Protein AF-A0A425DPP9-F1 (afdb_monomer_lite)

Foldseek 3Di:
DVVVLVVLVVVLVVLVVVLVVVVVVVVVPPDPDPPPPVNNVVSVVVSVVSVVVSVVVVVVVVVVVVVVVVVVVVVVVVVVVVVVVVVVVVVVVVVVVVVVVVVVVVDDDDDDPDDDPPDDDDDDDDDDDDDDDDDDDDDDDPDDDDDDDDDDDDDPPQAAAFFKWWWAQDPPDNDTDIDGDVSSADDPVDPHPQQIFIDGPPLVPFGAEEEEFEDPPDVVLLVLSLVVVCCCCPVVVHAYEYEPVSCVVNVDPRHDYADDPVRLVSCVRSHHEYEYEAEPVRVQVQVQSDQGGRHHYAAAHPDDHYPPHNHHSVPVVVVVVDVRSTRHRDGDADWDKDKDQDDDPDPVCVPPDSVVRIDDIGTGRFKDKDFPPPDPAWDWDFDDDPNHGDDIDTGRTDIDTGLSNQPPVVVVVVHHRHDSSDDD

Sequence (424 aa):
MVEVVDQIRDAASCLQNLLATFKRLEESNALRVTCNGSTTSGLKARVRELEAQVDERAHETARLRGQVHDLEGQIRHVVEQKDVEIAKLHARLEALDEQLKQAESDGEGSDEWTHHADTIPSPKSPHHGGSMGYQFEDDFDDDDPPVASPDAGSPSVRRHRASFSLLQCSSSDNVRDVFIPPHRTIRTKCHAKNNVQMTWTNASRGPKTILLVKKPNEPTVAQTMREVATWLMTAKHMRVFLEPVVHAEEGLDGTLTWTDAADWHDKQHEIDLVVSFGGDGTVLWVSSLFKTNVPPVFSFAMGSLGFLTPFEVARYEDHLSKLIRGGFNLSLRHRLVCTIVRAPTSKVDSQIDTTANAMIPIHALNEVVVDRGLGAALVELDCFCDDVALTKISADGIIIASPTGSTAYSLSAGGSMTHPRYYL

Structure (mmCIF, N/CA/C/O backbone):
data_AF-A0A425DPP9-F1
#
_entry.id   AF-A0A425DPP9-F1
#
loop_
_atom_site.group_PDB
_atom_site.id
_atom_site.type_symbol
_atom_site.label_atom_id
_atom_site.label_alt_id
_atom_site.label_comp_id
_atom_site.label_asym_id
_atom_site.label_entity_id
_atom_site.label_seq_id
_atom_site.pdbx_PDB_ins_code
_atom_site.Cartn_x
_atom_site.Cartn_y
_atom_site.Cartn_z
_atom_site.occupancy
_atom_site.B_iso_or_equiv
_atom_site.auth_seq_id
_atom_site.auth_comp_id
_atom_site.auth_asym_id
_atom_site.auth_atom_id
_atom_site.pdbx_PDB_model_num
ATOM 1 N N . MET A 1 1 ? -10.698 8.100 -25.351 1.00 47.66 1 MET A N 1
ATOM 2 C CA . MET A 1 1 ? -11.112 7.583 -26.682 1.00 47.66 1 MET A CA 1
ATOM 3 C C . MET A 1 1 ? -11.308 8.695 -27.704 1.00 47.66 1 MET A C 1
ATOM 5 O O . MET A 1 1 ? -10.705 8.584 -28.755 1.00 47.66 1 MET A O 1
ATOM 9 N N . VAL A 1 2 ? -12.060 9.768 -27.409 1.00 45.91 2 VAL A N 1
ATOM 10 C CA . VAL A 1 2 ? -12.145 10.953 -28.300 1.00 45.91 2 VAL A CA 1
ATOM 11 C C . VAL A 1 2 ? -10.755 11.545 -28.571 1.00 45.91 2 VAL A C 1
ATOM 13 O O . VAL A 1 2 ? -10.380 11.681 -29.724 1.00 45.91 2 VAL A O 1
ATOM 16 N N . GLU A 1 3 ? -9.934 11.711 -27.529 1.00 45.44 3 GLU A N 1
ATOM 17 C CA . GLU A 1 3 ? -8.534 12.156 -27.674 1.00 45.44 3 GLU A CA 1
ATOM 18 C C . GLU A 1 3 ? -7.665 11.228 -28.532 1.00 45.44 3 GLU A C 1
ATOM 20 O O . GLU A 1 3 ? -6.777 11.698 -29.228 1.00 45.44 3 GLU A O 1
ATOM 25 N N . VAL A 1 4 ? -7.917 9.915 -28.516 1.00 52.88 4 VAL A N 1
ATOM 26 C CA . VAL A 1 4 ? -7.140 8.953 -29.320 1.00 52.88 4 VAL A CA 1
ATOM 27 C C . VAL A 1 4 ? -7.518 9.074 -30.797 1.00 52.88 4 VAL A C 1
ATOM 29 O O . VAL A 1 4 ? -6.655 8.994 -31.663 1.00 52.88 4 VAL A O 1
ATOM 32 N N . VAL A 1 5 ? -8.799 9.308 -31.094 1.00 55.41 5 VAL A N 1
ATOM 33 C CA . VAL A 1 5 ? -9.276 9.543 -32.465 1.00 55.41 5 VAL A CA 1
ATOM 34 C C . VAL A 1 5 ? -8.742 10.871 -33.005 1.00 55.41 5 VAL A C 1
ATOM 36 O O . VAL A 1 5 ? -8.284 10.915 -34.147 1.00 55.41 5 VAL A O 1
ATOM 39 N N . ASP A 1 6 ? -8.723 11.922 -32.183 1.00 60.53 6 ASP A N 1
ATOM 40 C CA . ASP A 1 6 ? -8.170 13.224 -32.571 1.00 60.53 6 ASP A CA 1
ATOM 41 C C . ASP A 1 6 ? -6.647 13.155 -32.779 1.00 60.53 6 ASP A C 1
ATOM 43 O O . ASP A 1 6 ? -6.153 13.613 -33.807 1.00 60.53 6 ASP A O 1
ATOM 47 N N . GLN A 1 7 ? -5.908 12.460 -31.906 1.00 57.62 7 GLN A N 1
ATOM 48 C CA . GLN A 1 7 ? -4.466 12.232 -32.083 1.00 57.62 7 GLN A CA 1
ATOM 49 C C . GLN A 1 7 ? -4.136 11.464 -33.370 1.00 57.62 7 GLN A C 1
ATOM 51 O O . GLN A 1 7 ? -3.156 11.779 -34.048 1.00 57.62 7 GLN A O 1
ATOM 56 N N . ILE A 1 8 ? -4.949 10.469 -33.742 1.00 56.72 8 ILE A N 1
ATOM 57 C CA . ILE A 1 8 ? -4.741 9.722 -34.989 1.00 56.72 8 ILE A CA 1
ATOM 58 C C . ILE A 1 8 ? -5.093 10.587 -36.213 1.00 56.72 8 ILE A C 1
ATOM 60 O O . ILE A 1 8 ? -4.388 10.532 -37.222 1.00 56.72 8 ILE A O 1
ATOM 64 N N . ARG A 1 9 ? -6.128 11.435 -36.132 1.00 63.84 9 ARG A N 1
ATOM 65 C CA . ARG A 1 9 ? -6.487 12.388 -37.198 1.00 63.84 9 ARG A CA 1
ATOM 66 C C . ARG A 1 9 ? -5.398 13.448 -37.412 1.00 63.84 9 ARG A C 1
ATOM 68 O O . ARG A 1 9 ? -5.080 13.777 -38.560 1.00 63.84 9 ARG A O 1
ATOM 75 N N . ASP A 1 10 ? -4.786 13.925 -36.335 1.00 66.94 10 ASP A N 1
ATOM 76 C CA . ASP A 1 10 ? -3.661 14.860 -36.387 1.00 66.94 10 ASP A CA 1
ATOM 77 C C . ASP A 1 10 ? -2.408 14.199 -36.976 1.00 66.94 10 ASP A C 1
ATOM 79 O O . ASP A 1 10 ? -1.748 14.773 -37.848 1.00 66.94 10 ASP A O 1
ATOM 83 N N . ALA A 1 11 ? -2.122 12.949 -36.593 1.00 60.22 11 ALA A N 1
ATOM 84 C CA . ALA A 1 11 ? -1.035 12.165 -37.177 1.00 60.22 11 ALA A CA 1
ATOM 85 C C . ALA A 1 11 ? -1.235 11.927 -38.687 1.00 60.22 11 ALA A C 1
ATOM 87 O O . ALA A 1 11 ? -0.289 12.079 -39.467 1.00 60.22 11 ALA A O 1
ATOM 88 N N . ALA A 1 12 ? -2.465 11.626 -39.121 1.00 61.06 12 ALA A N 1
ATOM 89 C CA . ALA A 1 12 ? -2.809 11.463 -40.533 1.00 61.06 12 ALA A CA 1
ATOM 90 C C . ALA A 1 12 ? -2.627 12.770 -41.327 1.00 61.06 12 ALA A C 1
ATOM 92 O O . ALA A 1 12 ? -2.023 12.762 -42.403 1.00 61.06 12 ALA A O 1
ATOM 93 N N . SER A 1 13 ? -3.058 13.909 -40.773 1.00 69.56 13 SER A N 1
ATOM 94 C CA . SER A 1 13 ? -2.854 15.231 -41.391 1.00 69.56 13 SER A CA 1
ATOM 95 C C . SER A 1 13 ? -1.372 15.600 -41.493 1.00 69.56 13 SER A C 1
ATOM 97 O O . SER A 1 13 ? -0.923 16.137 -42.509 1.00 69.56 13 SER A O 1
ATOM 99 N N . CYS A 1 14 ? -0.578 15.265 -40.473 1.00 63.72 14 CYS A N 1
ATOM 100 C CA . CYS A 1 14 ? 0.864 15.497 -40.473 1.00 63.72 14 CYS A CA 1
ATOM 101 C C . CYS A 1 14 ? 1.570 14.666 -41.562 1.00 63.72 14 CYS A C 1
ATOM 103 O O . CYS A 1 14 ? 2.380 15.194 -42.327 1.00 63.72 14 CYS A O 1
ATOM 105 N N . LEU A 1 15 ? 1.185 13.394 -41.717 1.00 62.31 15 LEU A N 1
ATOM 106 C CA . LEU A 1 15 ? 1.668 12.511 -42.784 1.00 62.31 15 LEU A CA 1
ATOM 107 C C . LEU A 1 15 ? 1.290 13.014 -44.184 1.00 62.31 15 LEU A C 1
ATOM 109 O O . LEU A 1 15 ? 2.137 12.998 -45.078 1.00 62.31 15 LEU A O 1
ATOM 113 N N . GLN A 1 16 ? 0.064 13.510 -44.383 1.00 67.62 16 GLN A N 1
ATOM 114 C CA . GLN A 1 16 ? -0.363 14.090 -45.663 1.00 67.62 16 GLN A CA 1
ATOM 115 C C . GLN A 1 16 ? 0.442 15.351 -46.022 1.00 67.62 16 GLN A C 1
ATOM 117 O O . GLN A 1 16 ? 0.884 15.500 -47.166 1.00 67.62 16 GLN A O 1
ATOM 122 N N . ASN A 1 17 ? 0.714 16.216 -45.041 1.00 70.25 17 ASN A N 1
ATOM 123 C CA . ASN A 1 17 ? 1.554 17.401 -45.224 1.00 70.25 17 ASN A CA 1
ATOM 124 C C . ASN A 1 17 ? 3.012 17.040 -45.547 1.00 70.25 17 ASN A C 1
ATOM 126 O O . ASN A 1 17 ? 3.628 17.660 -46.422 1.00 70.25 17 ASN A O 1
ATOM 130 N N . LEU A 1 18 ? 3.556 16.003 -44.904 1.00 66.94 18 LEU A N 1
ATOM 131 C CA . LEU A 1 18 ? 4.893 15.487 -45.198 1.00 66.94 18 LEU A CA 1
ATOM 132 C C . LEU A 1 18 ? 4.970 14.973 -46.645 1.00 66.94 18 LEU A C 1
ATOM 134 O O . LEU A 1 18 ? 5.884 15.329 -47.389 1.00 66.94 18 LEU A O 1
ATOM 138 N N . LEU A 1 19 ? 3.960 14.216 -47.083 1.00 64.88 19 LEU A N 1
ATOM 139 C CA . LEU A 1 19 ? 3.863 13.671 -48.440 1.00 64.88 19 LEU A CA 1
ATOM 140 C C . LEU A 1 19 ? 3.754 14.776 -49.504 1.00 64.88 19 LEU A C 1
ATOM 142 O O . LEU A 1 19 ? 4.397 14.694 -50.550 1.00 64.88 19 LEU A O 1
ATOM 146 N N . ALA A 1 20 ? 2.990 15.836 -49.226 1.00 70.00 20 ALA A N 1
ATOM 147 C CA . ALA A 1 20 ? 2.887 17.012 -50.092 1.00 70.00 20 ALA A CA 1
ATOM 148 C C . ALA A 1 20 ? 4.206 17.802 -50.179 1.00 70.00 20 ALA A C 1
ATOM 150 O O . ALA A 1 20 ? 4.503 18.426 -51.199 1.00 70.00 20 ALA A O 1
ATOM 151 N N . THR A 1 21 ? 5.013 17.777 -49.118 1.00 66.06 21 THR A N 1
ATOM 152 C CA . THR A 1 21 ? 6.335 18.419 -49.081 1.00 66.06 21 THR A CA 1
ATOM 153 C C . THR A 1 21 ? 7.363 17.607 -49.868 1.00 66.06 21 THR A C 1
ATOM 155 O O . THR A 1 21 ? 8.095 18.177 -50.673 1.00 66.06 21 THR A O 1
ATOM 158 N N . PHE A 1 22 ? 7.343 16.277 -49.742 1.00 60.69 22 PHE A N 1
ATOM 159 C CA . PHE A 1 22 ? 8.150 15.377 -50.572 1.00 60.69 22 PHE A CA 1
ATOM 160 C C . PHE A 1 22 ? 7.855 15.539 -52.067 1.00 60.69 22 PHE A C 1
ATOM 162 O O . PHE A 1 22 ? 8.784 15.633 -52.863 1.00 60.69 22 PHE A O 1
ATOM 169 N N . LYS A 1 23 ? 6.577 15.666 -52.442 1.00 61.16 23 LYS A N 1
ATOM 170 C CA . LYS A 1 23 ? 6.168 15.907 -53.835 1.00 61.16 23 LYS A CA 1
ATOM 171 C C . LYS A 1 23 ? 6.709 17.228 -54.395 1.00 61.16 23 LYS A C 1
ATOM 173 O O . LYS A 1 23 ? 7.212 17.267 -55.511 1.00 61.16 23 LYS A O 1
ATOM 178 N N . ARG A 1 24 ? 6.662 18.302 -53.594 1.00 63.38 24 ARG A N 1
ATOM 179 C CA . ARG A 1 24 ? 7.227 19.614 -53.965 1.00 63.38 24 ARG A CA 1
ATOM 180 C C . ARG A 1 24 ? 8.751 19.576 -54.110 1.00 63.38 24 ARG A C 1
ATOM 182 O O . ARG A 1 24 ? 9.299 20.263 -54.966 1.00 63.38 24 ARG A O 1
ATOM 189 N N . LEU A 1 25 ? 9.433 18.767 -53.300 1.00 56.62 25 LEU A N 1
ATOM 190 C CA . LEU A 1 25 ? 10.881 18.560 -53.395 1.00 56.62 25 LEU A CA 1
ATOM 191 C C . LEU A 1 25 ? 11.278 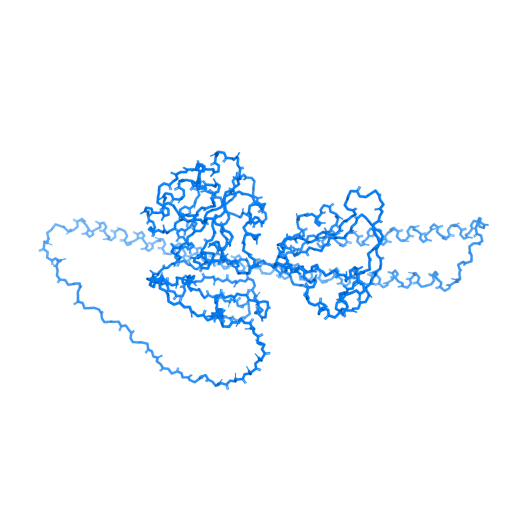17.729 -54.629 1.00 56.62 25 LEU A C 1
ATOM 193 O O . LEU A 1 25 ? 12.293 18.044 -55.249 1.00 56.62 25 LEU A O 1
ATOM 197 N N . GLU A 1 26 ? 10.471 16.736 -55.025 1.00 55.41 26 GLU A N 1
ATOM 198 C CA . GLU A 1 26 ? 10.641 15.995 -56.289 1.00 55.41 26 GLU A CA 1
ATOM 199 C C . GLU A 1 26 ? 10.463 16.905 -57.518 1.00 55.41 26 GLU A C 1
ATOM 201 O O . GLU A 1 26 ? 11.270 16.854 -58.445 1.00 55.41 26 GLU A O 1
ATOM 206 N N . GLU A 1 27 ? 9.453 17.782 -57.516 1.00 57.91 27 GLU A N 1
ATOM 207 C CA . GLU A 1 27 ? 9.173 18.715 -58.623 1.00 57.91 27 GLU A CA 1
ATOM 208 C C . GLU A 1 27 ? 10.223 19.840 -58.746 1.00 57.91 27 GLU A C 1
ATOM 210 O O . GLU A 1 27 ? 10.470 20.349 -59.839 1.00 57.91 27 GLU A O 1
ATOM 215 N N . SER A 1 28 ? 10.891 20.204 -57.645 1.00 55.72 28 SER A N 1
ATOM 216 C CA . SER A 1 28 ? 11.900 21.274 -57.596 1.00 55.72 28 SER A CA 1
ATOM 217 C C . SER A 1 28 ? 13.287 20.870 -58.130 1.00 55.72 28 SER A C 1
ATOM 219 O O . SER A 1 28 ? 14.176 21.720 -58.185 1.00 55.72 28 SER A O 1
ATOM 221 N N . ASN A 1 29 ? 13.515 19.602 -58.494 1.00 53.72 29 ASN A N 1
ATOM 222 C CA . ASN A 1 29 ? 14.806 19.071 -58.968 1.00 53.72 29 ASN A CA 1
ATOM 223 C C . ASN A 1 29 ? 16.014 19.341 -58.027 1.00 53.72 29 ASN A C 1
ATOM 225 O O . ASN A 1 29 ? 17.168 19.217 -58.438 1.00 53.72 29 ASN A O 1
ATOM 229 N N . ALA A 1 30 ? 15.763 19.709 -56.763 1.00 50.16 30 ALA A N 1
ATOM 230 C CA . ALA A 1 30 ? 16.775 20.195 -55.818 1.00 50.16 30 ALA A CA 1
ATOM 231 C C . ALA A 1 30 ? 17.385 19.097 -54.931 1.00 50.16 30 ALA A C 1
ATOM 233 O O . ALA A 1 30 ? 18.314 19.359 -54.174 1.00 50.16 30 ALA A O 1
ATOM 234 N N . LEU A 1 31 ? 16.917 17.855 -55.034 1.00 43.22 31 LEU A N 1
ATOM 235 C CA . LEU A 1 31 ? 17.530 16.723 -54.351 1.00 43.22 31 LEU A CA 1
ATOM 236 C C . LEU A 1 31 ? 17.285 15.458 -55.163 1.00 43.22 31 LEU A C 1
ATOM 238 O O . LEU A 1 31 ? 16.177 14.933 -55.225 1.00 43.22 31 LEU A O 1
ATOM 242 N N . ARG A 1 32 ? 18.354 14.943 -55.770 1.00 44.53 32 ARG A N 1
ATOM 243 C CA . ARG A 1 32 ? 18.393 13.612 -56.380 1.00 44.53 32 ARG A CA 1
ATOM 244 C C . ARG A 1 32 ? 18.442 12.564 -55.257 1.00 44.53 32 ARG A C 1
ATOM 246 O O . ARG A 1 32 ? 19.438 11.873 -55.090 1.00 44.53 32 ARG A O 1
ATOM 253 N N . VAL A 1 33 ? 17.392 12.489 -54.438 1.00 44.09 33 VAL A N 1
ATOM 254 C CA . VAL A 1 33 ? 17.171 11.350 -53.542 1.00 44.09 33 VAL A CA 1
ATOM 255 C C . VAL A 1 33 ? 16.521 10.274 -54.395 1.00 44.09 33 VAL A C 1
ATOM 257 O O . VAL A 1 33 ? 15.419 10.446 -54.909 1.00 44.09 33 VAL A O 1
ATOM 260 N N . THR A 1 34 ? 17.227 9.167 -54.593 1.00 46.25 34 THR A N 1
ATOM 261 C CA . THR A 1 34 ? 16.687 7.957 -55.212 1.00 46.25 34 THR A CA 1
ATOM 262 C C . THR A 1 34 ? 15.658 7.325 -54.276 1.00 46.25 34 THR A C 1
ATOM 264 O O . THR A 1 34 ? 15.949 6.370 -53.560 1.00 46.25 34 THR A O 1
ATOM 267 N N . CYS A 1 35 ? 14.446 7.871 -54.257 1.00 47.28 35 CYS A N 1
ATOM 268 C CA . CYS A 1 35 ? 13.274 7.179 -53.746 1.00 47.28 35 CYS A CA 1
ATOM 269 C C . CYS A 1 35 ? 12.803 6.227 -54.852 1.00 47.28 35 CYS A C 1
ATOM 271 O O . CYS A 1 35 ? 12.216 6.661 -55.841 1.00 47.28 35 CYS A O 1
ATOM 273 N N . ASN A 1 36 ? 13.078 4.927 -54.724 1.00 49.16 36 ASN A N 1
ATOM 274 C CA . ASN A 1 36 ? 12.493 3.931 -55.624 1.00 49.16 36 ASN A CA 1
ATOM 275 C C . ASN A 1 36 ? 10.959 4.079 -55.594 1.00 49.16 36 ASN A C 1
ATOM 277 O O . ASN A 1 36 ? 10.373 4.165 -54.515 1.00 49.16 36 ASN A O 1
ATOM 281 N N . GLY A 1 37 ? 10.289 4.094 -56.754 1.00 52.06 37 GLY A N 1
ATOM 282 C CA . GLY A 1 37 ? 8.830 4.291 -56.857 1.00 52.06 37 GLY A CA 1
ATOM 283 C C . GLY A 1 37 ? 7.976 3.289 -56.057 1.00 52.06 37 GLY A C 1
ATOM 284 O O . GLY A 1 37 ? 6.796 3.530 -55.806 1.00 52.06 37 GLY A O 1
ATOM 285 N N . SER A 1 38 ? 8.578 2.195 -55.582 1.00 54.81 38 SER A N 1
ATOM 286 C CA . SER A 1 38 ? 7.987 1.259 -54.624 1.00 54.81 38 SER A CA 1
ATOM 287 C C . SER A 1 38 ? 7.716 1.892 -53.251 1.00 54.81 38 SER A C 1
ATOM 289 O O . SER A 1 38 ? 6.678 1.619 -52.653 1.00 54.81 38 SER A O 1
ATOM 291 N N . THR A 1 39 ? 8.585 2.777 -52.755 1.00 55.78 39 THR A N 1
ATOM 292 C CA . THR A 1 39 ? 8.513 3.322 -51.386 1.00 55.78 39 THR A CA 1
ATOM 293 C C . THR A 1 39 ? 7.366 4.324 -51.221 1.00 55.78 39 THR A C 1
ATOM 295 O O . THR A 1 39 ? 6.644 4.293 -50.225 1.00 55.78 39 THR A O 1
ATOM 298 N N . THR A 1 40 ? 7.122 5.167 -52.228 1.00 56.88 40 THR A N 1
ATOM 299 C CA . THR A 1 40 ? 5.998 6.122 -52.235 1.00 56.88 40 THR A CA 1
ATOM 300 C C . THR A 1 40 ? 4.650 5.428 -52.436 1.00 56.88 40 THR A C 1
ATOM 302 O O . THR A 1 40 ? 3.645 5.854 -51.862 1.00 56.88 40 THR A O 1
ATOM 305 N N . SER A 1 41 ? 4.612 4.332 -53.202 1.00 62.88 41 SER A N 1
ATOM 306 C CA . SER A 1 41 ? 3.414 3.492 -53.336 1.00 62.88 41 SER A CA 1
ATOM 307 C C . SER A 1 41 ? 3.080 2.734 -52.040 1.00 62.88 41 SER A C 1
ATOM 309 O O . SER A 1 41 ? 1.916 2.701 -51.641 1.00 62.88 41 SER A O 1
ATOM 311 N N . GLY A 1 42 ? 4.098 2.232 -51.327 1.00 67.62 42 GLY A N 1
ATOM 312 C CA . GLY A 1 42 ? 3.944 1.567 -50.031 1.00 67.62 42 GLY A CA 1
ATOM 313 C C . GLY A 1 42 ? 3.446 2.506 -48.930 1.00 67.62 42 GLY A C 1
ATOM 314 O O . GLY A 1 42 ? 2.546 2.140 -48.176 1.00 67.62 42 GLY A O 1
ATOM 315 N N . LEU A 1 43 ? 3.943 3.749 -48.885 1.00 60.62 43 LEU A N 1
ATOM 316 C CA . LEU A 1 43 ? 3.445 4.752 -47.936 1.00 60.62 43 LEU A CA 1
ATOM 317 C C . LEU A 1 43 ? 1.967 5.089 -48.179 1.00 60.62 43 LEU A C 1
ATOM 319 O O . LEU A 1 43 ? 1.189 5.157 -47.233 1.00 60.62 43 LEU A O 1
ATOM 323 N N . LYS A 1 44 ? 1.554 5.257 -49.443 1.00 66.69 44 LYS A N 1
ATOM 324 C CA . LYS A 1 44 ? 0.145 5.521 -49.786 1.00 66.69 44 LYS A CA 1
ATOM 325 C C . LYS A 1 44 ? -0.777 4.363 -49.406 1.00 66.69 44 LYS A C 1
ATOM 327 O O . LYS A 1 44 ? -1.897 4.610 -48.969 1.00 66.69 44 LYS A O 1
ATOM 332 N N . ALA A 1 45 ? -0.319 3.121 -49.565 1.00 70.62 45 ALA A N 1
ATOM 333 C CA . ALA A 1 45 ? -1.072 1.947 -49.133 1.00 70.62 45 ALA A CA 1
ATOM 334 C C . ALA A 1 45 ? -1.240 1.922 -47.606 1.00 70.62 45 ALA A C 1
ATOM 336 O O . ALA A 1 45 ? -2.350 1.718 -47.123 1.00 70.62 45 ALA A O 1
ATOM 337 N N . ARG A 1 46 ? -0.174 2.229 -46.854 1.00 66.69 46 ARG A N 1
ATOM 338 C CA . ARG A 1 46 ? -0.219 2.277 -45.387 1.00 66.69 46 ARG A CA 1
ATOM 339 C C . ARG A 1 46 ? -1.108 3.404 -44.851 1.00 66.69 46 ARG A C 1
ATOM 341 O O . ARG A 1 46 ? -1.801 3.204 -43.862 1.00 66.69 46 ARG A O 1
ATOM 348 N N . VAL A 1 47 ? -1.141 4.560 -45.518 1.00 69.94 47 VAL A N 1
ATOM 349 C CA . VAL A 1 47 ? -2.065 5.655 -45.166 1.00 69.94 47 VAL A CA 1
ATOM 350 C C . VAL A 1 47 ? -3.523 5.229 -45.360 1.00 69.94 47 VAL A C 1
ATOM 352 O O . VAL A 1 47 ? -4.322 5.434 -44.457 1.00 69.94 47 VAL A O 1
ATOM 355 N N . ARG A 1 48 ? -3.862 4.563 -46.473 1.00 70.69 48 ARG A N 1
ATOM 356 C CA . ARG A 1 48 ? -5.228 4.047 -46.692 1.00 70.69 48 ARG A CA 1
ATOM 357 C C . ARG A 1 48 ? -5.630 2.976 -45.679 1.00 70.69 48 ARG A C 1
ATOM 359 O O . ARG A 1 48 ? -6.784 2.926 -45.272 1.00 70.69 48 ARG A O 1
ATOM 366 N N . GLU A 1 49 ? -4.690 2.118 -45.287 1.00 74.12 49 GLU A N 1
ATOM 367 C CA . GLU A 1 49 ? -4.908 1.105 -44.249 1.00 74.12 49 GLU A CA 1
ATOM 368 C C . GLU A 1 49 ? -5.211 1.757 -42.890 1.00 74.12 49 GLU A C 1
ATOM 370 O O . GLU A 1 49 ? -6.154 1.357 -42.212 1.00 74.12 49 GLU A O 1
ATOM 375 N N . LEU A 1 50 ? -4.473 2.810 -42.526 1.00 63.41 50 LEU A N 1
ATOM 376 C CA . LEU A 1 50 ? -4.727 3.581 -41.307 1.00 63.41 50 LEU A CA 1
ATOM 377 C C . LEU A 1 50 ? -6.057 4.348 -41.361 1.00 63.41 50 LEU A C 1
ATOM 379 O O . LEU A 1 50 ? -6.786 4.344 -40.375 1.00 63.41 50 LEU A O 1
ATOM 383 N N . GLU A 1 51 ? -6.404 4.963 -42.496 1.00 71.81 51 GLU A N 1
ATOM 384 C CA . GLU A 1 51 ? -7.700 5.636 -42.686 1.00 71.81 51 GLU A CA 1
ATOM 385 C C . GLU A 1 51 ? -8.873 4.654 -42.501 1.00 71.81 51 GLU A C 1
ATOM 387 O O . GLU A 1 51 ? -9.822 4.961 -41.782 1.00 71.81 51 GLU A O 1
ATOM 392 N N . ALA A 1 52 ? -8.769 3.434 -43.041 1.00 75.69 52 ALA A N 1
ATOM 393 C CA . ALA A 1 52 ? -9.786 2.398 -42.855 1.00 75.69 52 ALA A CA 1
ATOM 394 C C . ALA A 1 52 ? -9.919 1.945 -41.386 1.00 75.69 52 ALA A C 1
ATOM 396 O O . ALA A 1 52 ? -11.033 1.775 -40.892 1.00 75.69 52 ALA A O 1
ATOM 397 N N . GLN A 1 53 ? -8.800 1.798 -40.666 1.00 69.44 53 GLN A N 1
ATOM 398 C CA . GLN A 1 53 ? -8.815 1.453 -39.236 1.00 69.44 53 GLN A CA 1
ATOM 399 C C . GLN A 1 53 ? -9.428 2.565 -38.371 1.00 69.44 53 GLN A C 1
ATOM 401 O O . GLN A 1 53 ? -10.080 2.282 -37.363 1.00 69.44 53 GLN A O 1
ATOM 406 N N . VAL A 1 54 ? -9.238 3.832 -38.753 1.00 70.75 54 VAL A N 1
ATOM 407 C CA . VAL A 1 54 ? -9.874 4.977 -38.085 1.00 70.75 54 VAL A CA 1
ATOM 408 C C . VAL A 1 54 ? -11.384 4.939 -38.277 1.00 70.75 54 VAL A C 1
ATOM 410 O O . VAL A 1 54 ? -12.116 5.092 -37.298 1.00 70.75 54 VAL A O 1
ATOM 413 N N . ASP A 1 55 ? -11.849 4.691 -39.500 1.00 71.94 55 ASP A N 1
ATOM 414 C CA . ASP A 1 55 ? -13.279 4.603 -39.794 1.00 71.94 55 ASP A CA 1
ATOM 415 C C . ASP A 1 55 ? -13.939 3.436 -39.049 1.00 71.94 55 ASP A C 1
ATOM 417 O O . ASP A 1 55 ? -15.008 3.611 -38.457 1.00 71.94 55 ASP A O 1
ATOM 421 N N . GLU A 1 56 ? -13.293 2.269 -38.997 1.00 76.69 56 GLU A N 1
ATOM 422 C CA . GLU A 1 56 ? -13.782 1.107 -38.248 1.00 76.69 56 GLU A CA 1
ATOM 423 C C . GLU A 1 56 ? -13.910 1.413 -36.746 1.00 76.69 56 GLU A C 1
ATOM 425 O O . GLU A 1 56 ? -14.973 1.210 -36.148 1.00 76.69 56 GLU A O 1
ATOM 430 N N . ARG A 1 57 ? -12.876 2.009 -36.137 1.00 70.56 57 ARG A N 1
ATOM 431 C CA . ARG A 1 57 ? -12.915 2.400 -34.718 1.00 70.56 57 ARG A CA 1
ATOM 432 C C . ARG A 1 57 ? -13.905 3.525 -34.429 1.00 70.56 57 ARG A C 1
ATOM 434 O O . ARG A 1 57 ? -14.487 3.560 -33.340 1.00 70.56 57 ARG A O 1
ATOM 441 N N . ALA A 1 58 ? -14.133 4.437 -35.371 1.00 68.81 58 ALA A N 1
ATOM 442 C CA . ALA A 1 58 ? -15.155 5.471 -35.240 1.00 68.81 58 ALA A CA 1
ATOM 443 C C . ALA A 1 58 ? -16.567 4.858 -35.204 1.00 68.81 58 ALA A C 1
ATOM 445 O O . ALA A 1 58 ? -17.378 5.242 -34.355 1.00 68.81 58 ALA A O 1
ATOM 446 N N . HIS A 1 59 ? -16.840 3.858 -36.050 1.00 77.69 59 HIS A N 1
ATOM 447 C CA . HIS A 1 59 ? -18.106 3.117 -36.038 1.00 77.69 59 HIS A CA 1
ATOM 448 C C . HIS A 1 59 ? -18.297 2.330 -34.737 1.00 77.69 59 HIS A C 1
ATOM 450 O O . HIS A 1 59 ? -19.375 2.375 -34.138 1.00 77.69 59 HIS A O 1
ATOM 456 N N . GLU A 1 60 ? -17.252 1.660 -34.250 1.00 75.19 60 GLU A N 1
ATOM 457 C CA . GLU A 1 60 ? -17.303 0.934 -32.979 1.00 75.19 60 GLU A CA 1
ATOM 458 C C . GLU A 1 60 ? -17.553 1.880 -31.793 1.00 75.19 60 GLU A C 1
ATOM 460 O O . GLU A 1 60 ? -18.392 1.605 -30.932 1.00 75.19 60 GLU A O 1
ATOM 465 N N . THR A 1 61 ? -16.917 3.056 -31.795 1.00 68.44 61 THR A N 1
ATOM 466 C CA . THR A 1 61 ? -17.129 4.094 -30.775 1.00 68.44 61 THR A CA 1
ATOM 467 C C . THR A 1 61 ? -18.569 4.610 -30.784 1.00 68.44 61 THR A C 1
ATOM 469 O O . THR A 1 61 ? -19.165 4.795 -29.721 1.00 68.44 61 THR A O 1
ATOM 472 N N . ALA A 1 62 ? -19.156 4.824 -31.965 1.00 73.31 62 ALA A N 1
ATOM 473 C CA . ALA A 1 62 ? -20.557 5.223 -32.092 1.00 73.31 62 ALA A CA 1
ATOM 474 C C . ALA A 1 62 ? -21.505 4.134 -31.562 1.00 73.31 62 ALA A C 1
ATOM 476 O O . ALA A 1 62 ? -22.449 4.442 -30.830 1.00 73.31 62 ALA A O 1
ATOM 477 N N . ARG A 1 63 ? -21.214 2.858 -31.851 1.00 85.25 63 ARG A N 1
ATOM 478 C CA . ARG A 1 63 ? -21.985 1.716 -31.340 1.00 85.25 63 ARG A CA 1
ATOM 479 C C . ARG A 1 63 ? -21.936 1.633 -29.815 1.00 85.25 63 ARG A C 1
ATOM 481 O O . ARG A 1 63 ? -22.978 1.505 -29.177 1.00 85.25 63 ARG A O 1
ATOM 488 N N . LEU A 1 64 ? -20.741 1.742 -29.232 1.00 75.44 64 LEU A N 1
ATOM 489 C CA . LEU A 1 64 ? -20.547 1.710 -27.781 1.00 75.44 64 LEU A CA 1
ATOM 490 C C . LEU A 1 64 ? -21.241 2.889 -27.087 1.00 75.44 64 LEU A C 1
ATOM 492 O O . LEU A 1 64 ? -21.866 2.693 -26.049 1.00 75.44 64 LEU A O 1
ATOM 496 N N . ARG A 1 65 ? -21.208 4.096 -27.671 1.00 74.31 65 ARG A N 1
ATOM 497 C CA . ARG A 1 65 ? -21.973 5.246 -27.151 1.00 74.31 65 ARG A CA 1
ATOM 498 C C . ARG A 1 65 ? -23.477 4.984 -27.128 1.00 74.31 65 ARG A C 1
ATOM 500 O O . ARG A 1 65 ? -24.122 5.342 -26.149 1.00 74.31 65 ARG A O 1
ATOM 507 N N . GLY A 1 66 ? -24.018 4.339 -28.164 1.00 85.31 66 GLY A N 1
ATOM 508 C CA . GLY A 1 66 ? -25.420 3.913 -28.180 1.00 85.31 66 GLY A CA 1
ATOM 509 C C . GLY A 1 66 ? -25.743 2.945 -27.039 1.00 85.31 66 GLY A C 1
ATOM 510 O O . GLY A 1 66 ? -26.704 3.154 -26.309 1.00 85.31 66 GLY A O 1
ATOM 511 N N . GLN A 1 67 ? -24.887 1.943 -26.812 1.00 83.75 67 GLN A N 1
ATOM 512 C CA . GLN A 1 67 ? -25.068 0.983 -25.714 1.00 83.75 67 GLN A CA 1
ATOM 513 C C . GLN A 1 67 ? -24.984 1.633 -24.327 1.00 83.75 67 GLN A C 1
ATOM 515 O O . GLN A 1 67 ? -25.748 1.268 -23.438 1.00 83.75 67 GLN A O 1
ATOM 520 N N . VAL A 1 68 ? -24.078 2.598 -24.134 1.00 80.94 68 VAL A N 1
ATOM 521 C CA . VAL A 1 68 ? -23.991 3.362 -22.879 1.00 80.94 68 VAL A CA 1
ATOM 522 C C . VAL A 1 68 ? -25.269 4.164 -22.649 1.00 80.94 68 VAL A C 1
ATOM 524 O O . VAL A 1 68 ? -25.815 4.105 -21.553 1.00 80.94 68 VAL A O 1
ATOM 527 N N . HIS A 1 69 ? -25.786 4.843 -23.675 1.00 86.12 69 HIS A N 1
ATOM 528 C CA . HIS A 1 69 ? -27.035 5.598 -23.570 1.00 86.12 69 HIS A CA 1
ATOM 529 C C . HIS A 1 69 ? -28.232 4.696 -23.209 1.00 86.12 69 HIS A C 1
ATOM 531 O O . HIS A 1 69 ? -29.042 5.050 -22.350 1.00 86.12 69 HIS A O 1
ATOM 537 N N . ASP A 1 70 ? -28.324 3.504 -23.802 1.00 86.19 70 ASP A N 1
ATOM 538 C CA . ASP A 1 70 ? -29.370 2.532 -23.458 1.00 86.19 70 ASP A CA 1
ATOM 539 C C . ASP A 1 70 ? -29.237 2.029 -22.011 1.00 86.19 70 ASP A C 1
ATOM 541 O O . ASP A 1 70 ? -30.233 1.944 -21.289 1.00 86.19 70 ASP A O 1
ATOM 545 N N . LEU A 1 71 ? -28.012 1.740 -21.555 1.00 85.06 71 LEU A N 1
ATOM 546 C CA . LEU A 1 71 ? -27.743 1.337 -20.170 1.00 85.06 71 LEU A CA 1
ATOM 547 C C . LEU A 1 71 ? -28.068 2.453 -19.169 1.00 85.06 71 LEU A C 1
ATOM 549 O O . LEU A 1 71 ? -28.658 2.181 -18.124 1.00 85.06 71 LEU A O 1
ATOM 553 N N . GLU A 1 72 ? -27.741 3.706 -19.483 1.00 84.44 72 GLU A N 1
ATOM 554 C CA . GLU A 1 72 ? -28.122 4.868 -18.671 1.00 84.44 72 GLU A CA 1
ATOM 555 C C . GLU A 1 72 ? -29.648 5.000 -18.557 1.00 84.44 72 GLU A C 1
ATOM 557 O O . GLU A 1 72 ? -30.167 5.301 -17.477 1.00 84.44 72 GLU A O 1
ATOM 562 N N . GLY A 1 73 ? -30.380 4.717 -19.640 1.00 89.06 73 GLY A N 1
ATOM 563 C CA . GLY A 1 73 ? -31.842 4.645 -19.633 1.00 89.06 73 GLY A CA 1
ATOM 564 C C . GLY A 1 73 ? -32.378 3.537 -18.721 1.00 89.06 73 GLY A C 1
ATOM 565 O O . GLY A 1 73 ? -33.282 3.780 -17.920 1.00 89.06 73 GLY A O 1
ATOM 566 N N . GLN A 1 74 ? -31.789 2.339 -18.782 1.00 87.38 74 GLN A N 1
ATOM 567 C CA . GLN A 1 74 ? -32.167 1.216 -17.915 1.00 87.38 74 GLN A CA 1
ATOM 568 C C . GLN A 1 74 ? -31.901 1.514 -16.435 1.00 87.38 74 GLN A C 1
ATOM 570 O O . GLN A 1 74 ? -32.762 1.257 -15.594 1.00 87.38 74 GLN A O 1
ATOM 575 N N . ILE A 1 75 ? -30.744 2.100 -16.110 1.00 86.81 75 ILE A N 1
ATOM 576 C CA . ILE A 1 75 ? -30.405 2.494 -14.736 1.00 86.81 75 ILE A CA 1
ATOM 577 C C . ILE A 1 75 ? -31.408 3.526 -14.220 1.00 86.81 75 ILE A C 1
ATOM 579 O O . ILE A 1 75 ? -31.921 3.366 -13.114 1.00 86.81 75 ILE A O 1
ATOM 583 N N . ARG A 1 76 ? -31.740 4.546 -15.023 1.00 88.56 76 ARG A N 1
ATOM 584 C CA . ARG A 1 76 ? -32.729 5.567 -14.647 1.00 88.56 76 ARG A CA 1
ATOM 585 C C . ARG A 1 76 ? -34.086 4.948 -14.321 1.00 88.56 76 ARG A C 1
ATOM 587 O O . ARG A 1 76 ? -34.667 5.277 -13.294 1.00 88.56 76 ARG A O 1
ATOM 594 N N . HIS A 1 77 ? -34.542 4.003 -15.141 1.00 90.38 77 HIS A N 1
ATOM 595 C CA . HIS A 1 77 ? -35.800 3.303 -14.901 1.00 90.38 77 HIS A CA 1
ATOM 596 C C . HIS A 1 77 ? -35.789 2.502 -13.588 1.00 90.38 77 HIS A C 1
ATOM 598 O O . HIS A 1 77 ? -36.759 2.528 -12.834 1.00 90.38 77 HIS A O 1
ATOM 604 N N . VAL A 1 78 ? -34.685 1.811 -13.281 1.00 89.00 78 VAL A N 1
ATOM 605 C CA . VAL A 1 78 ? -34.541 1.059 -12.022 1.00 89.00 78 VAL A CA 1
ATOM 606 C C . VAL A 1 78 ? -34.516 1.994 -10.812 1.00 89.00 78 VAL A C 1
ATOM 608 O O . VAL A 1 78 ? -35.131 1.678 -9.794 1.00 89.00 78 VAL A O 1
ATOM 611 N N . VAL A 1 79 ? -33.835 3.138 -10.913 1.00 88.44 79 VAL A N 1
ATOM 612 C CA . VAL A 1 79 ? -33.805 4.150 -9.846 1.00 88.44 79 VAL A CA 1
ATOM 613 C C . VAL A 1 79 ? -35.213 4.677 -9.570 1.00 88.44 79 VAL A C 1
ATOM 615 O O . VAL A 1 79 ? -35.656 4.618 -8.428 1.00 88.44 79 VAL A O 1
ATOM 618 N N . GLU A 1 80 ? -35.966 5.060 -10.606 1.00 90.38 80 GLU A N 1
ATOM 619 C CA . GLU A 1 80 ? -37.357 5.517 -10.457 1.00 90.38 80 GLU A CA 1
ATOM 620 C C . GLU A 1 80 ? -38.254 4.452 -9.803 1.00 90.38 80 GLU A C 1
ATOM 622 O O . GLU A 1 80 ? -39.047 4.760 -8.911 1.00 90.38 80 GLU A O 1
ATOM 627 N N . GLN A 1 81 ? -38.113 3.177 -10.188 1.00 89.00 81 GLN A N 1
ATOM 628 C CA . GLN A 1 81 ? -38.852 2.084 -9.547 1.00 89.00 81 GLN A CA 1
ATOM 629 C C . GLN A 1 81 ? -38.497 1.930 -8.061 1.00 89.00 81 GLN A C 1
ATOM 631 O O . GLN A 1 81 ? -39.382 1.679 -7.237 1.00 89.00 81 GLN A O 1
ATOM 636 N N . LYS A 1 82 ? -37.215 2.079 -7.708 1.00 87.25 82 LYS A N 1
ATOM 637 C CA . LYS A 1 82 ? -36.742 1.950 -6.325 1.00 87.25 82 LYS A CA 1
ATOM 638 C C . LYS A 1 82 ? -37.158 3.130 -5.458 1.00 87.25 82 LYS A C 1
ATOM 640 O O . LYS A 1 82 ? -37.551 2.901 -4.318 1.00 87.25 82 LYS A O 1
ATOM 645 N N . ASP A 1 83 ? -37.177 4.344 -5.994 1.00 89.81 83 ASP A N 1
ATOM 646 C CA . ASP A 1 83 ? -37.670 5.523 -5.276 1.00 89.81 83 ASP A CA 1
ATOM 647 C C . ASP A 1 83 ? -39.153 5.372 -4.903 1.00 89.81 83 ASP A C 1
ATOM 649 O O . ASP A 1 83 ? -39.556 5.691 -3.782 1.00 89.81 83 ASP A O 1
ATOM 653 N N . VAL A 1 84 ? -39.964 4.783 -5.791 1.00 91.75 84 VAL A N 1
ATOM 654 C CA . VAL A 1 84 ? -41.369 4.456 -5.497 1.00 91.75 84 VAL A CA 1
ATOM 655 C C . VAL A 1 84 ? -41.492 3.396 -4.395 1.00 91.75 84 VAL A C 1
ATOM 657 O O . VAL A 1 84 ? -42.376 3.497 -3.541 1.00 91.75 84 VAL A O 1
ATOM 660 N N . GLU A 1 85 ? -40.634 2.372 -4.378 1.00 88.75 85 GLU A N 1
ATOM 661 C CA . GLU A 1 85 ? -40.612 1.379 -3.292 1.00 88.75 85 GLU A CA 1
ATOM 662 C C . GLU A 1 85 ? -40.185 1.991 -1.953 1.00 88.75 85 GLU A C 1
ATOM 664 O O . GLU A 1 85 ? -40.814 1.714 -0.931 1.00 88.75 85 GLU A O 1
ATOM 669 N N . ILE A 1 86 ? -39.164 2.851 -1.956 1.00 89.69 86 ILE A N 1
ATOM 670 C CA . ILE A 1 86 ? -38.690 3.560 -0.762 1.00 89.69 86 ILE A CA 1
ATOM 671 C C . ILE A 1 86 ? -39.805 4.448 -0.201 1.00 89.69 86 ILE A C 1
ATOM 673 O O . ILE A 1 86 ? -40.087 4.385 0.994 1.00 89.69 86 ILE A O 1
ATOM 677 N N . ALA A 1 87 ? -40.511 5.196 -1.053 1.00 89.94 87 ALA A N 1
ATOM 678 C CA . ALA A 1 87 ? -41.643 6.019 -0.633 1.00 89.94 87 ALA A CA 1
ATOM 679 C C . ALA A 1 87 ? -42.768 5.186 0.012 1.00 89.94 87 ALA A C 1
ATOM 681 O O . ALA A 1 87 ? -43.323 5.576 1.039 1.00 89.94 87 ALA A O 1
ATOM 682 N N . LYS A 1 88 ? -43.073 3.999 -0.537 1.00 91.38 88 LYS A N 1
ATOM 683 C CA . LYS A 1 88 ? -44.052 3.071 0.060 1.00 91.38 88 LYS A CA 1
ATOM 684 C C . LYS A 1 88 ? -43.601 2.544 1.423 1.00 91.38 88 LYS A C 1
ATOM 686 O O . LYS A 1 88 ? -44.433 2.389 2.316 1.00 91.38 88 LYS A O 1
ATOM 691 N N . LEU A 1 89 ? -42.312 2.247 1.584 1.00 88.50 89 LEU A N 1
ATOM 692 C CA . LEU A 1 89 ? -41.752 1.789 2.857 1.00 88.50 89 LEU A CA 1
ATOM 693 C C . LEU A 1 89 ? -41.772 2.895 3.914 1.00 88.50 89 LEU A C 1
ATOM 695 O O . LEU A 1 89 ? -42.157 2.617 5.047 1.00 88.50 89 LEU A O 1
ATOM 699 N N . HIS A 1 90 ? -41.436 4.134 3.548 1.00 91.06 90 HIS A N 1
ATOM 700 C CA . HIS A 1 90 ? -41.530 5.284 4.451 1.00 91.06 90 HIS A CA 1
ATOM 701 C C . HIS A 1 90 ? -42.968 5.525 4.922 1.00 91.06 90 HIS A C 1
ATOM 703 O O . HIS A 1 90 ? -43.197 5.595 6.124 1.00 91.06 90 HIS A O 1
ATOM 709 N N . ALA A 1 91 ? -43.950 5.519 4.014 1.00 91.00 91 ALA A N 1
ATOM 710 C CA . ALA A 1 91 ? -45.360 5.663 4.392 1.00 91.00 91 ALA A CA 1
ATOM 711 C C . ALA A 1 91 ? -45.836 4.545 5.341 1.00 91.00 91 ALA A C 1
ATOM 713 O O . ALA A 1 91 ? -46.661 4.764 6.227 1.00 91.00 91 ALA A O 1
ATOM 714 N N . ARG A 1 92 ? -45.309 3.323 5.178 1.00 91.50 92 ARG A N 1
ATOM 715 C CA . ARG A 1 92 ? -45.632 2.190 6.055 1.00 91.50 92 ARG A CA 1
ATOM 716 C C . ARG A 1 92 ? -44.963 2.293 7.426 1.00 91.50 92 ARG A C 1
ATOM 718 O O . ARG A 1 92 ? -45.558 1.854 8.403 1.00 91.50 92 ARG A O 1
ATOM 725 N N . LEU A 1 93 ? -43.756 2.855 7.488 1.00 90.00 93 LEU A N 1
ATOM 726 C CA . LEU A 1 93 ? -43.059 3.168 8.736 1.00 90.00 93 LEU A CA 1
ATOM 727 C C . LEU A 1 93 ? -43.795 4.253 9.523 1.00 90.00 93 LEU A C 1
ATOM 729 O O . LEU A 1 93 ? -44.037 4.056 10.706 1.00 90.00 93 LEU A O 1
ATOM 733 N N . GLU A 1 94 ? -44.221 5.333 8.866 1.00 90.56 94 GLU A N 1
ATOM 734 C CA . GLU A 1 94 ? -45.019 6.393 9.499 1.00 90.56 94 GLU A CA 1
ATOM 735 C C . GLU A 1 94 ? -46.348 5.854 10.045 1.00 90.56 94 GLU A C 1
ATOM 737 O O . GLU A 1 94 ? -46.722 6.151 11.175 1.00 90.56 94 GLU A O 1
ATOM 742 N N . ALA A 1 95 ? -47.032 4.989 9.289 1.00 88.06 95 ALA A N 1
ATOM 743 C CA . ALA A 1 95 ? -48.259 4.349 9.759 1.00 88.06 95 ALA A CA 1
ATOM 744 C C . ALA A 1 95 ? -48.033 3.433 10.978 1.00 88.06 95 ALA A C 1
ATOM 746 O O . ALA A 1 95 ? -48.907 3.338 11.837 1.00 88.06 95 ALA A O 1
ATOM 747 N N . LEU A 1 96 ? -46.883 2.751 11.054 1.00 86.75 96 LEU A N 1
ATOM 748 C CA . LEU A 1 96 ? -46.527 1.923 12.209 1.00 86.75 96 LEU A CA 1
ATOM 749 C C . LEU A 1 96 ? -46.162 2.772 13.432 1.00 86.75 96 LEU A C 1
ATOM 751 O O . LEU A 1 96 ? -46.538 2.410 14.541 1.00 86.75 96 LEU A O 1
ATOM 755 N N . ASP A 1 97 ? -45.450 3.882 13.230 1.00 88.06 97 ASP A N 1
ATOM 756 C CA . ASP A 1 97 ? -45.075 4.822 14.293 1.00 88.06 97 ASP A CA 1
ATOM 757 C C . ASP A 1 97 ? -46.322 5.440 14.942 1.00 88.06 97 ASP A C 1
ATOM 759 O O . ASP A 1 97 ? -46.422 5.525 16.165 1.00 88.06 97 ASP A O 1
ATOM 763 N N . GLU A 1 98 ? -47.330 5.772 14.133 1.00 86.19 98 GLU A N 1
ATOM 764 C CA . GLU A 1 98 ? -48.607 6.282 14.634 1.00 86.19 98 GLU A CA 1
ATOM 765 C C . GLU A 1 98 ? -49.405 5.210 15.396 1.00 86.19 98 GLU A C 1
ATOM 767 O O . GLU A 1 98 ? -49.989 5.492 16.440 1.00 86.19 98 GLU A O 1
ATOM 772 N N . GLN A 1 99 ? -49.375 3.952 14.936 1.00 82.31 99 GLN A N 1
ATOM 773 C CA . GLN A 1 99 ? -49.959 2.825 15.677 1.00 82.31 99 GLN A CA 1
ATOM 774 C C . GLN A 1 99 ? -49.249 2.578 17.013 1.00 82.31 99 GLN A C 1
ATOM 776 O O . GLN A 1 99 ? -49.908 2.217 17.987 1.00 82.31 99 GLN A O 1
ATOM 781 N N . LEU A 1 100 ? -47.930 2.780 17.071 1.00 79.69 100 LEU A N 1
ATOM 782 C CA . LEU A 1 100 ? -47.146 2.622 18.292 1.00 79.69 100 LEU A CA 1
ATOM 783 C C . LEU A 1 100 ? -47.491 3.714 19.312 1.00 79.69 100 LEU A C 1
ATOM 785 O O . LEU A 1 100 ? -47.776 3.398 20.462 1.00 79.69 100 LEU A O 1
ATOM 789 N N . LYS A 1 101 ? -47.579 4.977 18.875 1.00 80.75 101 LYS A N 1
ATOM 790 C CA . LYS A 1 101 ? -48.017 6.097 19.728 1.00 80.75 101 LYS A CA 1
ATOM 791 C C . LYS A 1 101 ? -49.441 5.911 20.246 1.00 80.75 101 LYS A C 1
ATOM 793 O O . LYS A 1 101 ? -49.719 6.231 21.399 1.00 80.75 101 LYS A O 1
ATOM 798 N N . GLN A 1 102 ? -50.337 5.371 19.419 1.00 75.00 102 GLN A N 1
ATOM 799 C CA . GLN A 1 102 ? -51.705 5.056 19.833 1.00 75.00 102 GLN A CA 1
ATOM 800 C C . GLN A 1 102 ? -51.729 3.928 20.882 1.00 75.00 102 GLN A C 1
ATOM 802 O O . GLN A 1 102 ? -52.438 4.029 21.877 1.00 75.00 102 GLN A O 1
ATOM 807 N N . ALA A 1 103 ? -50.906 2.889 20.707 1.00 69.50 103 ALA A N 1
ATOM 808 C CA . ALA A 1 103 ? -50.776 1.795 21.669 1.00 69.50 103 ALA A CA 1
ATOM 809 C C . ALA A 1 103 ? -50.124 2.231 22.998 1.00 69.50 103 ALA A C 1
ATOM 811 O O . ALA A 1 103 ? -50.485 1.710 24.050 1.00 69.50 103 ALA A O 1
ATOM 812 N N . GLU A 1 104 ? -49.201 3.196 22.967 1.00 68.12 104 GLU A N 1
ATOM 813 C CA . GLU A 1 104 ? -48.606 3.805 24.167 1.00 68.12 104 GLU A CA 1
ATOM 814 C C . GLU A 1 104 ? -49.589 4.738 24.898 1.00 68.12 104 GLU A C 1
ATOM 816 O O . GLU A 1 104 ? -49.566 4.816 26.123 1.00 68.12 104 GLU A O 1
ATOM 821 N N . SER A 1 105 ? -50.487 5.401 24.161 1.00 60.91 105 SER A N 1
ATOM 822 C CA . SER A 1 105 ? -51.606 6.197 24.694 1.00 60.91 105 SER A CA 1
ATOM 823 C C . SER A 1 105 ? -52.661 5.333 25.393 1.00 60.91 105 SER A C 1
ATOM 825 O O . SER A 1 105 ? -53.203 5.726 26.424 1.00 60.91 105 SER A O 1
ATOM 827 N N . ASP A 1 106 ? -52.946 4.151 24.843 1.00 57.75 106 ASP A N 1
ATOM 828 C CA . ASP A 1 106 ? -54.010 3.263 25.326 1.00 57.75 106 ASP A CA 1
ATOM 829 C C . ASP A 1 106 ? -53.523 2.281 26.421 1.00 57.75 106 ASP A C 1
ATOM 831 O O . ASP A 1 106 ? -54.301 1.481 26.943 1.00 57.75 106 ASP A O 1
ATOM 835 N N . GLY A 1 107 ? -52.238 2.347 26.791 1.00 47.91 107 GLY A N 1
ATOM 836 C CA . GLY A 1 107 ? -51.557 1.436 27.712 1.00 47.91 107 GLY A CA 1
ATOM 837 C C . GLY A 1 107 ? -51.352 1.968 29.134 1.00 47.91 107 GLY A C 1
ATOM 838 O O . GLY A 1 107 ? -50.225 1.969 29.623 1.00 47.91 107 GLY A O 1
ATOM 839 N N . GLU A 1 108 ? -52.416 2.357 29.843 1.00 46.00 108 GLU A N 1
ATOM 840 C CA . GLU A 1 108 ? -52.392 2.326 31.314 1.00 46.00 108 GLU A CA 1
ATOM 841 C C . GLU A 1 108 ? -52.743 0.909 31.800 1.00 46.00 108 GLU A C 1
ATOM 843 O O . GLU A 1 108 ? -53.897 0.487 31.784 1.00 46.00 108 GLU A O 1
ATOM 848 N N . GLY A 1 109 ? -51.724 0.192 32.284 1.00 44.19 109 GLY A N 1
ATOM 849 C CA . GLY A 1 109 ? -51.880 -0.953 33.182 1.00 44.19 109 GLY A CA 1
ATOM 850 C C . GLY A 1 109 ? -51.663 -2.333 32.560 1.00 44.19 109 GLY A C 1
ATOM 851 O O . GLY A 1 109 ? -52.571 -2.918 31.980 1.00 44.19 109 GLY A O 1
ATOM 852 N N . SER A 1 110 ? -50.482 -2.915 32.781 1.00 37.75 110 SER A N 1
ATOM 853 C CA . SER A 1 110 ? -50.325 -4.228 33.439 1.00 37.75 110 SER A CA 1
ATOM 854 C C . SER A 1 110 ? -48.866 -4.697 33.401 1.00 37.75 110 SER A C 1
ATOM 856 O O . SER A 1 110 ? -48.285 -4.950 32.348 1.00 37.75 110 SER A O 1
ATOM 858 N N . ASP A 1 111 ? -48.293 -4.832 34.597 1.00 43.94 111 ASP A N 1
ATOM 859 C CA . ASP A 1 111 ? -47.114 -5.644 34.886 1.00 43.94 111 ASP A CA 1
ATOM 860 C C . ASP A 1 111 ? -47.420 -7.117 34.572 1.00 43.94 111 ASP A C 1
ATOM 862 O O . ASP A 1 111 ? -47.932 -7.816 35.442 1.00 43.94 111 ASP A O 1
ATOM 866 N N . GLU A 1 112 ? -47.144 -7.622 33.362 1.00 41.41 112 GLU A N 1
ATOM 867 C CA . GLU A 1 112 ? -47.168 -9.084 33.156 1.00 41.41 112 GLU A CA 1
ATOM 868 C C . GLU A 1 112 ? -46.447 -9.622 31.906 1.00 41.41 112 GLU A C 1
ATOM 870 O O . GLU A 1 112 ? -46.935 -10.545 31.271 1.00 41.41 112 GLU A O 1
ATOM 875 N N . TRP A 1 113 ? -45.262 -9.124 31.527 1.00 36.03 113 TRP A N 1
ATOM 876 C CA . TRP A 1 113 ? -44.478 -9.775 30.451 1.00 36.03 113 TRP A CA 1
ATOM 877 C C . TRP A 1 113 ? -42.969 -9.803 30.719 1.00 36.03 113 TRP A C 1
ATOM 879 O O . TRP A 1 113 ? -42.159 -9.326 29.931 1.00 36.03 113 TRP A O 1
ATOM 889 N N . THR A 1 114 ? -42.563 -10.438 31.819 1.00 37.88 114 THR A N 1
ATOM 890 C CA . THR A 1 114 ? -41.174 -10.891 32.022 1.00 37.88 114 THR A CA 1
ATOM 891 C C . THR A 1 114 ? -41.107 -12.387 32.291 1.00 37.88 114 THR A C 1
ATOM 893 O O . THR A 1 114 ? -40.497 -12.787 33.263 1.00 37.88 114 THR A O 1
ATOM 896 N N . HIS A 1 115 ? -41.720 -13.230 31.457 1.00 38.12 115 HIS A N 1
ATOM 897 C CA . HIS A 1 115 ? -41.405 -14.666 31.398 1.00 38.12 115 HIS A CA 1
ATOM 898 C C . HIS A 1 115 ? -41.966 -15.282 30.111 1.00 38.12 115 HIS A C 1
ATOM 900 O O . HIS A 1 115 ? -43.001 -15.914 30.169 1.00 38.12 115 HIS A O 1
ATOM 906 N N . HIS A 1 116 ? -41.313 -15.101 28.957 1.00 32.47 116 HIS A N 1
ATOM 907 C CA . HIS A 1 116 ? -41.405 -16.019 27.801 1.00 32.47 116 HIS A CA 1
ATOM 908 C C . HIS A 1 116 ? -40.367 -15.625 26.735 1.00 32.47 116 HIS A C 1
ATOM 910 O O . HIS A 1 116 ? -40.691 -15.150 25.653 1.00 32.47 116 HIS A O 1
ATOM 916 N N . ALA A 1 117 ? -39.087 -15.819 27.048 1.00 31.73 117 ALA A N 1
ATOM 917 C CA . ALA A 1 117 ? -38.001 -15.743 26.071 1.00 31.73 117 ALA A CA 1
ATOM 918 C C . ALA A 1 117 ? -37.143 -17.012 26.142 1.00 31.73 117 ALA A C 1
ATOM 920 O O . ALA A 1 117 ? -35.931 -16.937 26.223 1.00 31.73 117 ALA A O 1
ATOM 921 N N . ASP A 1 118 ? -37.790 -18.178 26.142 1.00 35.16 118 ASP A N 1
ATOM 922 C CA . ASP A 1 118 ? -37.126 -19.481 26.049 1.00 35.16 118 ASP A CA 1
ATOM 923 C C . ASP A 1 118 ? -38.055 -20.467 25.337 1.00 35.16 118 ASP A C 1
ATOM 925 O O . ASP A 1 118 ? -38.719 -21.275 25.977 1.00 35.16 118 ASP A O 1
ATOM 929 N N . THR A 1 119 ? -38.182 -20.346 24.010 1.00 34.66 119 THR A N 1
ATOM 930 C CA . THR A 1 119 ? -38.419 -21.454 23.052 1.00 34.66 119 THR A CA 1
ATOM 931 C C . THR A 1 119 ? -38.649 -20.895 21.645 1.00 34.66 119 THR A C 1
ATOM 933 O O . THR A 1 119 ? -39.777 -20.672 21.217 1.00 34.66 119 THR A O 1
ATOM 936 N N . ILE A 1 120 ? -37.574 -20.717 20.872 1.00 31.69 120 ILE A N 1
ATOM 937 C CA . ILE A 1 120 ? -37.668 -20.693 19.404 1.00 31.69 120 ILE A CA 1
ATOM 938 C C . ILE A 1 120 ? -36.700 -21.758 18.872 1.00 31.69 120 ILE A C 1
ATOM 940 O O . ILE A 1 120 ? -35.492 -21.626 19.072 1.00 31.69 120 ILE A O 1
ATOM 944 N N . PRO A 1 121 ? -37.185 -22.838 18.232 1.00 28.72 121 PRO A N 1
ATOM 945 C CA . PRO A 1 121 ? -36.318 -23.849 17.648 1.00 28.72 121 PRO A CA 1
ATOM 946 C C . PRO A 1 121 ? -35.703 -23.355 16.331 1.00 28.72 121 PRO A C 1
ATOM 948 O O . PRO A 1 121 ? -36.399 -22.848 15.452 1.00 28.72 121 PRO A O 1
ATOM 951 N N . SER A 1 122 ? -34.393 -23.558 16.185 1.00 29.41 122 SER A N 1
ATOM 952 C CA . SER A 1 122 ? -33.616 -23.281 14.973 1.00 29.41 122 SER A CA 1
ATOM 953 C C . SER A 1 122 ? -34.167 -24.019 13.739 1.00 29.41 122 SER A C 1
ATOM 955 O O . SER A 1 122 ? -34.477 -25.213 13.835 1.00 29.41 122 SER A O 1
ATOM 957 N N . PRO A 1 123 ? -34.229 -23.386 12.551 1.00 29.27 123 PRO A N 1
ATOM 958 C CA . PRO A 1 123 ? -34.600 -24.084 11.327 1.00 29.27 123 PRO A CA 1
ATOM 959 C C . PRO A 1 123 ? -33.476 -25.029 10.876 1.00 29.27 123 PRO A C 1
ATOM 961 O O . PRO A 1 123 ? -32.309 -24.649 10.770 1.00 29.27 123 PRO A O 1
ATOM 964 N N . LYS A 1 124 ? -33.854 -26.285 10.617 1.00 28.84 124 LYS A N 1
ATOM 965 C CA . LYS A 1 124 ? -32.999 -27.353 10.085 1.00 28.84 124 LYS A CA 1
ATOM 966 C C . LYS A 1 124 ? -32.566 -27.026 8.651 1.00 28.84 124 LYS A C 1
ATOM 968 O O . LYS A 1 124 ? -33.408 -26.734 7.805 1.00 28.84 124 LYS A O 1
ATOM 973 N N . SER A 1 125 ? -31.269 -27.137 8.372 1.00 27.47 125 SER A N 1
ATOM 974 C CA . SER A 1 125 ? -30.721 -27.137 7.015 1.00 27.47 125 SER A CA 1
ATOM 975 C C . SER A 1 125 ? -31.068 -28.450 6.291 1.00 27.47 125 SER A C 1
ATOM 977 O O . SER A 1 125 ? -30.934 -29.526 6.883 1.00 27.47 125 SER A O 1
ATOM 979 N N . PRO A 1 126 ? -31.484 -28.419 5.013 1.00 29.94 126 PRO A N 1
ATOM 980 C CA . PRO A 1 126 ? -31.557 -29.622 4.201 1.00 29.94 126 PRO A CA 1
ATOM 981 C C . PRO A 1 126 ? -30.197 -29.912 3.553 1.00 29.94 126 PRO A C 1
ATOM 983 O O . PRO A 1 126 ? -29.688 -29.137 2.746 1.00 29.94 126 PRO A O 1
ATOM 986 N N . HIS A 1 127 ? -29.621 -31.061 3.905 1.00 28.53 127 HIS A N 1
ATOM 987 C CA . HIS A 1 127 ? -28.618 -31.754 3.097 1.00 28.53 127 HIS A CA 1
ATOM 988 C C . HIS A 1 127 ? -29.282 -32.373 1.861 1.00 28.53 127 HIS A C 1
ATOM 990 O O . HIS A 1 127 ? -30.328 -32.992 2.028 1.00 28.53 127 HIS A O 1
ATOM 996 N N . HIS A 1 128 ? -28.647 -32.250 0.687 1.00 28.39 128 HIS A N 1
ATOM 997 C CA . HIS A 1 128 ? -28.560 -33.164 -0.483 1.00 28.39 128 HIS A CA 1
ATOM 998 C C . HIS A 1 128 ? -28.024 -32.314 -1.663 1.00 28.39 128 HIS A C 1
ATOM 1000 O O . HIS A 1 128 ? -28.529 -31.222 -1.879 1.00 28.39 128 HIS A O 1
ATOM 1006 N N . GLY A 1 129 ? -27.020 -32.671 -2.466 1.00 25.36 129 GLY A N 1
ATOM 1007 C CA . GLY A 1 129 ? -26.179 -33.856 -2.568 1.00 25.36 129 GLY A CA 1
ATOM 1008 C C . GLY A 1 129 ? -25.109 -33.647 -3.663 1.00 25.36 129 GLY A C 1
ATOM 1009 O O . GLY A 1 129 ? -25.233 -32.746 -4.484 1.00 25.36 129 GLY A O 1
ATOM 1010 N N . GLY A 1 130 ? -24.069 -34.489 -3.638 1.00 25.77 130 GLY A N 1
ATOM 1011 C CA . GLY A 1 130 ? -23.231 -34.880 -4.784 1.00 25.77 130 GLY A CA 1
ATOM 1012 C C . GLY A 1 130 ? -22.365 -33.818 -5.473 1.00 25.77 130 GLY A C 1
ATOM 1013 O O . GLY A 1 130 ? -22.761 -33.294 -6.506 1.00 25.77 130 GLY A O 1
ATOM 1014 N N . SER A 1 131 ? -21.131 -33.612 -4.997 1.00 25.73 131 SER A N 1
ATOM 1015 C CA . SER A 1 131 ? -20.052 -33.080 -5.844 1.00 25.73 131 SER A CA 1
ATOM 1016 C C . SER A 1 131 ? -19.183 -34.240 -6.329 1.00 25.73 131 SER A C 1
ATOM 1018 O O . SER A 1 131 ? -18.634 -34.996 -5.526 1.00 25.73 131 SER A O 1
ATOM 1020 N N . MET A 1 132 ? -19.132 -34.404 -7.649 1.00 24.88 132 MET A N 1
ATOM 1021 C CA . MET A 1 132 ? -18.320 -35.378 -8.370 1.00 24.88 132 MET A CA 1
ATOM 1022 C C . MET A 1 132 ? -16.867 -34.889 -8.335 1.00 24.88 132 MET A C 1
ATOM 1024 O O . MET A 1 132 ? -16.565 -33.798 -8.815 1.00 24.88 132 MET A O 1
ATOM 1028 N N . GLY A 1 133 ? -15.987 -35.667 -7.707 1.00 23.31 133 GLY A N 1
ATOM 1029 C CA . GLY A 1 133 ? -14.570 -35.346 -7.602 1.00 23.31 133 GLY A CA 1
ATOM 1030 C C . GLY A 1 133 ? -13.875 -35.429 -8.957 1.00 23.31 133 GLY A C 1
ATOM 1031 O O . GLY A 1 133 ? -13.924 -36.465 -9.614 1.00 23.31 133 GLY A O 1
ATOM 1032 N N . TYR A 1 134 ? -13.187 -34.354 -9.328 1.00 25.05 134 TYR A N 1
ATOM 1033 C CA . TYR A 1 134 ? -12.059 -34.404 -10.248 1.00 25.05 134 TYR A CA 1
ATOM 1034 C C . TYR A 1 134 ? -10.817 -34.029 -9.441 1.00 25.05 134 TYR A C 1
ATOM 1036 O O . TYR A 1 134 ? -10.644 -32.877 -9.048 1.00 25.05 134 TYR A O 1
ATOM 1044 N N . GLN A 1 135 ? -10.008 -35.039 -9.125 1.00 21.59 135 GLN A N 1
ATOM 1045 C CA . GLN A 1 135 ? -8.645 -34.858 -8.642 1.00 21.59 135 GLN A CA 1
ATOM 1046 C C . GLN A 1 135 ? -7.784 -34.480 -9.848 1.00 21.59 135 GLN A C 1
ATOM 1048 O O . GLN A 1 135 ? -7.735 -35.229 -10.820 1.00 21.59 135 GLN A O 1
ATOM 1053 N N . PHE A 1 136 ? -7.126 -33.329 -9.779 1.00 24.91 136 PHE A N 1
ATOM 1054 C CA . PHE A 1 136 ? -5.915 -33.069 -10.544 1.00 24.91 136 PHE A CA 1
ATOM 1055 C C . PHE A 1 136 ? -4.793 -32.895 -9.523 1.00 24.91 136 PHE A C 1
ATOM 1057 O O . PHE A 1 136 ? -4.856 -32.010 -8.668 1.00 24.91 136 PHE A O 1
ATOM 1064 N N . GLU A 1 137 ? -3.848 -33.830 -9.564 1.00 25.78 137 GLU A N 1
ATOM 1065 C CA . GLU A 1 137 ? -2.539 -33.734 -8.927 1.00 25.78 137 GLU A CA 1
ATOM 1066 C C . GLU A 1 137 ? -1.761 -32.627 -9.645 1.00 25.78 137 GLU A C 1
ATOM 1068 O O . GLU A 1 137 ? -1.659 -32.654 -10.868 1.00 25.78 137 GLU A O 1
ATOM 1073 N N . ASP A 1 138 ? -1.253 -31.652 -8.894 1.00 26.72 138 ASP A N 1
ATOM 1074 C CA . ASP A 1 138 ? -0.251 -30.702 -9.373 1.00 26.72 138 ASP A CA 1
ATOM 1075 C C . ASP A 1 138 ? 0.859 -30.659 -8.318 1.00 26.72 138 ASP A C 1
ATOM 1077 O O . ASP A 1 138 ? 0.743 -29.994 -7.283 1.00 26.72 138 ASP A O 1
ATOM 1081 N N . ASP A 1 139 ? 1.910 -31.423 -8.607 1.00 27.75 139 ASP A N 1
ATOM 1082 C CA . ASP A 1 139 ? 3.199 -31.445 -7.927 1.00 27.75 139 ASP A CA 1
ATOM 1083 C C . ASP A 1 139 ? 3.904 -30.093 -8.091 1.00 27.75 139 ASP A C 1
ATOM 1085 O O . ASP A 1 139 ? 4.329 -29.725 -9.185 1.00 27.75 139 ASP A O 1
ATOM 1089 N N . PHE A 1 140 ? 4.056 -29.361 -6.990 1.00 30.08 140 PHE A N 1
ATOM 1090 C CA . PHE A 1 140 ? 5.159 -28.425 -6.780 1.00 30.08 140 PHE A CA 1
ATOM 1091 C C . PHE A 1 140 ? 5.526 -28.492 -5.298 1.00 30.08 140 PHE A C 1
ATOM 1093 O O . PHE A 1 140 ? 4.817 -27.948 -4.449 1.00 30.08 140 PHE A O 1
ATOM 1100 N N . ASP A 1 141 ? 6.614 -29.203 -5.011 1.00 29.20 141 ASP A N 1
ATOM 1101 C CA . ASP A 1 141 ? 7.245 -29.285 -3.699 1.00 29.20 141 ASP A CA 1
ATOM 1102 C C . ASP A 1 141 ? 7.741 -27.892 -3.271 1.00 29.20 141 ASP A C 1
ATOM 1104 O O . ASP A 1 141 ? 8.736 -27.379 -3.785 1.00 29.20 141 ASP A O 1
ATOM 1108 N N . ASP A 1 142 ? 7.039 -27.259 -2.327 1.00 34.84 142 ASP A N 1
ATOM 1109 C CA . ASP A 1 142 ? 7.628 -26.212 -1.488 1.00 34.84 142 ASP A CA 1
ATOM 1110 C C . ASP A 1 142 ? 8.469 -26.938 -0.411 1.00 34.84 142 ASP A C 1
ATOM 1112 O O . ASP A 1 142 ? 7.960 -27.335 0.640 1.00 34.84 142 ASP A O 1
ATOM 1116 N N . ASP A 1 143 ? 9.753 -27.159 -0.712 1.00 32.16 143 ASP A N 1
ATOM 1117 C CA . ASP A 1 143 ? 10.780 -27.641 0.222 1.00 32.16 143 ASP A CA 1
ATOM 1118 C C . ASP A 1 143 ? 11.002 -26.613 1.353 1.00 32.16 143 ASP A C 1
ATOM 1120 O O . ASP A 1 143 ? 11.867 -25.737 1.276 1.00 32.16 143 ASP A O 1
ATOM 1124 N N . ASP A 1 144 ? 10.238 -26.727 2.440 1.00 36.22 144 ASP A N 1
ATOM 1125 C CA . ASP A 1 144 ? 10.661 -26.243 3.758 1.00 36.22 144 ASP A CA 1
ATOM 1126 C C . ASP A 1 144 ? 11.417 -27.388 4.466 1.00 36.22 144 ASP A C 1
ATOM 1128 O O . ASP A 1 144 ? 10.836 -28.455 4.700 1.00 36.22 144 ASP A O 1
ATOM 1132 N N . PRO A 1 145 ? 12.698 -27.224 4.851 1.00 30.53 145 PRO A N 1
ATOM 1133 C CA . PRO A 1 145 ? 13.417 -28.281 5.548 1.00 30.53 145 PRO A CA 1
ATOM 1134 C C . PRO A 1 145 ? 12.816 -28.504 6.950 1.00 30.53 145 PRO A C 1
ATOM 1136 O O . PRO A 1 145 ? 12.499 -27.538 7.655 1.00 30.53 145 PRO A O 1
ATOM 1139 N N . PRO A 1 146 ? 12.693 -29.761 7.424 1.00 28.64 146 PRO A N 1
ATOM 1140 C CA . PRO A 1 146 ? 12.166 -30.041 8.751 1.00 28.64 146 PRO A CA 1
ATOM 1141 C C . PRO A 1 146 ? 13.190 -29.615 9.810 1.00 28.64 146 PRO A C 1
ATOM 1143 O O . PRO A 1 146 ? 14.231 -30.248 9.989 1.00 28.64 146 PRO A O 1
ATOM 1146 N N . VAL A 1 147 ? 12.897 -28.535 10.536 1.00 34.34 147 VAL A N 1
ATOM 1147 C CA . VAL A 1 147 ? 13.715 -28.104 11.675 1.00 34.34 147 VAL A CA 1
ATOM 1148 C C . VAL A 1 147 ? 13.536 -29.101 12.819 1.00 34.34 147 VAL A C 1
ATOM 1150 O O . VAL A 1 147 ? 12.487 -29.167 13.463 1.00 34.34 147 VAL A O 1
ATOM 1153 N N . ALA A 1 148 ? 14.585 -29.882 13.069 1.00 28.41 148 ALA A N 1
ATOM 1154 C CA . ALA A 1 148 ? 14.709 -30.738 14.236 1.00 28.41 148 ALA A CA 1
ATOM 1155 C C . ALA A 1 148 ? 14.654 -29.902 15.527 1.00 28.41 148 ALA A C 1
ATOM 1157 O O . ALA A 1 148 ? 15.393 -28.933 15.697 1.00 28.41 148 ALA A O 1
ATOM 1158 N N . SER A 1 149 ? 13.774 -30.294 16.444 1.00 30.59 149 SER A N 1
ATOM 1159 C CA . SER A 1 149 ? 13.682 -29.732 17.794 1.00 30.59 149 SER A CA 1
ATOM 1160 C C . SER A 1 149 ? 14.822 -30.250 18.679 1.00 30.59 149 SER A C 1
ATOM 1162 O O . SER A 1 149 ? 15.199 -31.419 18.573 1.00 30.59 149 SER A O 1
ATOM 1164 N N . PRO A 1 150 ? 15.280 -29.438 19.642 1.00 33.06 150 PRO A N 1
ATOM 1165 C CA . PRO A 1 150 ? 15.389 -29.951 21.001 1.00 33.06 150 PRO A CA 1
ATOM 1166 C C . PRO A 1 150 ? 14.662 -29.058 22.018 1.00 33.06 150 PRO A C 1
ATOM 1168 O O . PRO A 1 150 ? 14.656 -27.833 21.926 1.00 33.06 150 PRO A O 1
ATOM 1171 N N . ASP A 1 151 ? 14.030 -29.736 22.974 1.00 31.69 151 ASP A N 1
ATOM 1172 C CA . ASP A 1 151 ? 13.259 -29.230 24.111 1.00 31.69 151 ASP A CA 1
ATOM 1173 C C . ASP A 1 151 ? 13.914 -28.080 24.896 1.00 31.69 151 ASP A C 1
ATOM 1175 O O . ASP A 1 151 ? 15.076 -28.170 25.289 1.00 31.69 151 ASP A O 1
ATOM 1179 N N . ALA A 1 152 ? 13.114 -27.062 25.246 1.00 30.89 152 ALA A N 1
ATOM 1180 C CA . ALA A 1 152 ? 12.634 -26.816 26.619 1.00 30.89 152 ALA A CA 1
ATOM 1181 C C . ALA A 1 152 ? 12.143 -25.361 26.790 1.00 30.89 152 ALA A C 1
ATOM 1183 O O . ALA A 1 152 ? 12.938 -24.425 26.800 1.00 30.89 152 ALA A O 1
ATOM 1184 N N . GLY A 1 153 ? 10.835 -25.179 27.017 1.00 27.00 153 GLY A N 1
ATOM 1185 C CA . GLY A 1 153 ? 10.279 -23.923 27.543 1.00 27.00 153 GLY A CA 1
ATOM 1186 C C . GLY A 1 153 ? 8.924 -23.523 26.959 1.00 27.00 153 GLY A C 1
ATOM 1187 O O . GLY A 1 153 ? 8.885 -22.737 26.027 1.00 27.00 153 GLY A O 1
ATOM 1188 N N . SER A 1 154 ? 7.829 -24.002 27.571 1.00 29.23 154 SER A N 1
ATOM 1189 C CA . SER A 1 154 ? 6.416 -23.569 27.418 1.00 29.23 154 SER A CA 1
ATOM 1190 C C . SER A 1 154 ? 5.821 -23.492 25.991 1.00 29.23 154 SER A C 1
ATOM 1192 O O . SER A 1 154 ? 6.348 -22.788 25.137 1.00 29.23 154 SER A O 1
ATOM 1194 N N . PRO A 1 155 ? 4.659 -24.118 25.704 1.00 32.50 155 PRO A N 1
ATOM 1195 C CA . PRO A 1 155 ? 4.084 -24.073 24.365 1.00 32.50 155 PRO A CA 1
ATOM 1196 C C . PRO A 1 155 ? 3.502 -22.679 24.105 1.00 32.50 155 PRO A C 1
ATOM 1198 O O . PRO A 1 155 ? 2.374 -22.373 24.501 1.00 32.50 155 PRO A O 1
ATOM 1201 N N . SER A 1 156 ? 4.256 -21.814 23.425 1.00 35.88 156 SER A N 1
ATOM 1202 C CA . SER A 1 156 ? 3.663 -20.669 22.748 1.00 35.88 156 SER A CA 1
ATOM 1203 C C . SER A 1 156 ? 2.732 -21.243 21.680 1.00 35.88 156 SER A C 1
ATOM 1205 O O . SER A 1 156 ? 3.149 -21.839 20.689 1.00 35.88 156 SER A O 1
ATOM 1207 N N . VAL A 1 157 ? 1.424 -21.168 21.924 1.00 39.19 157 VAL A N 1
ATOM 1208 C CA . VAL A 1 157 ? 0.422 -21.537 20.921 1.00 39.19 157 VAL A CA 1
ATOM 1209 C C . VAL A 1 157 ? 0.678 -20.636 19.716 1.00 39.19 157 VAL A C 1
ATOM 1211 O O . VAL A 1 157 ? 0.341 -19.454 19.779 1.00 39.19 157 VAL A O 1
ATOM 1214 N N . ARG A 1 158 ? 1.302 -21.158 18.649 1.00 46.34 158 ARG A N 1
ATOM 1215 C CA . ARG A 1 158 ? 1.511 -20.420 17.396 1.00 46.34 158 ARG A CA 1
ATOM 1216 C C . ARG A 1 158 ? 0.145 -19.933 16.912 1.00 46.34 158 ARG A C 1
ATOM 1218 O O . ARG A 1 158 ? -0.719 -20.723 16.531 1.00 46.34 158 ARG A O 1
ATOM 1225 N N . ARG A 1 159 ? -0.097 -18.625 17.021 1.00 54.56 159 ARG A N 1
ATOM 1226 C CA . ARG A 1 159 ? -1.369 -18.012 16.633 1.00 54.56 159 ARG A CA 1
ATOM 1227 C C . ARG A 1 159 ? -1.321 -17.740 15.139 1.00 54.56 159 ARG A C 1
ATOM 1229 O O . ARG A 1 159 ? -0.558 -16.904 14.680 1.00 54.56 159 ARG A O 1
ATOM 1236 N N . HIS A 1 160 ? -2.137 -18.457 14.381 1.00 61.59 160 HIS A N 1
ATOM 1237 C CA . HIS A 1 160 ? -2.273 -18.222 12.946 1.00 61.59 160 HIS A CA 1
ATOM 1238 C C . HIS A 1 160 ? -3.199 -17.025 12.669 1.00 61.59 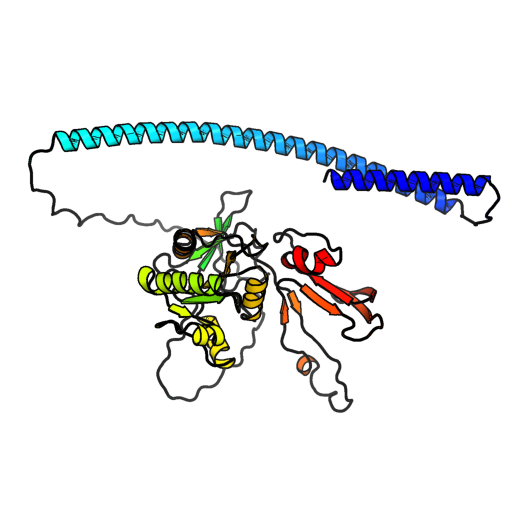160 HIS A C 1
ATOM 1240 O O . HIS A 1 160 ? -4.150 -16.816 13.430 1.00 61.59 160 HIS A O 1
ATOM 1246 N N . ARG A 1 161 ? -2.945 -16.290 11.568 1.00 73.12 161 ARG A N 1
ATOM 1247 C CA . ARG A 1 161 ? -3.797 -15.186 11.061 1.00 73.12 161 ARG A CA 1
ATOM 1248 C C . ARG A 1 161 ? -5.281 -15.554 11.057 1.00 73.12 161 ARG A C 1
ATOM 1250 O O . ARG A 1 161 ? -5.616 -16.727 10.946 1.00 73.12 161 ARG A O 1
ATOM 1257 N N . ALA A 1 162 ? -6.183 -14.583 11.080 1.00 70.62 162 ALA A N 1
ATOM 1258 C CA . ALA A 1 162 ? -7.618 -14.779 10.926 1.00 70.62 162 ALA A CA 1
ATOM 1259 C C . ALA A 1 162 ? -7.945 -15.445 9.578 1.00 70.62 162 ALA A C 1
ATOM 1261 O O . ALA A 1 162 ? -7.293 -15.211 8.558 1.00 70.62 162 ALA A O 1
ATOM 1262 N N . SER A 1 163 ? -8.932 -16.344 9.576 1.00 66.12 163 SER A N 1
ATOM 1263 C CA . SER A 1 163 ? -9.379 -17.016 8.349 1.00 66.12 163 SER A CA 1
ATOM 1264 C C . SER A 1 163 ? -10.352 -16.100 7.602 1.00 66.12 163 SER A C 1
ATOM 1266 O O . SER A 1 163 ? -11.265 -15.541 8.220 1.00 66.12 163 SER A O 1
ATOM 1268 N N . PHE A 1 164 ? -10.224 -16.007 6.280 1.00 72.19 164 PHE A N 1
ATOM 1269 C CA . PHE A 1 164 ? -11.145 -15.257 5.428 1.00 72.19 164 PHE A CA 1
ATOM 1270 C C . PHE A 1 164 ? -11.556 -16.060 4.190 1.00 72.19 164 PHE A C 1
ATOM 1272 O O . PHE A 1 164 ? -10.831 -16.940 3.727 1.00 72.19 164 PHE A O 1
ATOM 1279 N N . SER A 1 165 ? -12.731 -15.732 3.666 1.00 68.00 165 SER A N 1
ATOM 1280 C CA . SER A 1 165 ? -13.269 -16.202 2.396 1.00 68.00 165 SER A CA 1
ATOM 1281 C C . SER A 1 165 ? -13.455 -15.023 1.456 1.00 68.00 165 SER A C 1
ATOM 1283 O O . SER A 1 165 ? -13.845 -13.925 1.862 1.00 68.00 165 SER A O 1
ATOM 1285 N N . LEU A 1 166 ? -13.178 -15.264 0.186 1.00 71.62 166 LEU A N 1
ATOM 1286 C CA . LEU A 1 166 ? -13.372 -14.318 -0.892 1.00 71.62 166 LEU A CA 1
ATOM 1287 C C . LEU A 1 166 ? -14.627 -14.717 -1.661 1.00 71.62 166 LEU A C 1
ATOM 1289 O O . LEU A 1 166 ? -14.756 -15.847 -2.117 1.00 71.62 166 LEU A O 1
ATOM 1293 N N . LEU A 1 167 ? -15.562 -13.787 -1.783 1.00 67.50 167 LEU A N 1
ATOM 1294 C CA . LEU A 1 167 ? -16.735 -13.914 -2.633 1.00 67.50 167 LEU A CA 1
ATOM 1295 C C . LEU A 1 167 ? -16.420 -13.233 -3.959 1.00 67.50 167 LEU A C 1
ATOM 1297 O O . LEU A 1 167 ? -16.189 -12.022 -3.991 1.00 67.50 167 LEU A O 1
ATOM 1301 N N . GLN A 1 168 ? -16.407 -14.010 -5.036 1.00 66.62 168 GLN A N 1
ATOM 1302 C CA . GLN A 1 168 ? -16.240 -13.500 -6.388 1.00 66.62 168 GLN A CA 1
ATOM 1303 C C . GLN A 1 168 ? -17.610 -13.410 -7.062 1.00 66.62 168 GLN A C 1
ATOM 1305 O O . GLN A 1 168 ? -18.274 -14.420 -7.289 1.00 66.62 168 GLN A O 1
ATOM 1310 N N . CYS A 1 169 ? -18.040 -12.191 -7.389 1.00 52.28 169 CYS A N 1
ATOM 1311 C CA . CYS A 1 169 ? -19.261 -11.973 -8.164 1.00 52.28 169 CYS A CA 1
ATOM 1312 C C . CYS A 1 169 ? -18.905 -11.900 -9.652 1.00 52.28 169 CYS A C 1
ATOM 1314 O O . CYS A 1 169 ? -18.214 -10.973 -10.085 1.00 52.28 169 CYS A O 1
ATOM 1316 N N . SER A 1 170 ? -19.367 -12.870 -10.444 1.00 52.03 170 SER A N 1
ATOM 1317 C CA . SER A 1 170 ? -19.265 -12.793 -11.901 1.00 52.03 170 SER A CA 1
ATOM 1318 C C . SER A 1 170 ? -20.393 -11.918 -12.460 1.00 52.03 170 SER A C 1
ATOM 1320 O O . SER A 1 170 ? -21.519 -11.959 -11.980 1.00 52.03 170 SER A O 1
ATOM 1322 N N . SER A 1 171 ? -20.086 -11.066 -13.438 1.00 48.25 171 SER A N 1
ATOM 1323 C CA . SER A 1 171 ? -21.030 -10.081 -13.986 1.00 48.25 171 SER A CA 1
ATOM 1324 C C . SER A 1 171 ? -22.056 -10.658 -14.969 1.00 48.25 171 SER A C 1
ATOM 1326 O O . SER A 1 171 ? -22.911 -9.909 -15.428 1.00 48.25 171 SER A O 1
ATOM 1328 N N . SER A 1 172 ? -21.977 -11.947 -15.314 1.00 48.75 172 SER A N 1
ATOM 1329 C CA . SER A 1 172 ? -22.877 -12.593 -16.282 1.00 48.75 172 SER A CA 1
ATOM 1330 C C . SER A 1 172 ? -23.872 -13.559 -15.648 1.00 48.75 172 SER A C 1
ATOM 1332 O O . SER A 1 172 ? -24.961 -13.720 -16.182 1.00 48.75 172 SER A O 1
ATOM 1334 N N . ASP A 1 173 ? -23.549 -14.143 -14.495 1.00 41.91 173 ASP A N 1
ATOM 1335 C CA . ASP A 1 173 ? -24.395 -15.125 -13.831 1.00 41.91 173 ASP A CA 1
ATOM 1336 C C . ASP A 1 173 ? -24.426 -14.803 -12.339 1.00 41.91 173 ASP A C 1
ATOM 1338 O O . ASP A 1 173 ? -23.379 -14.587 -11.729 1.00 41.91 173 ASP A O 1
ATOM 1342 N N . ASN A 1 174 ? -25.610 -14.807 -11.720 1.00 47.41 174 ASN A N 1
ATOM 1343 C CA . ASN A 1 174 ? -25.827 -14.631 -10.271 1.00 47.41 174 ASN A CA 1
ATOM 1344 C C . ASN A 1 174 ? -25.147 -15.718 -9.391 1.00 47.41 174 ASN A C 1
ATOM 1346 O O . ASN A 1 174 ? -25.523 -15.925 -8.237 1.00 47.41 174 ASN A O 1
ATOM 1350 N N . VAL A 1 175 ? -24.154 -16.426 -9.924 1.00 43.25 175 VAL A N 1
ATOM 1351 C CA . VAL A 1 175 ? -23.310 -17.401 -9.249 1.00 43.25 175 VAL A CA 1
ATOM 1352 C C . VAL A 1 175 ? -22.259 -16.646 -8.432 1.00 43.25 175 VAL A C 1
ATOM 1354 O O . VAL A 1 175 ? -21.456 -15.868 -8.955 1.00 43.25 175 VAL A O 1
ATOM 1357 N N . ARG A 1 176 ? -22.314 -16.849 -7.114 1.00 52.50 176 ARG A N 1
ATOM 1358 C CA . ARG A 1 176 ? -21.320 -16.369 -6.152 1.00 52.50 176 ARG A CA 1
ATOM 1359 C C . ARG A 1 176 ? -20.339 -17.503 -5.897 1.00 52.50 176 ARG A C 1
ATOM 1361 O O . ARG A 1 176 ? -20.682 -18.444 -5.184 1.00 52.50 176 ARG A O 1
ATOM 1368 N N . ASP A 1 177 ? -19.136 -17.395 -6.441 1.00 55.44 177 ASP A N 1
ATOM 1369 C CA . ASP A 1 177 ? -18.087 -18.368 -6.156 1.00 55.44 177 ASP A CA 1
ATOM 1370 C C . ASP A 1 177 ? -17.406 -17.991 -4.837 1.00 55.44 177 ASP A C 1
ATOM 1372 O O . ASP A 1 177 ? -16.882 -16.883 -4.677 1.00 55.44 177 ASP A O 1
ATOM 1376 N N . VAL A 1 178 ? -17.454 -18.905 -3.864 1.00 57.56 178 VAL A N 1
ATOM 1377 C CA . VAL A 1 178 ? -16.759 -18.761 -2.581 1.00 57.56 178 VAL A CA 1
ATOM 1378 C C . VAL A 1 178 ? -15.376 -19.382 -2.724 1.00 57.56 178 VAL A C 1
ATOM 1380 O O . VAL A 1 178 ? -15.234 -20.600 -2.776 1.00 57.56 178 VAL A O 1
ATOM 1383 N N . PHE A 1 179 ? -14.348 -18.543 -2.756 1.00 62.53 179 PHE A N 1
ATOM 1384 C CA . PHE A 1 179 ? -12.957 -18.970 -2.752 1.00 62.53 179 PHE A CA 1
ATOM 1385 C C . PHE A 1 179 ? -12.379 -18.861 -1.339 1.00 62.53 179 PHE A C 1
ATOM 1387 O O . PHE A 1 179 ? -12.330 -17.778 -0.750 1.00 62.53 179 PHE A O 1
ATOM 1394 N N . ILE A 1 180 ? -11.918 -19.984 -0.789 1.00 62.38 180 ILE A N 1
ATOM 1395 C CA . ILE A 1 180 ? -11.162 -20.021 0.468 1.00 62.38 180 ILE A CA 1
ATOM 1396 C C . ILE A 1 180 ? -9.696 -20.252 0.091 1.00 62.38 180 ILE A C 1
ATOM 1398 O O . ILE A 1 180 ? -9.365 -21.351 -0.354 1.00 62.38 180 ILE A O 1
ATOM 1402 N N . PRO A 1 181 ? -8.812 -19.248 0.231 1.00 59.16 181 PRO A N 1
ATOM 1403 C CA . PRO A 1 181 ? -7.428 -19.403 -0.186 1.00 59.16 181 PRO A CA 1
ATOM 1404 C C . PRO A 1 181 ? -6.715 -20.483 0.647 1.00 59.16 181 PRO A C 1
ATOM 1406 O O . PRO A 1 181 ? -6.741 -20.403 1.886 1.00 59.16 181 PRO A O 1
ATOM 1409 N N . PRO A 1 182 ? -6.039 -21.464 0.015 1.00 55.56 182 PRO A N 1
ATOM 1410 C CA . PRO A 1 182 ? -5.220 -22.431 0.735 1.00 55.56 182 PRO A CA 1
ATOM 1411 C C . PRO A 1 182 ? -4.115 -21.694 1.498 1.00 55.56 182 PRO A C 1
ATOM 1413 O O . PRO A 1 182 ? -3.570 -20.689 1.035 1.00 55.56 182 PRO A O 1
ATOM 1416 N N . HIS A 1 183 ? -3.846 -22.130 2.730 1.00 59.03 183 HIS A N 1
ATOM 1417 C CA . HIS A 1 183 ? -2.887 -21.482 3.637 1.00 59.03 183 HIS A CA 1
ATOM 1418 C C . HIS A 1 183 ? -3.098 -19.965 3.810 1.00 59.03 183 HIS A C 1
ATOM 1420 O O . HIS A 1 183 ? -2.154 -19.239 4.125 1.00 59.03 183 HIS A O 1
ATOM 1426 N N . ARG A 1 184 ? -4.333 -19.466 3.615 1.00 64.19 184 ARG A N 1
ATOM 1427 C CA . ARG A 1 184 ? -4.695 -18.042 3.776 1.00 64.19 184 ARG A CA 1
ATOM 1428 C C . ARG A 1 184 ? -3.909 -17.119 2.829 1.00 64.19 184 ARG A C 1
ATOM 1430 O O . ARG A 1 184 ? -3.724 -15.941 3.131 1.00 64.19 184 ARG A O 1
ATOM 1437 N N . THR A 1 185 ? -3.434 -17.660 1.705 1.00 58.50 185 THR A N 1
ATOM 1438 C CA . THR A 1 185 ? -2.572 -16.968 0.743 1.00 58.50 185 THR A CA 1
ATOM 1439 C C . THR A 1 185 ? -3.244 -16.881 -0.620 1.00 58.50 185 THR A C 1
ATOM 1441 O O . THR A 1 185 ? -3.709 -17.881 -1.157 1.00 58.50 185 THR A O 1
ATOM 1444 N N . ILE A 1 186 ? -3.265 -15.685 -1.206 1.00 60.69 186 ILE A N 1
ATOM 1445 C CA . ILE A 1 186 ? -3.772 -15.453 -2.562 1.00 60.69 186 ILE A CA 1
ATOM 1446 C C . ILE A 1 186 ? -2.558 -15.416 -3.500 1.00 60.69 186 ILE A C 1
ATOM 1448 O O . ILE A 1 186 ? -1.786 -14.459 -3.458 1.00 60.69 186 ILE A O 1
ATOM 1452 N N . ARG A 1 187 ? -2.362 -16.459 -4.318 1.00 56.69 187 ARG A N 1
ATOM 1453 C CA . ARG A 1 187 ? -1.320 -16.503 -5.364 1.00 56.69 187 ARG A CA 1
ATOM 1454 C C . ARG A 1 187 ? -1.943 -16.396 -6.754 1.00 56.69 187 ARG A C 1
ATOM 1456 O O . ARG A 1 187 ? -3.060 -16.842 -6.968 1.00 56.69 187 ARG A O 1
ATOM 1463 N N . THR A 1 188 ? -1.189 -15.862 -7.709 1.00 50.19 188 THR A N 1
ATOM 1464 C CA . THR A 1 188 ? -1.586 -15.501 -9.086 1.00 50.19 188 THR A CA 1
ATOM 1465 C C . THR A 1 188 ? -2.306 -16.573 -9.917 1.00 50.19 188 THR A C 1
ATOM 1467 O O . THR A 1 188 ? -2.933 -16.210 -10.906 1.00 50.19 188 THR A O 1
ATOM 1470 N N . LYS A 1 189 ? -2.293 -17.858 -9.531 1.00 45.56 189 LYS A N 1
ATOM 1471 C CA . LYS A 1 189 ? -3.093 -18.901 -10.201 1.00 45.56 189 LYS A CA 1
ATOM 1472 C C . LYS A 1 189 ? -4.610 -18.750 -9.983 1.00 45.56 189 LYS A C 1
ATOM 1474 O O . LYS A 1 189 ? -5.383 -19.351 -10.722 1.00 45.56 189 LYS A O 1
ATOM 1479 N N . CYS A 1 190 ? -5.070 -17.952 -9.012 1.00 44.41 190 CYS A N 1
ATOM 1480 C CA . CYS A 1 190 ? -6.491 -17.623 -8.900 1.00 44.41 190 CYS A CA 1
ATOM 1481 C C . CYS A 1 190 ? -6.836 -16.400 -9.766 1.00 44.41 190 CYS A C 1
ATOM 1483 O O . CYS A 1 190 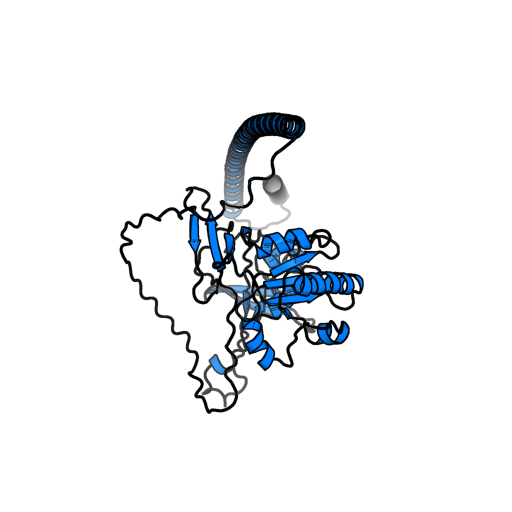? -6.466 -15.267 -9.460 1.00 44.41 190 CYS A O 1
ATOM 1485 N N . HIS A 1 191 ? -7.563 -16.648 -10.862 1.00 48.97 191 HIS A N 1
ATOM 1486 C CA . HIS A 1 191 ? -8.160 -15.639 -11.742 1.00 48.97 191 HIS A CA 1
ATOM 1487 C C . HIS A 1 191 ? -9.147 -14.745 -10.972 1.00 48.97 191 HIS A C 1
ATOM 1489 O O . HIS A 1 191 ? -10.365 -14.941 -11.020 1.00 48.97 191 HIS A O 1
ATOM 1495 N N . ALA A 1 192 ? -8.632 -13.767 -10.231 1.00 46.31 192 ALA A N 1
ATOM 1496 C CA . ALA A 1 192 ? -9.454 -12.882 -9.426 1.00 46.31 192 ALA A CA 1
ATOM 1497 C C . ALA A 1 192 ? -10.171 -11.868 -10.327 1.00 46.31 192 ALA A C 1
ATOM 1499 O O . ALA A 1 192 ? -9.613 -10.853 -10.744 1.00 46.31 192 ALA A O 1
ATOM 1500 N N . LYS A 1 193 ? -11.454 -12.111 -10.613 1.00 53.31 193 LYS A N 1
ATOM 1501 C CA . LYS A 1 193 ? -12.336 -11.042 -11.095 1.00 53.31 193 LYS A CA 1
ATOM 1502 C C . LYS A 1 193 ? -12.441 -10.003 -9.974 1.00 53.31 193 LYS A C 1
ATOM 1504 O O . LYS A 1 193 ? -12.792 -10.322 -8.847 1.00 53.31 193 LYS A O 1
ATOM 1509 N N . ASN A 1 194 ? -12.148 -8.748 -10.299 1.00 52.50 194 ASN A N 1
ATOM 1510 C CA . ASN A 1 194 ? -11.863 -7.658 -9.353 1.00 52.50 194 ASN A CA 1
ATOM 1511 C C . ASN A 1 194 ? -13.002 -7.188 -8.420 1.00 52.50 194 ASN A C 1
ATOM 1513 O O . ASN A 1 194 ? -12.788 -6.262 -7.643 1.00 52.50 194 ASN A O 1
ATOM 1517 N N . ASN A 1 195 ? -14.184 -7.807 -8.456 1.00 61.56 195 ASN A N 1
ATOM 1518 C CA . ASN A 1 195 ? -15.179 -7.636 -7.394 1.00 61.56 195 ASN A CA 1
ATOM 1519 C C . ASN A 1 195 ? -15.024 -8.792 -6.413 1.00 61.56 195 ASN A C 1
ATOM 1521 O O . ASN A 1 195 ? -15.802 -9.747 -6.424 1.00 61.56 195 ASN A O 1
ATOM 1525 N N . VAL A 1 196 ? -13.972 -8.688 -5.603 1.00 72.19 196 VAL A N 1
ATOM 1526 C CA . VAL A 1 196 ? -13.694 -9.638 -4.536 1.00 72.19 196 VAL A CA 1
ATOM 1527 C C . VAL A 1 196 ? -14.175 -9.034 -3.229 1.00 72.19 196 VAL A C 1
ATOM 1529 O O . VAL A 1 196 ? -13.583 -8.086 -2.713 1.00 72.19 196 VAL A O 1
ATOM 1532 N N . GLN A 1 197 ? -15.253 -9.579 -2.683 1.00 78.81 197 GLN A N 1
ATOM 1533 C CA . GLN A 1 197 ? -15.719 -9.199 -1.359 1.00 78.81 197 GLN A CA 1
ATOM 1534 C C . GLN A 1 197 ? -15.105 -10.149 -0.332 1.00 78.81 197 GLN A C 1
ATOM 1536 O O . GLN A 1 197 ? -15.290 -11.362 -0.398 1.00 78.81 197 GLN A O 1
ATOM 1541 N N . MET A 1 198 ? -14.368 -9.606 0.631 1.00 80.12 198 MET A N 1
ATOM 1542 C CA . MET A 1 198 ? -13.803 -10.393 1.719 1.00 80.12 198 MET A CA 1
ATOM 1543 C C . MET A 1 198 ? -14.790 -10.488 2.874 1.00 80.12 198 MET A C 1
ATOM 1545 O O . MET A 1 198 ? -15.350 -9.494 3.348 1.00 80.12 198 MET A O 1
ATOM 1549 N N . THR A 1 199 ? -14.955 -11.705 3.370 1.00 81.25 199 THR A N 1
ATOM 1550 C CA . THR A 1 199 ? -15.683 -12.011 4.598 1.00 81.25 199 THR A CA 1
ATOM 1551 C C . THR A 1 199 ? -14.780 -12.817 5.520 1.00 81.25 199 THR A C 1
ATOM 1553 O O . THR A 1 199 ? -14.015 -13.671 5.080 1.00 81.25 199 THR A O 1
ATOM 1556 N N . TRP A 1 200 ? -14.830 -12.539 6.818 1.00 82.50 200 TRP A N 1
ATOM 1557 C CA . TRP A 1 200 ? -14.131 -13.361 7.800 1.00 82.50 200 TRP A CA 1
ATOM 1558 C C . TRP A 1 200 ? -14.888 -14.686 7.927 1.00 82.50 200 TRP A C 1
ATOM 1560 O O . TRP A 1 200 ? -16.063 -14.686 8.284 1.00 82.50 200 TRP A O 1
ATOM 1570 N N . THR A 1 201 ? -14.236 -15.819 7.648 1.00 70.31 201 THR A N 1
ATOM 1571 C CA . THR A 1 201 ? -14.884 -17.158 7.689 1.00 70.31 201 THR A CA 1
ATOM 1572 C C . THR A 1 201 ? -15.512 -17.485 9.042 1.00 70.31 201 THR A C 1
ATOM 1574 O O . THR A 1 201 ? -16.422 -18.301 9.118 1.00 70.31 201 THR A O 1
ATOM 1577 N N . ASN A 1 202 ? -15.046 -16.847 10.117 1.00 66.75 202 ASN A N 1
ATOM 1578 C CA . ASN A 1 202 ? -15.740 -16.854 11.392 1.00 66.75 202 ASN A CA 1
ATOM 1579 C C . ASN A 1 202 ? -16.216 -15.432 11.717 1.00 66.75 202 ASN A C 1
ATOM 1581 O O . ASN A 1 202 ? -15.482 -14.641 12.316 1.00 66.75 202 ASN A O 1
ATOM 1585 N N . ALA A 1 203 ? -17.447 -15.120 11.305 1.00 52.69 203 ALA A N 1
ATOM 1586 C CA . ALA A 1 203 ? -18.056 -13.800 11.461 1.00 52.69 203 ALA A CA 1
ATOM 1587 C C . ALA A 1 203 ? -18.147 -13.338 12.928 1.00 52.69 203 ALA A C 1
ATOM 1589 O O . ALA A 1 203 ? -18.157 -12.138 13.183 1.00 52.69 203 ALA A O 1
ATOM 1590 N N . SER A 1 204 ? -18.153 -14.261 13.901 1.00 56.75 204 SER A N 1
ATOM 1591 C CA . SER A 1 204 ? -18.164 -13.919 15.330 1.00 56.75 204 SER A CA 1
ATOM 1592 C C . SER A 1 204 ? -16.778 -13.608 15.906 1.00 56.75 204 SER A C 1
ATOM 1594 O O . SER A 1 204 ? -16.685 -13.205 17.064 1.00 56.75 204 SER A O 1
ATOM 1596 N N . ARG A 1 205 ? -15.690 -13.787 15.136 1.00 64.88 205 ARG A N 1
ATOM 1597 C CA . ARG A 1 205 ? -14.314 -13.627 15.637 1.00 64.88 205 ARG A CA 1
ATOM 1598 C C . ARG A 1 205 ? -13.488 -12.501 15.024 1.00 64.88 205 ARG A C 1
ATOM 1600 O O . ARG A 1 205 ? -12.511 -12.152 15.680 1.00 64.88 205 ARG A O 1
ATOM 1607 N N . GLY A 1 206 ? -13.871 -11.948 13.866 1.00 76.50 206 GLY A N 1
ATOM 1608 C CA . GLY A 1 206 ? -13.206 -10.802 13.220 1.00 76.50 206 GLY A CA 1
ATOM 1609 C C . GLY A 1 206 ? -11.670 -10.914 13.106 1.00 76.50 206 GLY A C 1
ATOM 1610 O O . GLY A 1 206 ? -11.092 -11.971 13.379 1.00 76.50 206 GLY A O 1
ATOM 1611 N N . PRO A 1 207 ? -10.973 -9.839 12.703 1.00 88.81 207 PRO A N 1
ATOM 1612 C CA . PRO A 1 207 ? -9.547 -9.711 12.979 1.00 88.81 207 PRO A CA 1
ATOM 1613 C C . PRO A 1 207 ? -9.350 -9.508 14.489 1.00 88.81 207 PRO A C 1
ATOM 1615 O O . PRO A 1 207 ? -10.183 -8.882 15.141 1.00 88.81 207 PRO A O 1
ATOM 1618 N N . LYS A 1 208 ? -8.253 -10.018 15.054 1.00 89.88 208 LYS A N 1
ATOM 1619 C CA . LYS A 1 208 ? -7.890 -9.837 16.475 1.00 89.88 208 LYS A CA 1
ATOM 1620 C C . LYS A 1 208 ? -6.613 -9.040 16.663 1.00 89.88 208 LYS A C 1
ATOM 1622 O O . LYS A 1 208 ? -6.420 -8.439 17.719 1.00 89.88 208 LYS A O 1
ATOM 1627 N N . THR A 1 209 ? -5.740 -9.070 15.666 1.00 94.00 209 THR A N 1
ATOM 1628 C CA . THR A 1 209 ? -4.407 -8.481 15.722 1.00 94.00 209 THR A CA 1
ATOM 1629 C C . THR A 1 209 ? -4.239 -7.514 14.568 1.00 94.00 209 THR A C 1
ATOM 1631 O O . THR A 1 209 ? -4.311 -7.913 13.406 1.00 94.00 209 THR A O 1
ATOM 1634 N N . ILE A 1 210 ? -4.017 -6.246 14.893 1.00 96.31 210 ILE A N 1
ATOM 1635 C CA . ILE A 1 210 ? -3.824 -5.180 13.915 1.00 96.31 210 ILE A CA 1
ATOM 1636 C C . ILE A 1 210 ? -2.414 -4.629 14.045 1.00 96.31 210 ILE A C 1
ATOM 1638 O O . ILE A 1 210 ? -1.956 -4.374 15.154 1.00 96.31 210 ILE A O 1
ATOM 1642 N N . LEU A 1 211 ? -1.763 -4.396 12.911 1.00 97.69 211 LEU A N 1
ATOM 1643 C CA . LEU A 1 211 ? -0.566 -3.567 12.825 1.00 97.69 211 LEU A CA 1
ATOM 1644 C C . LEU A 1 211 ? -0.962 -2.145 12.413 1.00 97.69 211 LEU A C 1
ATOM 1646 O O . LEU A 1 211 ? -1.630 -1.977 11.392 1.00 97.69 211 LEU A O 1
ATOM 1650 N N . LEU A 1 212 ? -0.533 -1.136 13.172 1.00 97.75 212 LEU A N 1
ATOM 1651 C CA . LEU A 1 212 ? -0.667 0.268 12.785 1.00 97.75 212 LEU A CA 1
ATOM 1652 C C . LEU A 1 212 ? 0.664 0.793 12.250 1.00 97.75 212 LEU A C 1
ATOM 1654 O O . LEU A 1 212 ? 1.708 0.613 12.873 1.00 97.75 212 LEU A O 1
ATOM 1658 N N . VAL A 1 213 ? 0.609 1.474 11.109 1.00 97.44 213 VAL A N 1
ATOM 1659 C CA . VAL A 1 213 ? 1.772 2.081 10.448 1.00 97.44 213 VAL A CA 1
ATOM 1660 C C . VAL A 1 213 ? 1.484 3.556 10.208 1.00 97.44 213 VAL A C 1
ATOM 1662 O O . VAL A 1 213 ? 0.439 3.894 9.652 1.00 97.44 213 VAL A O 1
ATOM 1665 N N . LYS A 1 214 ? 2.397 4.450 10.599 1.00 95.62 214 LYS A N 1
ATOM 1666 C CA . LYS A 1 214 ? 2.247 5.901 10.397 1.00 95.62 214 LYS A CA 1
ATOM 1667 C C . LYS A 1 214 ? 3.323 6.473 9.487 1.00 95.62 214 LYS A C 1
ATOM 1669 O O . LYS A 1 214 ? 4.446 5.979 9.446 1.00 95.62 214 LYS A O 1
ATOM 1674 N N . LYS A 1 215 ? 3.004 7.578 8.811 1.00 94.62 215 LYS A N 1
ATOM 1675 C CA . LYS A 1 215 ? 4.023 8.455 8.228 1.00 94.62 215 LYS A CA 1
ATOM 1676 C C . LYS A 1 215 ? 4.918 9.028 9.351 1.00 94.62 215 LYS A C 1
ATOM 1678 O O . LYS A 1 215 ? 4.388 9.485 10.368 1.00 94.62 215 LYS A O 1
ATOM 1683 N N . PRO A 1 216 ? 6.257 8.974 9.214 1.00 91.94 216 PRO A N 1
ATOM 1684 C CA . PRO A 1 216 ? 7.174 9.449 10.249 1.00 91.94 216 PRO A CA 1
ATOM 1685 C C . PRO A 1 216 ? 7.170 10.978 10.363 1.00 91.94 216 PRO A C 1
ATOM 1687 O O . PRO A 1 216 ? 6.846 11.679 9.405 1.00 91.94 216 PRO A O 1
ATOM 1690 N N . ASN A 1 217 ? 7.594 11.485 11.526 1.00 90.38 217 ASN A N 1
ATOM 1691 C CA . ASN A 1 217 ? 7.816 12.913 11.801 1.00 90.38 217 ASN A CA 1
ATOM 1692 C C . ASN A 1 217 ? 6.600 13.833 11.583 1.00 90.38 217 ASN A C 1
ATOM 1694 O O . ASN A 1 217 ? 6.767 15.018 11.300 1.00 90.38 217 ASN A O 1
ATOM 1698 N N . GLU A 1 218 ? 5.379 13.313 11.722 1.00 92.88 218 GLU A N 1
ATOM 1699 C CA . GLU A 1 218 ? 4.157 14.092 11.511 1.00 92.88 218 GLU A CA 1
ATOM 1700 C C . GLU A 1 218 ? 3.231 14.016 12.740 1.00 92.88 218 GLU A C 1
ATOM 1702 O O . GLU A 1 218 ? 2.568 12.997 12.957 1.00 92.88 218 GLU A O 1
ATOM 1707 N N . PRO A 1 219 ? 3.173 15.074 13.577 1.00 92.31 219 PRO A N 1
ATOM 1708 C CA . PRO A 1 219 ? 2.523 15.012 14.889 1.00 92.31 219 PRO A CA 1
ATOM 1709 C C . PRO A 1 219 ? 1.003 14.847 14.800 1.00 92.31 219 PRO A C 1
ATOM 1711 O O . PRO A 1 219 ? 0.410 14.158 15.627 1.00 92.31 219 PRO A O 1
ATOM 1714 N N . THR A 1 220 ? 0.365 15.421 13.777 1.00 93.19 220 THR A N 1
ATOM 1715 C CA . THR A 1 220 ? -1.073 15.242 13.529 1.00 93.19 220 THR A CA 1
ATOM 1716 C C . THR A 1 220 ? -1.404 13.778 13.242 1.00 93.19 220 THR A C 1
ATOM 1718 O O . THR A 1 220 ? -2.357 13.238 13.794 1.00 93.19 220 THR A O 1
ATOM 1721 N N . VAL A 1 221 ? -0.573 13.104 12.439 1.00 94.94 221 VAL A N 1
ATOM 1722 C CA . VAL A 1 221 ? -0.733 11.678 12.118 1.00 94.94 221 VAL A CA 1
ATOM 1723 C C . VAL A 1 221 ? -0.543 10.820 13.367 1.00 94.94 221 VAL A C 1
ATOM 1725 O O . VAL A 1 221 ? -1.316 9.890 13.592 1.00 94.94 221 VAL A O 1
ATOM 1728 N N . ALA A 1 222 ? 0.454 11.146 14.194 1.00 94.81 222 ALA A N 1
ATOM 1729 C CA . ALA A 1 222 ? 0.695 10.476 15.468 1.00 94.81 222 ALA A CA 1
ATOM 1730 C C . ALA A 1 222 ? -0.507 10.592 16.418 1.00 94.81 222 ALA A C 1
ATOM 1732 O O . ALA A 1 222 ? -0.977 9.582 16.937 1.00 94.81 222 ALA A O 1
ATOM 1733 N N . GLN A 1 223 ? -1.058 11.798 16.585 1.00 94.50 223 GLN A N 1
ATOM 1734 C CA . GLN A 1 223 ? -2.239 12.035 17.419 1.00 94.50 223 GLN A CA 1
ATOM 1735 C C . GLN A 1 223 ? -3.433 11.182 16.975 1.00 94.50 223 GLN A C 1
ATOM 1737 O O . GLN A 1 223 ? -4.017 10.470 17.790 1.00 94.50 223 GLN A O 1
ATOM 1742 N N . THR A 1 224 ? -3.755 11.188 15.683 1.00 94.94 224 THR A N 1
ATOM 1743 C CA . THR A 1 224 ? -4.865 10.384 15.162 1.00 94.94 224 THR A CA 1
ATOM 1744 C C . THR A 1 224 ? -4.602 8.884 15.290 1.00 94.94 224 THR A C 1
ATOM 1746 O O . THR A 1 224 ? -5.502 8.126 15.640 1.00 94.94 224 THR A O 1
ATOM 1749 N N . MET A 1 225 ? -3.366 8.430 15.060 1.00 96.50 225 MET A N 1
ATOM 1750 C CA . MET A 1 225 ? -3.005 7.028 15.273 1.00 96.50 225 MET A CA 1
ATOM 1751 C C . MET A 1 225 ? -3.219 6.616 16.736 1.00 96.50 225 MET A C 1
ATOM 1753 O O . MET A 1 225 ? -3.780 5.547 16.972 1.00 96.50 225 MET A O 1
ATOM 1757 N N . ARG A 1 226 ? -2.869 7.475 17.708 1.00 95.81 226 ARG A N 1
ATOM 1758 C CA . ARG A 1 226 ? -3.118 7.235 19.142 1.00 95.81 226 ARG A CA 1
ATOM 1759 C C . ARG A 1 226 ? -4.605 7.110 19.467 1.00 95.81 226 ARG A C 1
ATOM 1761 O O . ARG A 1 226 ? -4.991 6.207 20.213 1.00 95.81 226 ARG A O 1
ATOM 1768 N N . GLU A 1 227 ? -5.442 7.969 18.892 1.00 95.62 227 GLU A N 1
ATOM 1769 C CA . GLU A 1 227 ? -6.902 7.908 19.050 1.00 95.62 227 GLU A CA 1
ATOM 1770 C C . GLU A 1 227 ? -7.460 6.580 18.523 1.00 95.62 227 GLU A C 1
ATOM 1772 O O . GLU A 1 227 ? -8.154 5.859 19.245 1.00 95.62 227 GLU A O 1
ATOM 1777 N N . VAL A 1 228 ? -7.071 6.194 17.304 1.00 96.38 228 VAL A N 1
ATOM 1778 C CA . VAL A 1 228 ? -7.513 4.936 16.690 1.00 96.38 228 VAL A CA 1
ATOM 1779 C C . VAL A 1 228 ? -6.982 3.717 17.449 1.00 96.38 228 VAL A C 1
ATOM 1781 O O . VAL A 1 228 ? -7.732 2.768 17.674 1.00 96.38 228 VAL A O 1
ATOM 1784 N N . ALA A 1 229 ? -5.720 3.731 17.884 1.00 96.81 229 ALA A N 1
ATOM 1785 C CA . ALA A 1 229 ? -5.130 2.663 18.689 1.00 96.81 229 ALA A CA 1
ATOM 1786 C C . ALA A 1 229 ? -5.905 2.464 19.997 1.00 96.81 229 ALA A C 1
ATOM 1788 O O . ALA A 1 229 ? -6.283 1.342 20.334 1.00 96.81 229 ALA A O 1
ATOM 1789 N N . THR A 1 230 ? -6.205 3.560 20.697 1.00 96.12 230 THR A N 1
ATOM 1790 C CA . THR A 1 230 ? -6.964 3.533 21.953 1.00 96.12 230 THR A CA 1
ATOM 1791 C C . THR A 1 230 ? -8.366 2.970 21.737 1.00 96.12 230 THR A C 1
ATOM 1793 O O . THR A 1 230 ? -8.801 2.099 22.493 1.00 96.12 230 THR A O 1
ATOM 1796 N N . TRP A 1 231 ? -9.063 3.394 20.681 1.00 96.06 231 TRP A N 1
ATOM 1797 C CA . TRP A 1 231 ? -10.387 2.871 20.333 1.00 96.06 231 TRP A CA 1
ATOM 1798 C C . TRP A 1 231 ? -10.351 1.374 19.988 1.00 96.06 231 TRP A C 1
ATOM 1800 O O . TRP A 1 231 ? -11.179 0.603 20.477 1.00 96.06 231 TRP A O 1
ATOM 1810 N N . LEU A 1 232 ? -9.359 0.922 19.213 1.00 95.56 232 LEU A N 1
ATOM 1811 C CA . LEU A 1 232 ? -9.195 -0.495 18.864 1.00 95.56 232 LEU A CA 1
ATOM 1812 C C . LEU A 1 232 ? -8.948 -1.371 20.101 1.00 95.56 232 LEU A C 1
ATOM 1814 O O . LEU A 1 232 ? -9.506 -2.466 20.206 1.00 95.56 232 LEU A O 1
ATOM 1818 N N . MET A 1 233 ? -8.143 -0.894 21.052 1.00 95.00 233 MET A N 1
ATOM 1819 C CA . MET A 1 233 ? -7.852 -1.629 22.285 1.00 95.00 233 MET A CA 1
ATOM 1820 C C . MET A 1 233 ? -9.043 -1.638 23.251 1.00 95.00 233 MET A C 1
ATOM 1822 O O . MET A 1 233 ? -9.380 -2.686 23.801 1.00 95.00 233 MET A O 1
ATOM 1826 N N . THR A 1 234 ? -9.704 -0.494 23.449 1.00 94.25 234 THR A N 1
ATOM 1827 C CA . THR A 1 234 ? -10.751 -0.337 24.475 1.00 94.25 234 THR A CA 1
ATOM 1828 C C . THR A 1 234 ? -12.127 -0.793 23.995 1.00 94.25 234 THR A C 1
ATOM 1830 O O . THR A 1 234 ? -12.773 -1.579 24.682 1.00 94.25 234 THR A O 1
ATOM 1833 N N . ALA A 1 235 ? -12.568 -0.351 22.814 1.00 92.56 235 ALA A N 1
ATOM 1834 C CA . ALA A 1 235 ? -13.912 -0.615 22.300 1.00 92.56 235 ALA A CA 1
ATOM 1835 C C . ALA A 1 235 ? -14.008 -1.924 21.503 1.00 92.56 235 ALA A C 1
ATOM 1837 O O . ALA A 1 235 ? -15.082 -2.522 21.424 1.00 92.56 235 ALA A O 1
ATOM 1838 N N . LYS A 1 236 ? -12.910 -2.365 20.872 1.00 90.38 236 LYS A N 1
ATOM 1839 C CA . LYS A 1 236 ? -12.880 -3.592 20.051 1.00 90.38 236 LYS A CA 1
ATOM 1840 C C . LYS A 1 236 ? -12.065 -4.733 20.665 1.00 90.38 236 LYS A C 1
ATOM 1842 O O . LYS A 1 236 ? -12.081 -5.830 20.111 1.00 90.38 236 LYS A O 1
ATOM 1847 N N . HIS A 1 237 ? -11.393 -4.503 21.798 1.00 92.50 237 HIS A N 1
ATOM 1848 C CA . HIS A 1 237 ? -10.565 -5.493 22.503 1.00 92.50 237 HIS A CA 1
ATOM 1849 C C . HIS A 1 237 ? -9.524 -6.177 21.603 1.00 92.50 237 HIS A C 1
ATOM 1851 O O . HIS A 1 237 ? -9.298 -7.388 21.680 1.00 92.50 237 HIS A O 1
ATOM 1857 N N . MET A 1 238 ? -8.904 -5.398 20.716 1.00 93.06 238 MET A N 1
ATOM 1858 C CA . MET A 1 238 ? -7.934 -5.892 19.743 1.00 93.06 238 MET A CA 1
ATOM 1859 C C . MET A 1 238 ? -6.496 -5.730 20.233 1.00 93.06 238 MET A C 1
ATOM 1861 O O . MET A 1 238 ? -6.167 -4.788 20.950 1.00 93.06 238 MET A O 1
ATOM 1865 N N . ARG A 1 239 ? -5.615 -6.633 19.790 1.00 95.00 239 ARG A N 1
ATOM 1866 C CA . ARG A 1 239 ? -4.168 -6.490 19.978 1.00 95.00 239 ARG A CA 1
ATOM 1867 C C . ARG A 1 239 ? -3.629 -5.523 18.932 1.00 95.00 239 ARG A C 1
ATOM 1869 O O . ARG A 1 239 ? -3.777 -5.784 17.737 1.00 95.00 239 ARG A O 1
ATOM 1876 N N . VAL A 1 240 ? -2.986 -4.453 19.379 1.00 97.06 240 VAL A N 1
ATOM 1877 C CA . VAL A 1 240 ? -2.403 -3.433 18.504 1.00 97.06 240 VAL A CA 1
ATOM 1878 C C . VAL A 1 240 ? -0.887 -3.575 18.500 1.00 97.06 240 VAL A C 1
ATOM 1880 O O . VAL A 1 240 ? -0.258 -3.504 19.551 1.00 97.06 240 VAL A O 1
ATOM 1883 N N . PHE A 1 241 ? -0.316 -3.783 17.318 1.00 97.25 241 PHE A N 1
ATOM 1884 C CA . PHE A 1 241 ? 1.118 -3.763 17.064 1.00 97.25 241 PHE A CA 1
ATOM 1885 C C . PHE A 1 241 ? 1.540 -2.418 16.481 1.00 97.25 241 PHE A C 1
ATOM 1887 O O . PHE A 1 241 ? 0.850 -1.871 15.618 1.00 97.25 241 PHE A O 1
ATOM 1894 N N . LEU A 1 242 ? 2.697 -1.934 16.922 1.00 97.00 242 LEU A N 1
ATOM 1895 C CA . LEU A 1 242 ? 3.388 -0.760 16.402 1.00 97.00 242 LEU A CA 1
ATOM 1896 C C . LEU A 1 242 ? 4.803 -1.148 15.972 1.00 97.00 242 LEU A C 1
ATOM 1898 O O . LEU A 1 242 ? 5.389 -2.083 16.517 1.00 97.00 242 LEU A O 1
ATOM 1902 N N . GLU A 1 243 ? 5.359 -0.411 15.013 1.00 95.75 243 GLU A N 1
ATOM 1903 C CA . GLU A 1 243 ? 6.777 -0.528 14.662 1.00 95.75 243 GLU A CA 1
ATOM 1904 C C . GLU A 1 243 ? 7.673 -0.137 15.847 1.00 95.75 243 GLU A C 1
ATOM 1906 O O . GLU A 1 243 ? 7.303 0.776 16.582 1.00 95.75 243 GLU A O 1
ATOM 1911 N N . PRO A 1 244 ? 8.870 -0.731 16.023 1.00 95.06 244 PRO A N 1
ATOM 1912 C CA . PRO A 1 244 ? 9.717 -0.500 17.198 1.00 95.06 244 PRO A CA 1
ATOM 1913 C C . PRO A 1 244 ? 10.036 0.971 17.450 1.00 95.06 244 PRO A C 1
ATOM 1915 O O . PRO A 1 244 ? 9.962 1.437 18.583 1.00 95.06 244 PRO A O 1
ATOM 1918 N N . VAL A 1 245 ? 10.318 1.719 16.381 1.00 93.88 245 VAL A N 1
ATOM 1919 C CA . VAL A 1 245 ? 10.585 3.161 16.454 1.00 93.88 245 VAL A CA 1
ATOM 1920 C C . VAL A 1 245 ? 9.334 3.923 16.897 1.00 93.88 245 VAL A C 1
ATOM 1922 O O . VAL A 1 245 ? 9.399 4.738 17.807 1.00 93.88 245 VAL A O 1
ATOM 1925 N N . VAL A 1 246 ? 8.174 3.606 16.317 1.00 94.81 246 VAL A N 1
ATOM 1926 C CA . VAL A 1 246 ? 6.892 4.249 16.648 1.00 94.81 246 VAL A CA 1
ATOM 1927 C C . VAL A 1 246 ? 6.432 3.894 18.064 1.00 94.81 246 VAL A C 1
ATOM 1929 O O . VAL A 1 246 ? 5.902 4.741 18.773 1.00 94.81 246 VAL A O 1
ATOM 1932 N N . HIS A 1 247 ? 6.645 2.652 18.492 1.00 95.25 247 HIS A N 1
ATOM 1933 C CA . HIS A 1 247 ? 6.331 2.177 19.837 1.00 95.25 247 HIS A CA 1
ATOM 1934 C C . HIS A 1 247 ? 7.141 2.934 20.893 1.00 95.25 247 HIS A C 1
ATOM 1936 O O . HIS A 1 247 ? 6.569 3.432 21.861 1.00 95.25 247 HIS A O 1
ATOM 1942 N N . ALA A 1 248 ? 8.446 3.091 20.655 1.00 93.25 248 ALA A N 1
ATOM 1943 C CA . ALA A 1 248 ? 9.336 3.846 21.528 1.00 93.25 248 ALA A CA 1
ATOM 1944 C C . ALA A 1 248 ? 9.017 5.353 21.551 1.00 93.25 248 ALA A C 1
ATOM 1946 O O . ALA A 1 248 ? 9.122 5.976 22.604 1.00 93.25 248 ALA A O 1
ATOM 1947 N N . GLU A 1 249 ? 8.624 5.934 20.412 1.00 93.25 249 GLU A N 1
ATOM 1948 C CA . GLU A 1 249 ? 8.235 7.347 20.301 1.00 93.25 249 GLU A CA 1
ATOM 1949 C C . GLU A 1 249 ? 6.926 7.663 21.036 1.00 93.25 249 GLU A C 1
ATOM 1951 O O . GLU A 1 249 ? 6.843 8.662 21.747 1.00 93.25 249 GLU A O 1
ATOM 1956 N N . GLU A 1 250 ? 5.890 6.843 20.841 1.00 91.62 250 GLU A N 1
ATOM 1957 C CA . GLU A 1 250 ? 4.537 7.160 21.314 1.00 91.62 250 GLU A CA 1
ATOM 1958 C C . GLU A 1 250 ? 4.257 6.640 22.728 1.00 91.62 250 GLU A C 1
ATOM 1960 O O . GLU A 1 250 ? 3.362 7.161 23.392 1.00 91.62 250 GLU A O 1
ATOM 1965 N N . GLY A 1 251 ? 4.983 5.614 23.191 1.00 88.88 251 GLY A N 1
ATOM 1966 C CA . GLY A 1 251 ? 4.876 5.097 24.559 1.00 88.88 251 GLY A CA 1
ATOM 1967 C C . GLY A 1 251 ? 3.462 4.654 24.959 1.00 88.88 251 GLY A C 1
ATOM 1968 O O . GLY A 1 251 ? 3.072 4.809 26.113 1.00 88.88 251 GLY A O 1
ATOM 1969 N N . LEU A 1 252 ? 2.666 4.154 24.009 1.00 91.19 252 LEU A N 1
ATOM 1970 C CA . LEU A 1 252 ? 1.273 3.769 24.241 1.00 91.19 252 LEU A CA 1
ATOM 1971 C C . LEU A 1 252 ? 1.170 2.464 25.044 1.00 91.19 252 LEU A C 1
ATOM 1973 O O . LEU A 1 252 ? 1.477 1.381 24.532 1.00 91.19 252 LEU A O 1
ATOM 1977 N N . ASP A 1 253 ? 0.652 2.557 26.267 1.00 89.88 253 ASP A N 1
ATOM 1978 C CA . ASP A 1 253 ? 0.409 1.400 27.130 1.00 89.88 253 ASP A CA 1
ATOM 1979 C C . ASP A 1 253 ? -0.510 0.361 26.465 1.00 89.88 253 ASP A C 1
ATOM 1981 O O . ASP A 1 253 ? -1.525 0.682 25.846 1.00 89.88 253 ASP A O 1
ATOM 1985 N N . GLY A 1 254 ? -0.151 -0.917 26.605 1.00 89.69 254 GLY A N 1
ATOM 1986 C CA . GLY A 1 254 ? -0.912 -2.043 26.050 1.00 89.69 254 GLY A CA 1
ATOM 1987 C C . GLY A 1 254 ? -0.634 -2.358 24.576 1.00 89.69 254 GLY A C 1
ATOM 1988 O O . GLY A 1 254 ? -1.104 -3.388 24.085 1.00 89.69 254 GLY A O 1
ATOM 1989 N N . THR A 1 255 ? 0.160 -1.539 23.879 1.00 95.06 255 THR A N 1
ATOM 1990 C CA . THR A 1 255 ? 0.601 -1.838 22.509 1.00 95.06 255 THR A CA 1
ATOM 1991 C C . THR A 1 255 ? 1.785 -2.806 22.485 1.00 95.06 255 THR A C 1
ATOM 1993 O O . THR A 1 255 ? 2.624 -2.836 23.387 1.00 95.06 255 THR A O 1
ATOM 1996 N N . LEU A 1 256 ? 1.839 -3.628 21.439 1.00 95.12 256 LEU A N 1
ATOM 1997 C CA . LEU A 1 256 ? 2.863 -4.643 21.213 1.00 95.12 256 LEU A CA 1
ATOM 1998 C C . LEU A 1 256 ? 3.853 -4.177 20.139 1.00 95.12 256 LEU A C 1
ATOM 2000 O O . LEU A 1 256 ? 3.519 -3.376 19.270 1.00 95.12 256 LEU A O 1
ATOM 2004 N N . THR A 1 257 ? 5.063 -4.724 20.173 1.00 95.88 257 THR A N 1
ATOM 2005 C CA . THR A 1 257 ? 6.119 -4.462 19.187 1.00 95.88 257 THR A CA 1
ATOM 2006 C C . THR A 1 257 ? 6.950 -5.729 18.957 1.00 95.88 257 THR A C 1
ATOM 2008 O O . THR A 1 257 ? 6.641 -6.788 19.518 1.00 95.88 257 THR A O 1
ATOM 2011 N N . TRP A 1 258 ? 7.973 -5.636 18.113 1.00 94.69 258 TRP A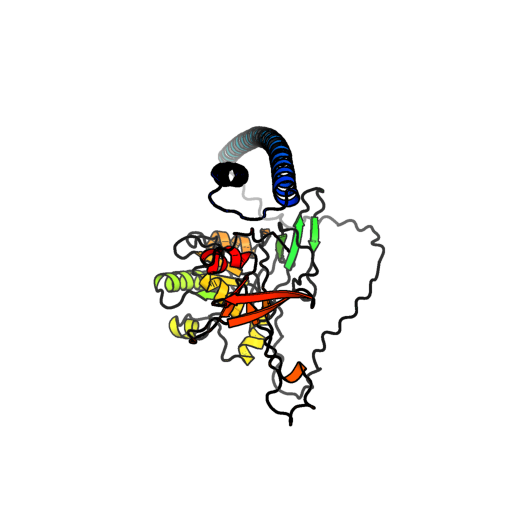 N 1
ATOM 2012 C CA . TRP A 1 258 ? 8.979 -6.671 17.880 1.00 94.69 258 TRP A CA 1
ATOM 2013 C C . TRP A 1 258 ? 10.386 -6.148 18.180 1.00 94.69 258 TRP A C 1
ATOM 2015 O O . TRP A 1 258 ? 10.604 -4.939 18.228 1.00 94.69 258 TRP A O 1
ATOM 2025 N N . THR A 1 259 ? 11.342 -7.043 18.416 1.00 92.00 259 THR A N 1
ATOM 2026 C CA . THR A 1 259 ? 12.709 -6.652 18.816 1.00 92.00 259 THR A CA 1
ATOM 2027 C C . THR A 1 259 ? 13.683 -6.587 17.651 1.00 92.00 259 THR A C 1
ATOM 2029 O O . THR A 1 259 ? 14.470 -5.648 17.548 1.00 92.00 259 THR A O 1
ATOM 2032 N N . ASP A 1 260 ? 13.636 -7.575 16.766 1.00 91.75 260 ASP A N 1
ATOM 2033 C CA . ASP A 1 260 ? 14.595 -7.743 15.679 1.00 91.75 260 ASP A CA 1
ATOM 2034 C C . ASP A 1 260 ? 13.946 -8.413 14.457 1.00 91.75 260 ASP A C 1
ATOM 2036 O O . ASP A 1 260 ? 12.735 -8.641 14.405 1.00 91.75 260 ASP A O 1
ATOM 2040 N N . ALA A 1 261 ? 14.754 -8.677 13.428 1.00 87.12 261 ALA A N 1
ATOM 2041 C CA . ALA A 1 261 ? 14.282 -9.264 12.179 1.00 87.12 261 ALA A CA 1
ATOM 2042 C C . ALA A 1 261 ? 13.800 -10.718 12.330 1.00 87.12 261 ALA A C 1
ATOM 2044 O O . ALA A 1 261 ? 12.903 -11.122 11.591 1.00 87.12 261 ALA A O 1
ATOM 2045 N N . ALA A 1 262 ? 14.369 -11.492 13.260 1.00 89.00 262 ALA A N 1
ATOM 2046 C CA . ALA A 1 262 ? 13.938 -12.863 13.518 1.00 89.00 262 ALA A CA 1
ATOM 2047 C C . ALA A 1 262 ? 12.600 -12.866 14.269 1.00 89.00 262 ALA A C 1
ATOM 2049 O O . ALA A 1 262 ? 11.674 -13.569 13.877 1.00 89.00 262 ALA A O 1
ATOM 2050 N N . ASP A 1 263 ? 12.448 -11.994 15.265 1.00 92.00 263 ASP A N 1
ATOM 2051 C CA . ASP A 1 263 ? 11.182 -11.817 15.979 1.00 92.00 263 ASP A CA 1
ATOM 2052 C C . ASP A 1 263 ? 10.066 -11.291 15.055 1.00 92.00 263 ASP A C 1
ATOM 2054 O O . ASP A 1 263 ? 8.930 -11.772 15.087 1.00 92.00 263 ASP A O 1
ATOM 2058 N N . TRP A 1 264 ? 10.385 -10.357 14.146 1.00 92.56 264 TRP A N 1
ATOM 2059 C CA . TRP A 1 264 ? 9.451 -9.934 13.096 1.00 92.56 264 TRP A CA 1
ATOM 2060 C C . TRP A 1 264 ? 9.050 -11.095 12.181 1.00 92.56 264 TRP A C 1
ATOM 2062 O O . TRP A 1 264 ? 7.877 -11.198 11.805 1.00 92.56 264 TRP A O 1
ATOM 2072 N N . HIS A 1 265 ? 9.999 -11.975 11.838 1.00 88.38 265 HIS A N 1
ATOM 2073 C CA . HIS A 1 265 ? 9.735 -13.115 10.968 1.00 88.38 265 HIS A CA 1
ATOM 2074 C C . HIS A 1 265 ? 8.618 -14.004 11.521 1.00 88.38 265 HIS A C 1
ATOM 2076 O O . HIS A 1 265 ? 7.740 -14.397 10.757 1.00 88.38 265 HIS A O 1
ATOM 2082 N N . ASP A 1 266 ? 8.592 -14.230 12.834 1.00 88.12 266 ASP A N 1
ATOM 2083 C CA . ASP A 1 266 ? 7.537 -14.994 13.498 1.00 88.12 266 ASP A CA 1
ATOM 2084 C C . ASP A 1 266 ? 6.253 -14.166 13.682 1.00 88.12 266 ASP A C 1
ATOM 2086 O O . ASP A 1 266 ? 5.152 -14.596 13.315 1.00 88.12 266 ASP A O 1
ATOM 2090 N N . LYS A 1 267 ? 6.370 -12.938 14.205 1.00 89.88 267 LYS A N 1
ATOM 2091 C CA . LYS A 1 267 ? 5.218 -12.090 14.564 1.00 89.88 267 LYS A CA 1
ATOM 2092 C C . LYS A 1 267 ? 4.399 -11.614 13.367 1.00 89.88 267 LYS A C 1
ATOM 2094 O O . LYS A 1 267 ? 3.186 -11.432 13.501 1.00 89.88 267 LYS A O 1
ATOM 2099 N N . GLN A 1 268 ? 4.995 -11.452 12.184 1.00 90.81 268 GLN A N 1
ATOM 2100 C CA . GLN A 1 268 ? 4.258 -11.044 10.978 1.00 90.81 268 GLN A CA 1
ATOM 2101 C C . GLN A 1 268 ? 3.131 -12.030 10.613 1.00 90.81 268 GLN A C 1
ATOM 2103 O O . GLN A 1 268 ? 2.153 -11.656 9.954 1.00 90.81 268 GLN A O 1
ATOM 2108 N N . HIS A 1 269 ? 3.244 -13.297 11.029 1.00 87.56 269 HIS A N 1
ATOM 2109 C CA . HIS A 1 269 ? 2.229 -14.328 10.812 1.00 87.56 269 HIS A CA 1
ATOM 2110 C C . HIS A 1 269 ? 1.054 -14.239 11.796 1.00 87.56 269 HIS A C 1
ATOM 2112 O O . HIS A 1 269 ? 0.044 -14.907 11.585 1.00 87.56 269 HIS A O 1
ATOM 2118 N N . GLU A 1 270 ? 1.139 -13.388 12.818 1.00 89.88 270 GLU A N 1
ATOM 2119 C CA . GLU A 1 270 ? 0.034 -13.106 13.737 1.00 89.88 270 GLU A CA 1
ATOM 2120 C C . GLU A 1 270 ? -0.828 -11.915 13.297 1.00 89.88 270 GLU A C 1
ATOM 2122 O O . GLU A 1 270 ? -1.904 -11.711 13.856 1.00 89.88 270 GLU A O 1
ATOM 2127 N N . ILE A 1 271 ? -0.361 -11.109 12.336 1.00 93.38 271 ILE A N 1
ATOM 2128 C CA . ILE A 1 271 ? -1.054 -9.892 11.898 1.00 93.38 271 ILE A CA 1
ATOM 2129 C C . ILE A 1 271 ? -2.226 -10.250 10.978 1.00 93.38 271 ILE A C 1
ATOM 2131 O O . ILE A 1 271 ? -2.033 -10.819 9.901 1.00 93.38 271 ILE A O 1
ATOM 2135 N N . ASP A 1 272 ? -3.437 -9.868 11.386 1.00 91.56 272 ASP A N 1
ATOM 2136 C CA . ASP A 1 272 ? -4.675 -10.145 10.648 1.00 91.56 272 ASP A CA 1
ATOM 2137 C C . ASP A 1 272 ? -5.035 -9.019 9.677 1.00 91.56 272 ASP A C 1
ATOM 2139 O O . ASP A 1 272 ? -5.651 -9.258 8.640 1.00 91.56 272 ASP A O 1
ATOM 2143 N N . LEU A 1 273 ? -4.680 -7.785 10.035 1.00 93.44 273 LEU A N 1
ATOM 2144 C CA . LEU A 1 273 ? -5.029 -6.567 9.315 1.00 93.44 273 LEU A CA 1
ATOM 2145 C C . LEU A 1 273 ? -3.944 -5.510 9.547 1.00 93.44 273 LEU A C 1
ATOM 2147 O O . LEU A 1 273 ? -3.425 -5.377 10.655 1.00 93.44 273 LEU A O 1
ATOM 2151 N N . VAL A 1 274 ? -3.630 -4.731 8.516 1.00 96.94 274 VAL A N 1
ATOM 2152 C CA . VAL A 1 274 ? -2.760 -3.555 8.629 1.00 96.94 274 VAL A CA 1
ATOM 2153 C C . VAL A 1 274 ? -3.599 -2.302 8.427 1.00 96.94 274 VAL A C 1
ATOM 2155 O O . VAL A 1 274 ? -4.371 -2.230 7.473 1.00 96.94 274 VAL A O 1
ATOM 2158 N N . VAL A 1 275 ? -3.438 -1.306 9.295 1.00 97.25 275 VAL A N 1
ATOM 2159 C CA . VAL A 1 275 ? -4.022 0.027 9.115 1.00 97.25 275 VAL A CA 1
ATOM 2160 C C . VAL A 1 275 ? -2.894 1.038 8.960 1.00 97.25 275 VAL A C 1
ATOM 2162 O O . VAL A 1 275 ? -2.028 1.146 9.825 1.00 97.25 275 VAL A O 1
ATOM 2165 N N . SER A 1 276 ? -2.888 1.775 7.852 1.00 96.75 276 SER A N 1
ATOM 2166 C CA . SER A 1 276 ? -1.856 2.772 7.566 1.00 96.75 276 SER A CA 1
ATOM 2167 C C . SER A 1 276 ? -2.409 4.193 7.624 1.00 96.75 276 SER A C 1
ATOM 2169 O O . SER A 1 276 ? -3.445 4.469 7.017 1.00 96.75 276 SER A O 1
ATOM 2171 N N . PHE A 1 277 ? -1.673 5.102 8.256 1.00 96.38 277 PHE A N 1
ATOM 2172 C CA . PHE A 1 277 ? -1.980 6.527 8.343 1.00 96.38 277 PHE A CA 1
ATOM 2173 C C . PHE A 1 277 ? -0.941 7.331 7.562 1.00 96.38 277 PHE A C 1
ATOM 2175 O O . PHE A 1 277 ? 0.200 7.486 8.005 1.00 96.38 277 PHE A O 1
ATOM 2182 N N . GLY A 1 278 ? -1.314 7.833 6.387 1.00 93.69 278 GLY A N 1
ATOM 2183 C CA . GLY A 1 278 ? -0.401 8.609 5.555 1.00 93.69 278 GLY A CA 1
ATOM 2184 C C . GLY A 1 278 ? -0.838 8.683 4.098 1.00 93.69 278 GLY A C 1
ATOM 2185 O O . GLY A 1 278 ? -2.017 8.841 3.802 1.00 93.69 278 GLY A O 1
ATOM 2186 N N . GLY A 1 279 ? 0.132 8.612 3.191 1.00 92.50 279 GLY A N 1
ATOM 2187 C CA . GLY A 1 279 ? -0.099 8.608 1.744 1.00 92.50 279 GLY A CA 1
ATOM 2188 C C . GLY A 1 279 ? 0.351 7.300 1.099 1.00 92.50 279 GLY A C 1
ATOM 2189 O O . GLY A 1 279 ? 0.643 6.318 1.784 1.00 92.50 279 GLY A O 1
ATOM 2190 N N . ASP A 1 280 ? 0.484 7.310 -0.226 1.00 92.62 280 ASP A N 1
ATOM 2191 C CA . ASP A 1 280 ? 0.888 6.131 -1.003 1.00 92.62 280 ASP A CA 1
ATOM 2192 C C . ASP A 1 280 ? 2.259 5.579 -0.560 1.00 92.62 280 ASP A C 1
ATOM 2194 O O . ASP A 1 280 ? 2.442 4.366 -0.468 1.00 92.62 280 ASP A O 1
ATOM 2198 N N . GLY A 1 281 ? 3.196 6.453 -0.167 1.00 93.19 281 GLY A N 1
ATOM 2199 C CA . GLY A 1 281 ? 4.503 6.049 0.371 1.00 93.19 281 GLY A CA 1
ATOM 2200 C C . GLY A 1 281 ? 4.419 5.200 1.647 1.00 93.19 281 GLY A C 1
ATOM 2201 O O . GLY A 1 281 ? 5.228 4.296 1.843 1.00 93.19 281 GLY A O 1
ATOM 2202 N N . THR A 1 282 ? 3.404 5.420 2.486 1.00 94.69 282 THR A N 1
ATOM 2203 C CA . THR A 1 282 ? 3.168 4.604 3.686 1.00 94.69 282 THR A CA 1
ATOM 2204 C C . THR A 1 282 ? 2.690 3.201 3.307 1.00 94.69 282 THR A C 1
ATOM 2206 O O . THR A 1 282 ? 3.081 2.221 3.934 1.00 94.69 282 THR A O 1
ATOM 2209 N N . VAL A 1 283 ? 1.900 3.069 2.238 1.00 94.88 283 VAL A N 1
ATOM 2210 C CA . VAL A 1 283 ? 1.465 1.761 1.718 1.00 94.88 283 VAL A CA 1
ATOM 2211 C C . VAL A 1 283 ? 2.633 1.002 1.075 1.00 94.88 283 VAL A C 1
ATOM 2213 O O . VAL A 1 283 ? 2.748 -0.212 1.249 1.00 94.88 283 VAL A O 1
ATOM 2216 N N . LEU A 1 284 ? 3.550 1.703 0.397 1.00 94.69 284 LEU A N 1
ATOM 2217 C CA . LEU A 1 284 ? 4.798 1.106 -0.097 1.00 94.69 284 LEU A CA 1
ATOM 2218 C C . LEU A 1 284 ? 5.670 0.583 1.042 1.00 94.69 284 LEU A C 1
ATOM 2220 O O . LEU A 1 284 ? 6.199 -0.527 0.947 1.00 94.69 284 LEU A O 1
ATOM 2224 N N . TRP A 1 285 ? 5.763 1.341 2.135 1.00 95.25 285 TRP A N 1
ATOM 2225 C CA . TRP A 1 285 ? 6.455 0.901 3.339 1.00 95.25 285 TRP A CA 1
ATOM 2226 C C . TRP A 1 285 ? 5.844 -0.389 3.899 1.00 95.25 285 TRP A C 1
ATOM 2228 O O . TRP A 1 285 ? 6.567 -1.371 4.076 1.00 95.25 285 TRP A O 1
ATOM 2238 N N . VAL A 1 286 ? 4.512 -0.450 4.045 1.00 95.56 286 VAL A N 1
ATOM 2239 C CA . VAL A 1 286 ? 3.800 -1.680 4.442 1.00 95.56 286 VAL A CA 1
ATOM 2240 C C . VAL A 1 286 ? 4.143 -2.843 3.508 1.00 95.56 286 VAL A C 1
ATOM 2242 O O . VAL A 1 286 ? 4.489 -3.926 3.974 1.00 95.56 286 VAL A O 1
ATOM 2245 N N . SER A 1 287 ? 4.108 -2.637 2.188 1.00 93.69 287 SER A N 1
ATOM 2246 C CA . SER A 1 287 ? 4.475 -3.683 1.225 1.00 93.69 287 SER A CA 1
ATOM 2247 C C . SER A 1 287 ? 5.918 -4.169 1.409 1.00 93.69 287 SER A C 1
ATOM 2249 O O . SER A 1 287 ? 6.191 -5.350 1.200 1.00 93.69 287 SER A O 1
ATOM 2251 N N . SER A 1 288 ? 6.844 -3.286 1.787 1.00 91.88 288 SER A N 1
ATOM 2252 C CA . SER A 1 288 ? 8.251 -3.640 2.010 1.00 91.88 288 SER A CA 1
ATOM 2253 C C . SER A 1 288 ? 8.480 -4.443 3.296 1.00 91.88 288 SER A C 1
ATOM 2255 O O . SER A 1 288 ? 9.415 -5.252 3.348 1.00 91.88 288 SER A O 1
ATOM 2257 N N . LEU A 1 289 ? 7.612 -4.256 4.297 1.00 92.69 289 LEU A N 1
ATOM 2258 C CA . LEU A 1 289 ? 7.663 -4.924 5.597 1.00 92.69 289 LEU A CA 1
ATOM 2259 C C . LEU A 1 289 ? 7.295 -6.417 5.490 1.00 92.69 289 LEU A C 1
ATOM 2261 O O . LEU A 1 289 ? 7.902 -7.262 6.148 1.00 92.69 289 LEU A O 1
ATOM 2265 N N . PHE A 1 290 ? 6.347 -6.753 4.609 1.00 91.56 290 PHE A N 1
ATOM 2266 C CA . PHE A 1 290 ? 5.898 -8.126 4.362 1.00 91.56 290 PHE A CA 1
ATOM 2267 C C . PHE A 1 290 ? 6.543 -8.703 3.099 1.00 91.56 290 PHE A C 1
ATOM 2269 O O . PHE A 1 290 ? 6.131 -8.402 1.975 1.00 91.56 290 PHE A O 1
ATOM 2276 N N . LYS A 1 291 ? 7.536 -9.583 3.267 1.00 84.12 291 LYS A N 1
ATOM 2277 C CA . LYS A 1 291 ? 8.234 -10.198 2.125 1.00 84.12 291 LYS A CA 1
ATOM 2278 C C . LYS A 1 291 ? 7.326 -11.155 1.355 1.00 84.12 291 LYS A C 1
ATOM 2280 O O . LYS A 1 291 ? 7.202 -11.019 0.148 1.00 84.12 291 LYS A O 1
ATOM 2285 N N . THR A 1 292 ? 6.588 -12.020 2.044 1.00 81.56 292 THR A N 1
ATOM 2286 C CA . THR A 1 292 ? 5.733 -13.035 1.408 1.00 81.56 292 THR A CA 1
ATOM 2287 C C . THR A 1 292 ? 4.273 -12.586 1.309 1.00 81.56 292 THR A C 1
ATOM 2289 O O . THR A 1 292 ? 3.852 -12.012 0.306 1.00 81.56 292 THR A O 1
ATOM 2292 N N . ASN A 1 293 ? 3.494 -12.810 2.366 1.00 83.62 293 ASN A N 1
ATOM 2293 C CA . ASN A 1 293 ? 2.054 -12.607 2.385 1.00 83.62 293 ASN A CA 1
ATOM 2294 C C . ASN A 1 293 ? 1.703 -11.325 3.123 1.00 83.62 293 ASN A C 1
ATOM 2296 O O . ASN A 1 293 ? 1.859 -11.239 4.347 1.00 83.62 293 ASN A O 1
ATOM 2300 N N . VAL A 1 294 ? 1.140 -10.366 2.398 1.00 89.88 294 VAL A N 1
ATOM 2301 C CA . VAL A 1 294 ? 0.643 -9.117 2.977 1.00 89.88 294 VAL A CA 1
ATOM 2302 C C . VAL A 1 294 ? -0.781 -9.350 3.501 1.00 89.88 294 VAL A C 1
ATOM 2304 O O . VAL A 1 294 ? -1.629 -9.807 2.730 1.00 89.88 294 VAL A O 1
ATOM 2307 N N . PRO A 1 295 ? -1.074 -9.093 4.791 1.00 91.62 295 PRO A N 1
ATOM 2308 C CA . PRO A 1 295 ? -2.454 -9.032 5.271 1.00 91.62 295 PRO A CA 1
ATOM 2309 C C . PRO A 1 295 ? -3.243 -7.943 4.521 1.00 91.62 295 PRO A C 1
ATOM 2311 O O . PRO A 1 295 ? -2.632 -7.063 3.911 1.00 91.62 295 PRO A O 1
ATOM 2314 N N . PRO A 1 296 ? -4.586 -7.941 4.577 1.00 92.06 296 PRO A N 1
ATOM 2315 C CA . PRO A 1 296 ? -5.371 -6.821 4.071 1.00 92.06 296 PRO A CA 1
ATOM 2316 C C . PRO A 1 296 ? -4.845 -5.490 4.629 1.00 92.06 296 PRO A C 1
ATOM 2318 O O . PRO A 1 296 ? -4.577 -5.377 5.827 1.00 92.06 296 PRO A O 1
ATOM 2321 N N . VAL A 1 297 ? -4.678 -4.498 3.755 1.00 94.38 297 VAL A N 1
ATOM 2322 C CA . VAL A 1 297 ? -4.184 -3.166 4.123 1.00 94.38 297 VAL A CA 1
ATOM 2323 C C . VAL A 1 297 ? -5.330 -2.174 3.990 1.00 94.38 297 VAL A C 1
ATOM 2325 O O . VAL A 1 297 ? -5.940 -2.058 2.928 1.00 94.38 297 VAL A O 1
ATOM 2328 N N . PHE A 1 298 ? -5.631 -1.475 5.079 1.00 94.88 298 PHE A N 1
ATOM 2329 C CA . PHE A 1 298 ? -6.632 -0.421 5.132 1.00 94.88 298 PHE A CA 1
ATOM 2330 C C . PHE A 1 298 ? -5.944 0.928 5.328 1.00 94.88 298 PHE A C 1
ATOM 2332 O O . PHE A 1 298 ? -5.266 1.144 6.331 1.00 94.88 298 PHE A O 1
ATOM 2339 N N . SER A 1 299 ? -6.107 1.847 4.381 1.00 95.00 299 SER A N 1
ATOM 2340 C CA . SER A 1 299 ? -5.263 3.040 4.322 1.00 95.00 299 SER A CA 1
ATOM 2341 C C . SER A 1 299 ? -6.054 4.335 4.432 1.00 95.00 299 SER A C 1
ATOM 2343 O O . SER A 1 299 ? -6.864 4.649 3.558 1.00 95.00 299 SER A O 1
ATOM 2345 N N . PHE A 1 300 ? -5.773 5.098 5.489 1.00 95.31 300 PHE A N 1
ATOM 2346 C CA . PHE A 1 300 ? -6.304 6.437 5.708 1.00 95.31 300 PHE A CA 1
ATOM 2347 C C . PHE A 1 300 ? -5.391 7.499 5.097 1.00 95.31 300 PHE A C 1
ATOM 2349 O O . PHE A 1 300 ? -4.197 7.550 5.407 1.00 95.31 300 PHE A O 1
ATOM 2356 N N . ALA A 1 301 ? -5.972 8.364 4.267 1.00 92.75 301 ALA A N 1
ATOM 2357 C CA . ALA A 1 301 ? -5.336 9.579 3.790 1.00 92.75 301 ALA A CA 1
ATOM 2358 C C . ALA A 1 301 ? -5.263 10.610 4.925 1.00 92.75 301 ALA A C 1
ATOM 2360 O O . ALA A 1 301 ? -6.282 10.963 5.518 1.00 92.75 301 ALA A O 1
ATOM 2361 N N . MET A 1 302 ? -4.057 11.112 5.198 1.00 89.12 302 MET A N 1
ATOM 2362 C CA . MET A 1 302 ? -3.802 12.153 6.211 1.00 89.12 302 MET A CA 1
ATOM 2363 C C . MET A 1 302 ? -3.486 13.516 5.571 1.00 89.12 302 MET A C 1
ATOM 2365 O O . MET A 1 302 ? -2.712 14.306 6.101 1.00 89.12 302 MET A O 1
ATOM 2369 N N . GLY A 1 303 ? -4.044 13.762 4.384 1.00 84.19 303 GLY A N 1
ATOM 2370 C CA . GLY A 1 303 ? -3.773 14.921 3.536 1.00 84.19 303 GLY A CA 1
ATOM 2371 C C . GLY A 1 303 ? -4.586 14.832 2.246 1.00 84.19 303 GLY A C 1
ATOM 2372 O O . GLY A 1 303 ? -5.776 14.530 2.289 1.00 84.19 303 GLY A O 1
ATOM 2373 N N . SER A 1 304 ? -3.957 15.052 1.089 1.00 81.31 304 SER A N 1
ATOM 2374 C CA . SER A 1 304 ? -4.619 14.813 -0.199 1.00 81.31 304 SER A CA 1
ATOM 2375 C C . SER A 1 304 ? -4.899 13.325 -0.425 1.00 81.31 304 SER A C 1
ATOM 2377 O O . SER A 1 304 ? -4.121 12.464 -0.009 1.00 81.31 304 SER A O 1
ATOM 2379 N N . LEU A 1 305 ? -5.986 13.032 -1.138 1.00 80.25 305 LEU A N 1
ATOM 2380 C CA . LEU A 1 305 ? -6.351 11.671 -1.519 1.00 80.25 305 LEU A CA 1
ATOM 2381 C C . LEU A 1 305 ? -5.290 11.074 -2.462 1.00 80.25 305 LEU A C 1
ATOM 2383 O O . LEU A 1 305 ? -4.956 11.687 -3.476 1.00 80.25 305 LEU A O 1
ATOM 2387 N N . GLY A 1 306 ? -4.756 9.903 -2.109 1.00 81.56 306 GLY A N 1
ATOM 2388 C CA . GLY A 1 306 ? -3.781 9.158 -2.914 1.00 81.56 306 GLY A CA 1
ATOM 2389 C C . GLY A 1 306 ? -4.426 8.053 -3.754 1.00 81.56 306 GLY A C 1
ATOM 2390 O O . GLY A 1 306 ? -5.611 7.746 -3.604 1.00 81.56 306 GLY A O 1
ATOM 2391 N N . PHE A 1 307 ? -3.641 7.403 -4.617 1.00 85.19 307 PHE A N 1
ATOM 2392 C CA . PHE A 1 307 ? -4.112 6.262 -5.420 1.00 85.19 307 PHE A CA 1
ATOM 2393 C C . PHE A 1 307 ? -4.270 4.971 -4.595 1.00 85.19 307 PHE A C 1
ATOM 2395 O O . PHE A 1 307 ? -4.950 4.026 -5.021 1.00 85.19 307 PHE A O 1
ATOM 2402 N N . LEU A 1 308 ? -3.620 4.906 -3.428 1.00 87.62 308 LEU A N 1
ATOM 2403 C CA . LEU A 1 308 ? -3.640 3.775 -2.498 1.00 87.62 308 LEU A CA 1
ATOM 2404 C C . LEU A 1 308 ? -4.342 4.090 -1.175 1.00 87.62 308 LEU A C 1
ATOM 2406 O O . LEU A 1 308 ? -4.600 3.169 -0.403 1.00 87.62 308 LEU A O 1
ATOM 2410 N N . THR A 1 309 ? -4.684 5.354 -0.914 1.00 89.00 309 THR A N 1
ATOM 2411 C CA . THR A 1 309 ? -5.272 5.811 0.354 1.00 89.00 309 THR A CA 1
ATOM 2412 C C . THR A 1 309 ? -6.689 6.372 0.159 1.00 89.00 309 THR A C 1
ATOM 2414 O O . THR A 1 309 ? -6.897 7.579 0.224 1.00 89.00 309 THR A O 1
ATOM 2417 N N . PRO A 1 310 ? -7.706 5.523 -0.093 1.00 88.38 310 PRO A N 1
ATOM 2418 C CA . PRO A 1 310 ? -9.035 5.998 -0.481 1.00 88.38 310 PRO A CA 1
ATOM 2419 C C . PRO A 1 310 ? -9.910 6.466 0.695 1.00 88.38 310 PRO A C 1
ATOM 2421 O O . PRO A 1 310 ? -10.995 6.994 0.457 1.00 88.38 310 PRO A O 1
ATOM 2424 N N . PHE A 1 311 ? -9.501 6.239 1.949 1.00 91.38 311 PHE A N 1
ATOM 2425 C CA . PHE A 1 311 ? -10.341 6.506 3.120 1.00 91.38 311 PHE A CA 1
ATOM 2426 C C . PHE A 1 311 ? -9.935 7.778 3.851 1.00 91.38 311 PHE A C 1
ATOM 2428 O O . PHE A 1 311 ? -8.761 8.010 4.122 1.00 91.38 311 PHE A O 1
ATOM 2435 N N . GLU A 1 312 ? -10.929 8.563 4.243 1.00 90.12 312 GLU A N 1
ATOM 2436 C CA . GLU A 1 312 ? -10.745 9.715 5.115 1.00 90.12 312 GLU A CA 1
ATOM 2437 C C . GLU A 1 312 ? -10.770 9.278 6.583 1.00 90.12 312 GLU A C 1
ATOM 2439 O O . GLU A 1 312 ? -11.618 8.483 7.001 1.00 90.12 312 GLU A O 1
ATOM 2444 N N . VAL A 1 313 ? -9.849 9.812 7.384 1.00 90.69 313 VAL A N 1
ATOM 2445 C CA . VAL A 1 313 ? -9.706 9.403 8.785 1.00 90.69 313 VAL A CA 1
ATOM 2446 C C . VAL A 1 313 ? -10.821 9.921 9.695 1.00 90.69 313 VAL A C 1
ATOM 2448 O O . VAL A 1 313 ? -11.115 9.293 10.706 1.00 90.69 313 VAL A O 1
ATOM 2451 N N . ALA A 1 314 ? -11.517 10.998 9.317 1.00 90.00 314 ALA A N 1
ATOM 2452 C CA . ALA A 1 314 ? -12.595 11.593 10.114 1.00 90.00 314 ALA A CA 1
ATOM 2453 C C . ALA A 1 314 ? -13.735 10.609 10.451 1.00 90.00 314 ALA A C 1
ATOM 2455 O O . ALA A 1 314 ? -14.431 10.783 11.446 1.00 90.00 314 ALA A O 1
ATOM 2456 N N . ARG A 1 315 ? -13.918 9.557 9.640 1.00 88.94 315 ARG A N 1
ATOM 2457 C CA . ARG A 1 315 ? -14.938 8.510 9.830 1.00 88.94 315 ARG A CA 1
ATOM 2458 C C . ARG A 1 315 ? -14.331 7.135 10.117 1.00 88.94 315 ARG A C 1
ATOM 2460 O O . ARG A 1 315 ? -14.882 6.109 9.708 1.00 88.94 315 ARG A O 1
ATOM 2467 N N . TYR A 1 316 ? -13.178 7.093 10.788 1.00 93.38 316 TYR A N 1
ATOM 2468 C CA . TYR A 1 316 ? -12.460 5.839 11.029 1.00 93.38 316 TYR A CA 1
ATOM 2469 C C . TYR A 1 316 ? -13.317 4.790 11.755 1.00 93.38 316 TYR A C 1
ATOM 2471 O O . TYR A 1 316 ? -13.253 3.616 11.390 1.00 93.38 316 TYR A O 1
ATOM 2479 N N . GLU A 1 317 ? -14.153 5.188 12.722 1.00 93.88 317 GLU A N 1
ATOM 2480 C CA . GLU A 1 317 ? -14.983 4.258 13.500 1.00 93.88 317 GLU A CA 1
ATOM 2481 C C . GLU A 1 317 ? -15.965 3.483 12.620 1.00 93.88 317 GLU A C 1
ATOM 2483 O O . GLU A 1 317 ? -16.074 2.257 12.732 1.00 93.88 317 GLU A O 1
ATOM 2488 N N . ASP A 1 318 ? -16.635 4.178 11.700 1.00 92.38 318 ASP A N 1
ATOM 2489 C CA . ASP A 1 318 ? -17.579 3.586 10.754 1.00 92.38 318 ASP A CA 1
ATOM 2490 C C . ASP A 1 318 ? -16.868 2.655 9.776 1.00 92.38 318 ASP A C 1
ATOM 2492 O O . ASP A 1 318 ? -17.310 1.525 9.530 1.00 92.38 318 ASP A O 1
ATOM 2496 N N . HIS A 1 319 ? -15.758 3.131 9.212 1.00 92.19 319 HIS A N 1
ATOM 2497 C CA . HIS A 1 319 ? -14.967 2.395 8.236 1.00 92.19 319 HIS A CA 1
ATOM 2498 C C . HIS A 1 319 ? -14.400 1.101 8.830 1.00 92.19 319 HIS A C 1
ATOM 2500 O O . HIS A 1 319 ? -14.631 0.016 8.286 1.00 92.19 319 HIS A O 1
ATOM 2506 N N . LEU A 1 320 ? -13.735 1.190 9.983 1.00 92.50 320 LEU A N 1
ATOM 2507 C CA . LEU A 1 320 ? -13.145 0.037 10.658 1.00 92.50 320 LEU A CA 1
ATOM 2508 C C . LEU A 1 320 ? -14.218 -0.892 11.233 1.00 92.50 320 LEU A C 1
ATOM 2510 O O . LEU A 1 320 ? -14.084 -2.108 11.125 1.00 92.50 320 LEU A O 1
ATOM 2514 N N . SER A 1 321 ? -15.332 -0.374 11.761 1.00 91.00 321 SER A N 1
ATOM 2515 C CA . SER A 1 321 ? -16.428 -1.230 12.241 1.00 91.00 321 SER A CA 1
ATOM 2516 C C . SER A 1 321 ? -17.109 -2.010 11.112 1.00 91.00 321 SER A C 1
ATOM 2518 O O . SER A 1 321 ? -17.581 -3.126 11.335 1.00 91.00 321 SER A O 1
ATOM 2520 N N . LYS A 1 322 ? -17.182 -1.460 9.892 1.00 89.19 322 LYS A N 1
ATOM 2521 C CA . LYS A 1 322 ? -17.634 -2.209 8.704 1.00 89.19 322 LYS A CA 1
ATOM 2522 C C . LYS A 1 322 ? -16.616 -3.281 8.312 1.00 89.19 322 LYS A C 1
ATOM 2524 O O . LYS A 1 322 ? -16.997 -4.429 8.116 1.00 89.19 322 LYS A O 1
ATOM 2529 N N . LEU A 1 323 ? -15.330 -2.938 8.279 1.00 89.12 323 LEU A N 1
ATOM 2530 C CA . LEU A 1 323 ? -14.252 -3.874 7.954 1.00 89.12 323 LEU A CA 1
ATOM 2531 C C . LEU A 1 323 ? -14.178 -5.066 8.929 1.00 89.12 323 LEU A C 1
ATOM 2533 O O . LEU A 1 323 ? -14.038 -6.212 8.500 1.00 89.12 323 LEU A O 1
ATOM 2537 N N . ILE A 1 324 ? -14.317 -4.810 10.233 1.00 88.25 324 ILE A N 1
ATOM 2538 C CA . ILE A 1 324 ? -14.292 -5.833 11.292 1.00 88.25 324 ILE A CA 1
ATOM 2539 C C . ILE A 1 324 ? -15.487 -6.788 11.167 1.00 88.25 324 ILE A C 1
ATOM 2541 O O . ILE A 1 324 ? -15.319 -7.996 11.319 1.00 88.25 324 ILE A O 1
ATOM 2545 N N . ARG A 1 325 ? -16.681 -6.268 10.843 1.00 84.44 325 ARG A N 1
ATOM 2546 C CA . ARG A 1 325 ? -17.879 -7.092 10.585 1.00 84.44 325 ARG A CA 1
ATOM 2547 C C . ARG A 1 325 ? -17.757 -7.936 9.310 1.00 84.44 325 ARG A C 1
ATOM 2549 O O . ARG A 1 325 ? -18.411 -8.969 9.201 1.00 84.44 325 ARG A O 1
ATOM 2556 N N . GLY A 1 326 ? -16.892 -7.533 8.380 1.00 79.88 326 GLY A N 1
ATOM 2557 C CA . GLY A 1 326 ? -16.687 -8.189 7.091 1.00 79.88 326 GLY A CA 1
ATOM 2558 C C . GLY A 1 326 ? -17.626 -7.663 6.003 1.00 79.88 326 GLY A C 1
ATOM 2559 O O . GLY A 1 326 ? -18.391 -6.724 6.210 1.00 79.88 326 GLY A O 1
ATOM 2560 N N . GLY A 1 327 ? -17.544 -8.257 4.810 1.00 76.31 327 GLY A N 1
ATOM 2561 C CA . GLY A 1 327 ? -18.327 -7.824 3.652 1.00 76.31 327 GLY A CA 1
ATOM 2562 C C . GLY A 1 327 ? -17.720 -6.614 2.941 1.00 76.31 327 GLY A C 1
ATOM 2563 O O . GLY A 1 327 ? -18.447 -5.827 2.337 1.00 76.31 327 GLY A O 1
ATOM 2564 N N . PHE A 1 328 ? -16.400 -6.458 3.009 1.00 81.19 328 PHE A N 1
ATOM 2565 C CA . PHE A 1 328 ? -15.694 -5.324 2.422 1.00 81.19 328 PHE A CA 1
ATOM 2566 C C . PHE A 1 328 ? -15.099 -5.691 1.059 1.00 81.19 328 PHE A C 1
ATOM 2568 O O . PHE A 1 328 ? -14.617 -6.808 0.875 1.00 81.19 328 PHE A O 1
ATOM 2575 N N . ASN A 1 329 ? -15.114 -4.757 0.109 1.00 83.06 329 ASN A N 1
ATOM 2576 C CA . ASN A 1 329 ? -14.516 -4.976 -1.209 1.00 83.06 329 ASN A CA 1
ATOM 2577 C C . ASN A 1 329 ? -12.997 -4.822 -1.130 1.00 83.06 329 ASN A C 1
ATOM 2579 O O . ASN A 1 329 ? -12.496 -3.799 -0.663 1.00 83.06 329 ASN A O 1
ATOM 2583 N N . LEU A 1 330 ? -12.270 -5.825 -1.612 1.00 83.62 330 LEU A N 1
ATOM 2584 C CA . LEU A 1 330 ? -10.822 -5.781 -1.736 1.00 83.62 330 LEU A CA 1
ATOM 2585 C C . LEU A 1 330 ? -10.414 -5.407 -3.157 1.00 83.62 330 LEU A C 1
ATOM 2587 O O . LEU A 1 330 ? -10.951 -5.919 -4.135 1.00 83.62 330 LEU A O 1
ATOM 2591 N N . SER A 1 331 ? -9.391 -4.561 -3.251 1.00 84.25 331 SER A N 1
ATOM 2592 C CA . SER A 1 331 ? -8.610 -4.384 -4.471 1.00 84.25 331 SER A CA 1
ATOM 2593 C C . SER A 1 331 ? -7.312 -5.163 -4.304 1.00 84.25 331 SER A C 1
ATOM 2595 O O . SER A 1 331 ? -6.459 -4.790 -3.500 1.00 84.25 331 SER A O 1
ATOM 2597 N N . LEU A 1 332 ? -7.174 -6.262 -5.043 1.00 84.75 332 LEU A N 1
ATOM 2598 C CA . LEU A 1 332 ? -5.919 -7.002 -5.102 1.00 84.75 332 LEU A CA 1
ATOM 2599 C C . LEU A 1 332 ? -4.949 -6.231 -6.000 1.00 84.75 332 LEU A C 1
ATOM 2601 O O . LEU A 1 332 ? -5.288 -5.883 -7.129 1.00 84.75 332 LEU A O 1
ATOM 2605 N N . ARG A 1 333 ? -3.756 -5.928 -5.484 1.00 86.75 333 ARG A N 1
ATOM 2606 C CA . ARG A 1 333 ? -2.702 -5.220 -6.220 1.00 86.75 333 ARG A CA 1
ATOM 2607 C C . ARG A 1 333 ? -1.515 -6.159 -6.415 1.00 86.75 333 ARG A C 1
ATOM 2609 O O . ARG A 1 333 ? -1.040 -6.766 -5.456 1.00 86.75 333 ARG A O 1
ATOM 2616 N N . HIS A 1 334 ? -1.040 -6.273 -7.651 1.00 84.19 334 HIS A N 1
ATOM 2617 C CA . HIS A 1 334 ? 0.119 -7.099 -7.985 1.00 84.19 334 HIS A CA 1
ATOM 2618 C C . HIS A 1 334 ? 1.418 -6.491 -7.464 1.00 84.19 334 HIS A C 1
ATOM 2620 O O . HIS A 1 334 ? 1.577 -5.272 -7.455 1.00 84.19 334 HIS A O 1
ATOM 2626 N N . ARG A 1 335 ? 2.356 -7.362 -7.084 1.00 90.25 335 ARG A N 1
ATOM 2627 C CA . ARG A 1 335 ? 3.741 -6.996 -6.785 1.00 90.25 335 ARG A CA 1
ATOM 2628 C C . ARG A 1 335 ? 4.664 -7.697 -7.770 1.00 90.25 335 ARG A C 1
ATOM 2630 O O . ARG A 1 335 ? 4.482 -8.883 -8.036 1.00 90.25 335 ARG A O 1
ATOM 2637 N N . LEU A 1 336 ? 5.645 -6.965 -8.275 1.00 91.81 336 LEU A N 1
ATOM 2638 C CA . LEU A 1 336 ? 6.752 -7.513 -9.042 1.00 91.81 336 LEU A CA 1
ATOM 2639 C C . LEU A 1 336 ? 7.683 -8.269 -8.095 1.00 91.81 336 LEU A C 1
ATOM 2641 O O . LEU A 1 336 ? 7.896 -7.834 -6.961 1.00 91.81 336 LEU A O 1
ATOM 2645 N N . VAL A 1 337 ? 8.236 -9.382 -8.568 1.00 91.69 337 VAL A N 1
ATOM 2646 C CA . VAL A 1 337 ? 9.300 -10.122 -7.886 1.00 91.69 337 VAL A CA 1
ATOM 2647 C C . VAL A 1 337 ? 10.569 -9.936 -8.702 1.00 91.69 337 VAL A C 1
ATOM 2649 O O . VAL A 1 337 ? 10.587 -10.242 -9.889 1.00 91.69 337 VAL A O 1
ATOM 2652 N N . CYS A 1 338 ? 11.609 -9.401 -8.075 1.00 91.38 338 CYS A N 1
ATOM 2653 C CA . CYS A 1 338 ? 12.894 -9.137 -8.702 1.00 91.38 338 CYS A CA 1
ATOM 2654 C C . CYS A 1 338 ? 13.984 -9.935 -7.994 1.00 91.38 338 CYS A C 1
ATOM 2656 O O . CYS A 1 338 ? 14.150 -9.821 -6.779 1.00 91.38 338 CYS A O 1
ATOM 2658 N N . THR A 1 339 ? 14.749 -10.703 -8.760 1.00 91.25 339 THR A N 1
ATOM 2659 C CA . THR A 1 339 ? 15.900 -11.455 -8.264 1.00 91.25 339 THR A CA 1
ATOM 2660 C C . THR A 1 339 ? 17.148 -10.917 -8.938 1.00 91.25 339 THR A C 1
ATOM 2662 O O . THR A 1 339 ? 17.231 -10.863 -10.163 1.00 91.25 339 THR A O 1
ATOM 2665 N N . ILE A 1 340 ? 18.133 -10.517 -8.136 1.00 90.50 340 ILE A N 1
ATOM 2666 C CA . ILE A 1 340 ? 19.424 -10.064 -8.649 1.00 90.50 340 ILE A CA 1
ATOM 2667 C C . ILE A 1 340 ? 20.344 -11.277 -8.708 1.00 90.50 340 ILE A C 1
ATOM 2669 O O . ILE A 1 340 ? 20.711 -11.832 -7.671 1.00 90.50 340 ILE A O 1
ATOM 2673 N N . VAL A 1 341 ? 20.732 -11.656 -9.922 1.00 88.50 341 VAL A N 1
ATOM 2674 C CA . VAL A 1 341 ? 21.687 -12.736 -10.177 1.00 88.50 341 VAL A CA 1
ATOM 2675 C C . VAL A 1 341 ? 22.989 -12.114 -10.658 1.00 88.50 341 VAL A C 1
ATOM 2677 O O . VAL A 1 341 ? 23.005 -11.345 -11.618 1.00 88.50 341 VAL A O 1
ATOM 2680 N N . ARG A 1 342 ? 24.092 -12.418 -9.970 1.00 85.31 342 ARG A N 1
ATOM 2681 C CA . ARG A 1 342 ? 25.430 -11.958 -10.358 1.00 85.31 342 ARG A CA 1
ATOM 2682 C C . ARG A 1 342 ? 26.260 -13.137 -10.837 1.00 85.31 342 ARG A C 1
ATOM 2684 O O . ARG A 1 342 ? 26.302 -14.177 -10.182 1.00 85.31 342 ARG A O 1
ATOM 2691 N N . ALA A 1 343 ? 26.950 -12.956 -11.959 1.00 80.31 343 ALA A N 1
ATOM 2692 C CA . ALA A 1 343 ? 27.929 -13.933 -12.411 1.00 80.31 343 ALA A CA 1
ATOM 2693 C C . ALA A 1 343 ? 29.059 -14.065 -11.367 1.00 80.31 343 ALA A C 1
ATOM 2695 O O . ALA A 1 343 ? 29.471 -13.052 -10.790 1.00 80.31 343 ALA A O 1
ATOM 2696 N N . PRO A 1 344 ? 29.571 -15.283 -11.114 1.00 72.94 344 PRO A N 1
ATOM 2697 C CA . PRO A 1 344 ? 30.702 -15.481 -10.216 1.00 72.94 344 PRO A CA 1
ATOM 2698 C C . PRO A 1 344 ? 31.927 -14.717 -10.735 1.00 72.94 344 PRO A C 1
ATOM 2700 O O . PRO A 1 344 ? 32.312 -14.831 -11.898 1.00 72.94 344 PRO A O 1
ATOM 2703 N N . THR A 1 345 ? 32.538 -13.914 -9.866 1.00 65.56 345 THR A N 1
ATOM 2704 C CA . THR A 1 345 ? 33.657 -13.021 -10.205 1.00 65.56 345 THR A CA 1
ATOM 2705 C C . THR A 1 345 ? 35.016 -13.729 -10.238 1.00 65.56 345 THR A C 1
ATOM 2707 O O . THR A 1 345 ? 35.973 -13.166 -10.769 1.00 65.56 345 THR A O 1
ATOM 2710 N N . SER A 1 346 ? 35.115 -14.970 -9.741 1.00 59.22 346 SER A N 1
ATOM 2711 C CA . SER A 1 346 ? 36.365 -15.742 -9.666 1.00 59.22 346 SER A CA 1
ATOM 2712 C C . SER A 1 346 ? 36.212 -17.156 -10.232 1.00 59.22 346 SER A C 1
ATOM 2714 O O . SER A 1 346 ? 35.257 -17.863 -9.931 1.00 59.22 346 SER A O 1
ATOM 2716 N N . LYS A 1 347 ? 37.211 -17.625 -10.998 1.00 56.56 347 LYS A N 1
ATOM 2717 C CA . LYS A 1 347 ? 37.254 -19.000 -11.547 1.00 56.56 347 LYS A CA 1
ATOM 2718 C C . LYS A 1 347 ? 37.320 -20.100 -10.472 1.00 56.56 347 LYS A C 1
ATOM 2720 O O . LYS A 1 347 ? 37.095 -21.259 -10.802 1.00 56.56 347 LYS A O 1
ATOM 2725 N N . VAL A 1 348 ? 37.619 -19.753 -9.218 1.00 55.12 348 VAL A N 1
ATOM 2726 C CA . VAL A 1 348 ? 37.701 -20.690 -8.081 1.00 55.12 348 VAL A CA 1
ATOM 2727 C C . VAL A 1 348 ? 36.310 -21.089 -7.560 1.00 55.12 348 VAL A C 1
ATOM 2729 O O . VAL A 1 348 ? 36.161 -22.187 -7.040 1.00 55.12 348 VAL A O 1
ATOM 2732 N N . ASP A 1 349 ? 35.277 -20.278 -7.812 1.00 52.53 349 ASP A N 1
ATOM 2733 C CA . ASP A 1 349 ? 33.896 -20.528 -7.360 1.00 52.53 349 ASP A CA 1
ATOM 2734 C C . ASP A 1 349 ? 33.038 -21.254 -8.410 1.00 52.53 349 ASP A C 1
ATOM 2736 O O . ASP A 1 349 ? 31.825 -21.370 -8.272 1.00 52.53 349 ASP A O 1
ATOM 2740 N N . SER A 1 350 ? 33.654 -21.763 -9.480 1.00 49.12 350 SER A N 1
ATOM 2741 C CA . SER A 1 350 ? 32.956 -22.392 -10.613 1.00 49.12 350 SER A CA 1
ATOM 2742 C C . SER A 1 350 ? 32.332 -23.765 -10.307 1.00 49.12 350 SER A C 1
ATOM 2744 O O . SER A 1 350 ? 31.705 -24.354 -11.184 1.00 49.12 350 SER A O 1
ATOM 2746 N N . GLN A 1 351 ? 32.473 -24.258 -9.071 1.00 47.72 351 GLN A N 1
ATOM 2747 C CA . GLN A 1 351 ? 31.766 -25.432 -8.545 1.00 47.72 351 GLN A CA 1
ATOM 2748 C C . GLN A 1 351 ? 30.670 -25.092 -7.525 1.00 47.72 351 GLN A C 1
ATOM 2750 O O . GLN A 1 351 ? 30.025 -26.005 -7.019 1.00 47.72 351 GLN A O 1
ATOM 2755 N N . ILE A 1 352 ? 30.450 -23.813 -7.213 1.00 49.47 352 ILE A N 1
ATOM 2756 C CA . ILE A 1 352 ? 29.344 -23.403 -6.349 1.00 49.47 352 ILE A CA 1
ATOM 2757 C C . ILE A 1 352 ? 28.142 -23.137 -7.258 1.00 49.47 352 ILE A C 1
ATOM 2759 O O . ILE A 1 352 ? 28.230 -22.321 -8.178 1.00 49.47 352 ILE A O 1
ATOM 2763 N N . ASP A 1 353 ? 27.053 -23.874 -7.030 1.00 46.53 353 ASP A N 1
ATOM 2764 C CA . ASP A 1 353 ? 25.805 -23.799 -7.791 1.00 46.53 353 ASP A CA 1
ATOM 2765 C C . ASP A 1 353 ? 25.406 -22.354 -8.118 1.00 46.53 353 ASP A C 1
ATOM 2767 O O . ASP A 1 353 ? 25.463 -21.454 -7.280 1.00 46.53 353 ASP A O 1
ATOM 2771 N N . THR A 1 354 ? 24.948 -22.122 -9.348 1.00 48.25 354 THR A N 1
ATOM 2772 C CA . THR A 1 354 ? 24.532 -20.799 -9.853 1.00 48.25 354 THR A CA 1
ATOM 2773 C C . THR A 1 354 ? 23.389 -20.179 -9.033 1.00 48.25 354 THR A C 1
ATOM 2775 O O . THR A 1 354 ? 23.185 -18.966 -9.075 1.00 48.25 354 THR A O 1
ATOM 2778 N N . THR A 1 355 ? 22.682 -20.990 -8.241 1.00 48.97 355 THR A N 1
ATOM 2779 C CA . THR A 1 355 ? 21.655 -20.585 -7.272 1.00 48.97 355 THR A CA 1
ATOM 2780 C C . THR A 1 355 ? 22.228 -19.938 -6.007 1.00 48.97 355 THR A C 1
ATOM 2782 O O . THR A 1 355 ? 21.535 -19.143 -5.377 1.00 48.97 355 THR A O 1
ATOM 2785 N N . ALA A 1 356 ? 23.494 -20.187 -5.654 1.00 47.81 356 ALA A N 1
ATOM 2786 C CA . ALA A 1 356 ? 24.126 -19.637 -4.451 1.00 47.81 356 ALA A CA 1
ATOM 2787 C C . ALA A 1 356 ? 24.451 -18.134 -4.554 1.00 47.81 356 ALA A C 1
ATOM 2789 O O . ALA A 1 356 ? 24.599 -17.463 -3.534 1.00 47.81 356 ALA A O 1
ATOM 2790 N N . ASN A 1 357 ? 24.529 -17.588 -5.775 1.00 53.88 357 ASN A N 1
ATOM 2791 C CA . ASN A 1 357 ? 24.771 -16.160 -6.027 1.00 53.88 357 ASN A CA 1
ATOM 2792 C C . ASN A 1 357 ? 23.488 -15.351 -6.283 1.00 53.88 357 ASN A C 1
ATOM 2794 O O . ASN A 1 357 ? 23.565 -14.148 -6.560 1.00 53.88 357 ASN A O 1
ATOM 2798 N N . ALA A 1 358 ? 22.314 -15.984 -6.214 1.00 59.50 358 ALA A N 1
ATOM 2799 C CA . ALA A 1 358 ? 21.041 -15.288 -6.302 1.00 59.50 358 ALA A CA 1
ATOM 2800 C C . ALA A 1 358 ? 20.745 -14.591 -4.967 1.00 59.50 358 ALA A C 1
ATOM 2802 O O . ALA A 1 358 ? 20.694 -15.216 -3.909 1.00 59.50 358 ALA A O 1
ATOM 2803 N N . MET A 1 359 ? 20.561 -13.270 -5.007 1.00 71.81 359 MET A N 1
ATOM 2804 C CA . MET A 1 359 ? 20.133 -12.525 -3.824 1.00 71.81 359 MET A CA 1
ATOM 2805 C C . MET A 1 359 ? 18.664 -12.835 -3.501 1.00 71.81 359 MET A C 1
ATOM 2807 O O . MET A 1 359 ? 17.887 -13.166 -4.396 1.00 71.81 359 MET A O 1
ATOM 2811 N N . ILE A 1 360 ? 18.277 -12.673 -2.231 1.00 75.94 360 ILE A N 1
ATOM 2812 C CA . ILE A 1 360 ? 16.892 -12.835 -1.760 1.00 75.94 360 ILE A CA 1
ATOM 2813 C C . ILE A 1 360 ? 15.924 -12.053 -2.674 1.00 75.94 360 ILE A C 1
ATOM 2815 O O . ILE A 1 360 ? 16.178 -10.866 -2.920 1.00 75.94 360 ILE A O 1
ATOM 2819 N N . PRO A 1 361 ? 14.817 -12.670 -3.139 1.00 85.25 361 PRO A N 1
ATOM 2820 C CA . PRO A 1 361 ? 13.824 -12.000 -3.970 1.00 85.25 361 PRO A CA 1
ATOM 2821 C C . PRO A 1 361 ? 13.295 -10.711 -3.334 1.00 85.25 361 PRO A C 1
ATOM 2823 O O . PRO A 1 361 ? 12.913 -10.665 -2.160 1.00 85.25 361 PRO A O 1
ATOM 2826 N N . ILE A 1 362 ? 13.246 -9.652 -4.134 1.00 88.25 362 ILE A N 1
ATOM 2827 C CA . ILE A 1 362 ? 12.733 -8.342 -3.749 1.00 88.25 362 ILE A CA 1
ATOM 2828 C C . ILE A 1 362 ? 11.326 -8.191 -4.315 1.00 88.25 362 ILE A C 1
ATOM 2830 O O . ILE A 1 362 ? 11.108 -8.336 -5.515 1.00 88.25 362 ILE A O 1
ATOM 2834 N N . HIS A 1 363 ? 10.375 -7.840 -3.453 1.00 91.06 363 HIS A N 1
ATOM 2835 C CA . HIS A 1 363 ? 9.008 -7.540 -3.864 1.00 91.06 363 HIS A CA 1
ATOM 2836 C C . HIS A 1 363 ? 8.805 -6.032 -4.009 1.00 91.06 363 HIS A C 1
ATOM 2838 O O . HIS A 1 363 ? 8.990 -5.288 -3.044 1.00 91.06 363 HIS A O 1
ATOM 2844 N N . ALA A 1 364 ? 8.367 -5.590 -5.186 1.00 92.69 364 ALA A N 1
ATOM 2845 C CA . ALA A 1 364 ? 8.063 -4.191 -5.474 1.00 92.69 364 ALA A CA 1
ATOM 2846 C C . ALA A 1 364 ? 6.579 -4.020 -5.825 1.00 92.69 364 ALA A C 1
ATOM 2848 O O . ALA A 1 364 ? 6.064 -4.692 -6.715 1.00 92.69 364 ALA A O 1
ATOM 2849 N N . LEU A 1 365 ? 5.876 -3.124 -5.125 1.00 93.56 365 LEU A N 1
ATOM 2850 C CA . LEU A 1 365 ? 4.470 -2.822 -5.427 1.00 93.56 365 LEU A CA 1
ATOM 2851 C C . LEU A 1 365 ? 4.339 -1.916 -6.654 1.00 93.56 365 LEU A C 1
ATOM 2853 O O . LEU A 1 365 ? 3.481 -2.164 -7.496 1.00 93.56 365 LEU A O 1
ATOM 2857 N N . ASN A 1 366 ? 5.183 -0.890 -6.754 1.00 95.12 366 ASN A N 1
ATOM 2858 C CA . ASN A 1 366 ? 5.132 0.067 -7.851 1.00 95.12 366 ASN A CA 1
ATOM 2859 C C . ASN A 1 366 ? 6.036 -0.362 -9.003 1.00 95.12 366 ASN A C 1
ATOM 2861 O O . ASN A 1 366 ? 5.536 -0.873 -10.001 1.00 95.12 366 ASN A O 1
ATOM 2865 N N . GLU A 1 367 ? 7.349 -0.197 -8.858 1.00 95.38 367 GLU A N 1
ATOM 2866 C CA . GLU A 1 367 ? 8.293 -0.458 -9.938 1.00 95.38 367 GLU A CA 1
ATOM 2867 C C . GLU A 1 367 ? 9.640 -0.999 -9.459 1.00 95.38 367 GLU A C 1
ATOM 2869 O O . GLU A 1 367 ? 10.020 -0.873 -8.295 1.00 95.38 367 GLU A O 1
ATOM 2874 N N . VAL A 1 368 ? 10.361 -1.594 -10.405 1.00 95.75 368 VAL A N 1
ATOM 2875 C CA . VAL A 1 368 ? 11.787 -1.896 -10.327 1.00 95.75 368 VAL A CA 1
ATOM 2876 C C . VAL A 1 368 ? 12.490 -0.980 -11.318 1.00 95.75 368 VAL A C 1
ATOM 2878 O O . VAL A 1 368 ? 12.128 -0.938 -12.495 1.00 95.75 368 VAL A O 1
ATOM 2881 N N . VAL A 1 369 ? 13.490 -0.248 -10.836 1.00 95.62 369 VAL A N 1
ATOM 2882 C CA . VAL A 1 369 ? 14.292 0.671 -11.646 1.00 95.62 369 VAL A CA 1
ATOM 2883 C C . VAL A 1 369 ? 15.711 0.132 -11.722 1.00 95.62 369 VAL A C 1
ATOM 2885 O O . VAL A 1 369 ? 16.312 -0.188 -10.697 1.00 95.62 369 VAL A O 1
ATOM 2888 N N . VAL A 1 370 ? 16.237 0.038 -12.939 1.00 94.44 370 VAL A N 1
ATOM 2889 C CA . VAL A 1 370 ? 17.659 -0.204 -13.190 1.00 94.44 370 VAL A CA 1
ATOM 2890 C C . VAL A 1 370 ? 18.199 1.042 -13.864 1.00 94.44 370 VAL A C 1
ATOM 2892 O O . VAL A 1 370 ? 17.790 1.348 -14.980 1.00 94.44 370 VAL A O 1
ATOM 2895 N N . ASP A 1 371 ? 19.090 1.764 -13.192 1.00 94.31 371 ASP A N 1
ATOM 2896 C CA . ASP A 1 371 ? 19.663 3.015 -13.685 1.00 94.31 371 ASP A CA 1
ATOM 2897 C C . ASP A 1 371 ? 21.200 3.003 -13.665 1.00 94.31 371 ASP A C 1
ATOM 2899 O O . ASP A 1 371 ? 21.845 2.098 -13.129 1.00 94.31 371 ASP A O 1
ATOM 2903 N N . ARG A 1 372 ? 21.794 4.023 -14.290 1.00 92.62 372 ARG A N 1
ATOM 2904 C CA . ARG A 1 372 ? 23.248 4.243 -14.371 1.00 92.62 372 ARG A CA 1
ATOM 2905 C C . ARG A 1 372 ? 23.933 4.620 -13.047 1.00 92.62 372 ARG A C 1
ATOM 2907 O O . ARG A 1 372 ? 25.149 4.829 -13.012 1.00 92.62 372 ARG A O 1
ATOM 2914 N N . GLY A 1 373 ? 23.182 4.738 -11.958 1.00 92.44 373 GLY A N 1
ATOM 2915 C CA . GLY A 1 373 ? 23.642 5.176 -10.650 1.00 92.44 373 GLY A CA 1
ATOM 2916 C C . GLY A 1 373 ? 24.278 6.564 -10.695 1.00 92.44 373 GLY A C 1
ATOM 2917 O O . GLY A 1 373 ? 23.784 7.497 -11.326 1.00 92.44 373 GLY A O 1
ATOM 2918 N N . LEU A 1 374 ? 25.427 6.699 -10.030 1.00 91.94 374 LEU A N 1
ATOM 2919 C CA . LEU A 1 374 ? 26.204 7.944 -10.002 1.00 91.94 374 LEU A CA 1
ATOM 2920 C C . LEU A 1 374 ? 27.015 8.185 -11.288 1.00 91.94 374 LEU A C 1
ATOM 2922 O O . LEU A 1 374 ? 27.602 9.255 -11.450 1.00 91.94 374 LEU A O 1
ATOM 2926 N N . GLY A 1 375 ? 27.097 7.198 -12.186 1.00 89.81 375 GLY A N 1
ATOM 2927 C CA . GLY A 1 375 ? 27.867 7.305 -13.421 1.00 89.81 375 GLY A CA 1
ATOM 2928 C C . GLY A 1 375 ? 27.204 8.260 -14.407 1.00 89.81 375 GLY A C 1
ATOM 2929 O O . GLY A 1 375 ? 25.997 8.205 -14.590 1.00 89.81 375 GLY A O 1
ATOM 2930 N N . ALA A 1 376 ? 27.977 9.127 -15.064 1.00 88.75 376 ALA A N 1
ATOM 2931 C CA . ALA A 1 376 ? 27.449 10.082 -16.049 1.00 88.75 376 ALA A CA 1
ATOM 2932 C C . ALA A 1 376 ? 27.150 9.458 -17.428 1.00 88.75 376 ALA A C 1
ATOM 2934 O O . ALA A 1 376 ? 26.535 10.106 -18.271 1.00 88.75 376 ALA A O 1
ATOM 2935 N N . ALA A 1 377 ? 27.619 8.233 -17.676 1.00 93.25 377 ALA A N 1
ATOM 2936 C CA . ALA A 1 377 ? 27.441 7.534 -18.944 1.00 93.25 377 ALA A CA 1
ATOM 2937 C C . ALA A 1 377 ? 26.109 6.773 -18.989 1.00 93.25 377 ALA A C 1
ATOM 2939 O O . ALA A 1 377 ? 25.632 6.294 -17.961 1.00 93.25 377 ALA A O 1
ATOM 2940 N N . LEU A 1 378 ? 25.550 6.628 -20.193 1.00 94.69 378 LEU A N 1
ATOM 2941 C CA . LEU A 1 378 ? 24.382 5.779 -20.429 1.00 94.69 378 LEU A CA 1
ATOM 2942 C C . LEU A 1 378 ? 24.721 4.315 -20.132 1.00 94.69 378 LEU A C 1
ATOM 2944 O O . LEU A 1 378 ? 25.838 3.862 -20.396 1.00 94.69 378 LEU A O 1
ATOM 2948 N N . VAL A 1 379 ? 23.740 3.576 -19.622 1.00 94.62 379 VAL A N 1
ATOM 2949 C CA . VAL A 1 379 ? 23.830 2.121 -19.490 1.00 94.62 379 VAL A CA 1
ATOM 2950 C C . VAL A 1 379 ? 23.395 1.457 -20.787 1.00 94.62 379 VAL A C 1
ATOM 2952 O O . VAL A 1 379 ? 22.439 1.893 -21.428 1.00 94.62 379 VAL A O 1
ATOM 2955 N N . GLU A 1 380 ? 24.093 0.387 -21.160 1.00 95.94 380 GLU A N 1
ATOM 2956 C CA . GLU A 1 380 ? 23.638 -0.538 -22.192 1.00 95.94 380 GLU A CA 1
ATOM 2957 C C . GLU A 1 380 ? 22.970 -1.739 -21.526 1.00 95.94 380 GLU A C 1
ATOM 2959 O O . GLU A 1 380 ? 23.594 -2.430 -20.721 1.00 95.94 380 GLU A O 1
ATOM 2964 N N . LEU A 1 381 ? 21.701 -1.973 -21.852 1.00 94.94 381 LEU A N 1
ATOM 2965 C CA . LEU A 1 381 ? 20.878 -3.018 -21.254 1.00 94.94 381 LEU A CA 1
ATOM 2966 C C . LEU A 1 381 ? 20.357 -3.949 -22.346 1.00 94.94 381 LEU A C 1
ATOM 2968 O O . LEU A 1 381 ? 19.659 -3.502 -23.256 1.00 94.94 381 LEU A O 1
ATOM 2972 N N . ASP A 1 382 ? 20.663 -5.237 -22.232 1.00 95.88 382 ASP A N 1
ATOM 2973 C CA . ASP A 1 382 ? 20.047 -6.275 -23.055 1.00 95.88 382 ASP A CA 1
ATOM 2974 C C . ASP A 1 382 ? 18.756 -6.744 -22.371 1.00 95.88 382 ASP A C 1
ATOM 2976 O O . ASP A 1 382 ? 18.772 -7.202 -21.226 1.00 95.88 382 ASP A O 1
ATOM 2980 N N . CYS A 1 383 ? 17.623 -6.591 -23.052 1.00 94.62 383 CYS A N 1
ATOM 2981 C CA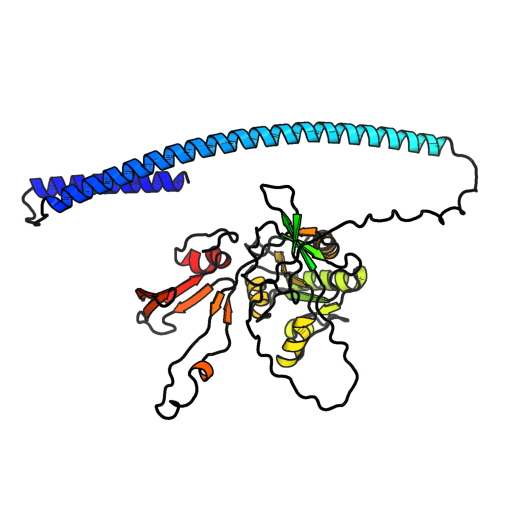 . CYS A 1 383 ? 16.306 -6.897 -22.506 1.00 94.62 383 CYS A CA 1
ATOM 2982 C C . CYS A 1 383 ? 15.770 -8.199 -23.095 1.00 94.62 383 CYS A C 1
ATOM 2984 O O . CYS A 1 383 ? 15.682 -8.353 -24.315 1.00 94.62 383 CYS A O 1
ATOM 2986 N N . PHE A 1 384 ? 15.343 -9.099 -22.214 1.00 94.31 384 PHE A N 1
ATOM 2987 C CA . PHE A 1 384 ? 14.745 -10.382 -22.558 1.00 94.31 384 PHE A CA 1
ATOM 2988 C C . PHE A 1 384 ? 13.342 -10.466 -21.955 1.00 94.31 384 PHE A C 1
ATOM 2990 O O . PHE A 1 384 ? 13.106 -9.953 -20.861 1.00 94.31 384 PHE A O 1
ATOM 2997 N N . CYS A 1 385 ? 12.420 -11.105 -22.666 1.00 91.94 385 CYS A N 1
ATOM 2998 C CA . CYS A 1 385 ? 11.086 -11.442 -22.1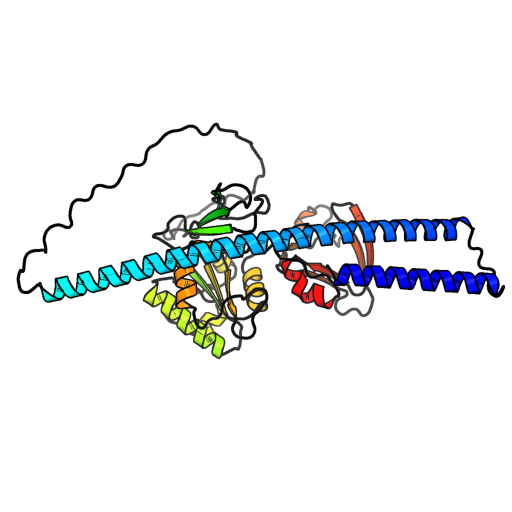84 1.00 91.94 385 CYS A CA 1
ATOM 2999 C C . CYS A 1 385 ? 10.848 -12.919 -22.488 1.00 91.94 385 CYS A C 1
ATOM 3001 O O . CYS A 1 385 ? 11.041 -13.327 -23.631 1.00 91.94 385 CYS A O 1
ATOM 3003 N N . ASP A 1 386 ? 10.478 -13.710 -21.480 1.00 90.50 386 ASP A N 1
ATOM 3004 C CA . ASP A 1 386 ? 10.304 -15.167 -21.595 1.00 90.50 386 ASP A CA 1
ATOM 3005 C C . ASP A 1 386 ? 11.495 -15.856 -22.292 1.00 90.50 386 ASP A C 1
ATOM 3007 O O . ASP A 1 386 ? 11.334 -16.622 -23.238 1.00 90.50 386 ASP A O 1
ATOM 3011 N N . ASP A 1 387 ? 12.714 -15.505 -21.861 1.00 89.50 387 ASP A N 1
ATOM 3012 C CA . ASP A 1 387 ? 13.999 -15.964 -22.419 1.00 89.50 387 ASP A CA 1
ATOM 3013 C C . ASP A 1 387 ? 14.261 -15.592 -23.894 1.00 89.50 387 ASP A C 1
ATOM 3015 O O . ASP A 1 387 ? 15.274 -15.984 -24.479 1.00 89.50 387 ASP A O 1
ATOM 3019 N N . VAL A 1 388 ? 13.406 -14.761 -24.499 1.00 94.44 388 VAL A N 1
ATOM 3020 C CA . VAL A 1 388 ? 13.570 -14.248 -25.864 1.00 94.44 388 VAL A CA 1
ATOM 3021 C C . VAL A 1 388 ? 14.139 -12.832 -25.835 1.00 94.44 388 VAL A C 1
ATOM 3023 O O . VAL A 1 388 ? 13.601 -11.940 -25.180 1.00 94.44 388 VAL A O 1
ATOM 3026 N N . ALA A 1 389 ? 15.227 -12.606 -26.579 1.00 95.00 389 ALA A N 1
ATOM 3027 C CA . ALA A 1 389 ? 15.825 -11.281 -26.731 1.00 95.00 389 ALA A CA 1
ATOM 3028 C C . ALA A 1 389 ? 14.829 -10.320 -27.399 1.00 95.00 389 ALA A C 1
ATOM 3030 O O . ALA A 1 389 ? 14.442 -10.513 -28.552 1.00 95.00 389 ALA A O 1
ATOM 3031 N N . LEU A 1 390 ? 14.427 -9.282 -26.669 1.00 95.31 390 LEU A N 1
ATOM 3032 C CA . LEU A 1 390 ? 13.459 -8.288 -27.121 1.00 95.31 390 LEU A CA 1
ATOM 3033 C C . LEU A 1 390 ? 14.166 -7.136 -27.840 1.00 95.31 390 LEU A C 1
ATOM 3035 O O . LEU A 1 390 ? 13.842 -6.804 -28.977 1.00 95.31 390 LEU A O 1
ATOM 3039 N N . THR A 1 391 ? 15.115 -6.494 -27.157 1.00 95.44 391 THR A N 1
ATOM 3040 C CA . THR A 1 391 ? 15.841 -5.325 -27.666 1.00 95.44 391 THR A CA 1
ATOM 3041 C C . THR A 1 391 ? 17.075 -5.028 -26.814 1.00 95.44 391 THR A C 1
ATOM 3043 O O . THR A 1 391 ? 17.200 -5.531 -25.697 1.00 95.44 391 THR A O 1
ATOM 3046 N N . LYS A 1 392 ? 17.959 -4.170 -27.327 1.00 95.88 392 LYS A N 1
ATOM 3047 C CA . LYS A 1 392 ? 19.068 -3.572 -26.582 1.00 95.88 392 LYS A CA 1
ATOM 3048 C C . LYS A 1 392 ? 18.818 -2.076 -26.418 1.00 95.88 392 LYS A C 1
ATOM 3050 O O . LYS A 1 392 ? 18.550 -1.381 -27.398 1.00 95.88 392 LYS A O 1
ATOM 3055 N N . ILE A 1 393 ? 18.903 -1.582 -25.189 1.00 95.50 393 ILE A N 1
ATOM 3056 C CA . ILE A 1 393 ? 18.603 -0.193 -24.827 1.00 95.50 393 ILE A CA 1
ATOM 3057 C C . ILE A 1 393 ? 19.898 0.520 -24.437 1.00 95.50 393 ILE A C 1
ATOM 3059 O O . ILE A 1 393 ? 20.697 -0.026 -23.683 1.00 95.50 393 ILE A O 1
ATOM 3063 N N . SER A 1 394 ? 20.086 1.749 -24.925 1.00 96.56 394 SER A N 1
ATOM 3064 C CA . SER A 1 394 ? 21.086 2.692 -24.411 1.00 96.56 394 SER A CA 1
ATOM 3065 C C . SER A 1 394 ? 20.356 3.906 -23.840 1.00 96.56 394 SER A C 1
ATOM 3067 O O . SER A 1 394 ? 19.742 4.665 -24.591 1.00 96.56 394 SER A O 1
ATOM 3069 N N . ALA A 1 395 ? 20.334 4.034 -22.512 1.00 94.75 395 ALA A N 1
ATOM 3070 C CA . ALA A 1 395 ? 19.532 5.034 -21.803 1.00 94.75 395 ALA A CA 1
ATOM 3071 C C . ALA A 1 395 ? 20.102 5.341 -20.408 1.00 94.75 395 ALA A C 1
ATOM 3073 O O . ALA A 1 395 ? 21.079 4.733 -19.973 1.00 94.75 395 ALA A O 1
ATOM 3074 N N . ASP A 1 396 ? 19.474 6.276 -19.689 1.00 95.19 396 ASP A N 1
ATOM 3075 C CA . ASP A 1 396 ? 19.744 6.491 -18.261 1.00 95.19 396 ASP A CA 1
ATOM 3076 C C . ASP A 1 396 ? 19.368 5.262 -17.413 1.00 95.19 396 ASP A C 1
ATOM 3078 O O . ASP A 1 396 ? 19.966 5.028 -16.362 1.00 95.19 396 ASP A O 1
ATOM 3082 N N . GLY A 1 397 ? 18.394 4.475 -17.877 1.00 94.44 397 GLY A N 1
ATOM 3083 C CA . GLY A 1 397 ? 17.907 3.277 -17.209 1.00 94.44 397 GLY A CA 1
ATOM 3084 C C . GLY A 1 397 ? 16.651 2.692 -17.857 1.00 94.44 397 GLY A C 1
ATOM 3085 O O . GLY A 1 397 ? 16.205 3.149 -18.910 1.00 94.44 397 GLY A O 1
ATOM 3086 N N . ILE A 1 398 ? 16.068 1.692 -17.198 1.00 95.50 398 ILE A N 1
ATOM 3087 C CA . ILE A 1 398 ? 14.777 1.081 -17.531 1.00 95.50 398 ILE A CA 1
ATOM 3088 C C . ILE A 1 398 ? 13.902 0.996 -16.274 1.00 95.50 398 ILE A C 1
ATOM 3090 O O . ILE A 1 398 ? 14.388 0.711 -15.177 1.00 95.50 398 ILE A O 1
ATOM 3094 N N . ILE A 1 399 ? 12.600 1.238 -16.444 1.00 96.50 399 ILE A N 1
ATOM 3095 C CA . ILE A 1 399 ? 11.586 1.115 -15.393 1.00 96.50 399 ILE A CA 1
ATOM 3096 C C . ILE A 1 399 ? 10.641 -0.021 -15.773 1.00 96.50 399 ILE A C 1
ATOM 3098 O O . ILE A 1 399 ? 10.017 0.012 -16.832 1.00 96.50 399 ILE A O 1
ATOM 3102 N N . ILE A 1 400 ? 10.500 -0.997 -14.882 1.00 95.25 400 ILE A N 1
ATOM 3103 C CA . ILE A 1 400 ? 9.521 -2.078 -14.993 1.00 95.25 400 ILE A CA 1
ATOM 3104 C C . ILE A 1 400 ? 8.479 -1.831 -13.909 1.00 95.25 400 ILE A C 1
ATOM 3106 O O . ILE A 1 400 ? 8.779 -1.963 -12.724 1.00 95.25 400 ILE A O 1
ATOM 3110 N N . ALA A 1 401 ? 7.270 -1.431 -14.300 1.00 94.94 401 ALA A N 1
ATOM 3111 C CA . ALA A 1 401 ? 6.218 -1.026 -13.372 1.00 94.94 401 ALA A CA 1
ATOM 3112 C C . ALA A 1 401 ? 5.036 -1.998 -13.383 1.00 94.94 401 ALA A C 1
ATOM 3114 O O . ALA A 1 401 ? 4.633 -2.512 -14.425 1.00 94.94 401 ALA A O 1
ATOM 3115 N N . SER A 1 402 ? 4.445 -2.218 -12.212 1.00 93.19 402 SER A N 1
ATOM 3116 C CA . SER A 1 402 ? 3.136 -2.851 -12.095 1.00 93.19 402 SER A CA 1
ATOM 3117 C C . SER A 1 402 ? 2.036 -1.884 -12.568 1.00 93.19 402 SER A C 1
ATOM 3119 O O . SER A 1 402 ? 2.257 -0.669 -12.622 1.00 93.19 402 SER A O 1
ATOM 3121 N N . PRO A 1 403 ? 0.799 -2.361 -12.803 1.00 91.69 403 PRO A N 1
ATOM 3122 C CA . PRO A 1 403 ? -0.340 -1.474 -13.038 1.00 91.69 403 PRO A CA 1
ATOM 3123 C C . PRO A 1 403 ? -0.527 -0.418 -11.936 1.00 91.69 403 PRO A C 1
ATOM 3125 O O . PRO A 1 403 ? -0.935 0.703 -12.223 1.00 91.69 403 PRO A O 1
ATOM 3128 N N . THR A 1 404 ? -0.178 -0.740 -10.684 1.00 92.19 404 THR A N 1
ATOM 3129 C CA . THR A 1 404 ? -0.198 0.226 -9.570 1.00 92.19 404 THR A CA 1
ATOM 3130 C C . THR A 1 404 ? 0.914 1.268 -9.701 1.00 92.19 404 THR A C 1
ATOM 3132 O O . THR A 1 404 ? 0.665 2.445 -9.467 1.00 92.19 404 THR A O 1
ATOM 3135 N N . GLY A 1 405 ? 2.115 0.858 -10.117 1.00 94.31 405 GLY A N 1
ATOM 3136 C CA . GLY A 1 405 ? 3.243 1.762 -10.366 1.00 94.31 405 GLY A CA 1
ATOM 3137 C C . GLY A 1 405 ? 3.089 2.643 -11.608 1.00 94.31 405 GLY A C 1
ATOM 3138 O O . GLY A 1 405 ? 3.833 3.608 -11.768 1.00 94.31 405 GLY A O 1
ATOM 3139 N N . SER A 1 406 ? 2.101 2.373 -12.470 1.00 93.56 406 SER A N 1
ATOM 3140 C CA . SER A 1 406 ? 1.844 3.169 -13.680 1.00 93.56 406 SER A CA 1
ATOM 3141 C C . SER A 1 406 ? 1.508 4.639 -13.404 1.00 93.56 406 SER A C 1
ATOM 3143 O O . SER A 1 406 ? 1.654 5.468 -14.294 1.00 93.56 406 SER A O 1
ATOM 3145 N N . THR A 1 407 ? 1.085 4.977 -12.181 1.00 91.88 407 THR A N 1
ATOM 3146 C CA . THR A 1 407 ? 0.804 6.354 -11.737 1.00 91.88 407 THR A CA 1
ATOM 3147 C C . THR A 1 407 ? 1.936 6.962 -10.904 1.00 91.88 407 THR A C 1
ATOM 3149 O O . THR A 1 407 ? 1.794 8.077 -10.409 1.00 91.88 407 THR A O 1
ATOM 3152 N N . ALA A 1 408 ? 3.029 6.223 -10.699 1.00 93.44 408 ALA A N 1
ATOM 3153 C CA . ALA A 1 408 ? 4.185 6.631 -9.909 1.00 93.44 408 ALA A CA 1
ATOM 3154 C C . ALA A 1 408 ? 5.333 7.066 -10.833 1.00 93.44 408 ALA A C 1
ATOM 3156 O O . ALA A 1 408 ? 5.146 7.928 -11.693 1.00 93.44 408 ALA A O 1
ATOM 3157 N N . TYR A 1 409 ? 6.530 6.493 -10.676 1.00 94.75 409 TYR A N 1
ATOM 3158 C CA . TYR A 1 409 ? 7.699 6.960 -11.419 1.00 94.75 409 TYR A CA 1
ATOM 3159 C C . TYR A 1 409 ? 7.583 6.694 -12.926 1.00 94.75 409 TYR A C 1
ATOM 3161 O O . TYR A 1 409 ? 8.030 7.507 -13.734 1.00 94.75 409 TYR A O 1
ATOM 3169 N N . SER A 1 410 ? 6.894 5.611 -13.303 1.00 95.06 410 SER A N 1
ATOM 3170 C CA . SER A 1 410 ? 6.594 5.293 -14.702 1.00 95.06 410 SER A CA 1
ATOM 3171 C C . SER A 1 410 ? 5.872 6.439 -15.419 1.00 95.06 410 SER A C 1
ATOM 3173 O O . SER A 1 410 ? 6.261 6.786 -16.532 1.00 95.06 410 SER A O 1
ATOM 3175 N N . LEU A 1 411 ? 4.896 7.087 -14.771 1.00 94.25 411 LEU A N 1
ATOM 3176 C CA . LEU A 1 411 ? 4.156 8.210 -15.356 1.00 94.25 411 LEU A CA 1
ATOM 3177 C C . LEU A 1 411 ? 5.070 9.408 -15.630 1.00 94.25 411 LEU A C 1
ATOM 3179 O O . LEU A 1 411 ? 5.021 10.001 -16.705 1.00 94.25 411 LEU A O 1
ATOM 3183 N N . SER A 1 412 ? 5.942 9.733 -14.674 1.00 94.00 412 SER A N 1
ATOM 3184 C CA . SER A 1 412 ? 6.918 10.819 -14.809 1.00 94.00 412 SER A CA 1
ATOM 3185 C C . SER A 1 412 ? 7.921 10.572 -15.939 1.00 94.00 412 SER A C 1
ATOM 3187 O O . SER A 1 412 ? 8.397 11.523 -16.551 1.00 94.00 412 SER A O 1
ATOM 3189 N N . ALA A 1 413 ? 8.223 9.305 -16.237 1.00 93.81 413 ALA A N 1
ATOM 3190 C CA . ALA A 1 413 ? 9.075 8.900 -17.353 1.00 93.81 413 ALA A CA 1
ATOM 3191 C C . ALA A 1 413 ? 8.330 8.812 -18.705 1.00 93.81 413 ALA A C 1
ATOM 3193 O O . ALA A 1 413 ? 8.919 8.388 -19.698 1.00 93.81 413 ALA A O 1
ATOM 3194 N N . GLY A 1 414 ? 7.050 9.202 -18.766 1.00 94.00 414 GLY A N 1
ATOM 3195 C CA . GLY A 1 414 ? 6.230 9.167 -19.983 1.00 94.00 414 GLY A CA 1
ATOM 3196 C C . GLY A 1 414 ? 5.487 7.848 -20.220 1.00 94.00 414 GLY A C 1
ATOM 3197 O O . GLY A 1 414 ? 4.964 7.628 -21.312 1.00 94.00 414 GLY A O 1
ATOM 3198 N N . GLY A 1 415 ? 5.435 6.965 -19.221 1.00 93.19 415 GLY A N 1
ATOM 3199 C CA . GLY A 1 415 ? 4.647 5.735 -19.252 1.00 93.19 415 GLY A CA 1
ATOM 3200 C C . GLY A 1 415 ? 3.138 5.996 -19.231 1.00 93.19 415 GLY A C 1
ATOM 3201 O O . GLY A 1 415 ? 2.658 7.023 -18.752 1.00 93.19 415 GLY A O 1
ATOM 3202 N N . SER A 1 416 ? 2.364 5.044 -19.751 1.00 93.44 416 SER A N 1
ATOM 3203 C CA . SER A 1 416 ? 0.903 5.129 -19.781 1.00 93.44 416 SER A CA 1
ATOM 3204 C C . SER A 1 416 ? 0.273 4.725 -18.449 1.00 93.44 416 SER A C 1
ATOM 3206 O O . SER A 1 416 ? 0.623 3.691 -17.876 1.00 93.44 416 SER A O 1
ATOM 3208 N N . MET A 1 417 ? -0.754 5.460 -18.022 1.00 91.75 417 MET A N 1
ATOM 3209 C CA . MET A 1 417 ? -1.591 5.048 -16.895 1.00 91.75 417 MET A CA 1
ATOM 3210 C C . MET A 1 417 ? -2.359 3.765 -17.217 1.00 91.75 417 MET A C 1
ATOM 3212 O O . MET A 1 417 ? -3.045 3.671 -18.235 1.00 91.75 417 MET A O 1
ATOM 3216 N N . THR A 1 418 ? -2.301 2.801 -16.304 1.00 88.81 418 THR A N 1
ATOM 3217 C CA . THR A 1 418 ? -2.981 1.512 -16.430 1.00 88.81 418 THR A CA 1
ATOM 3218 C C . THR A 1 418 ? -3.918 1.317 -15.248 1.00 88.81 418 THR A C 1
ATOM 3220 O O . THR A 1 418 ? -3.544 1.526 -14.097 1.00 88.81 418 THR A O 1
ATOM 3223 N N . HIS A 1 419 ? -5.161 0.903 -15.505 1.00 85.75 419 HIS A N 1
ATOM 3224 C CA . HIS A 1 419 ? -6.078 0.593 -14.409 1.00 85.75 419 HIS A CA 1
ATOM 3225 C C . HIS A 1 419 ? -5.522 -0.601 -13.610 1.00 85.75 419 HIS A C 1
ATOM 3227 O O . HIS A 1 419 ? -5.182 -1.612 -14.228 1.00 85.75 419 HIS A O 1
ATOM 3233 N N . PRO A 1 420 ? -5.545 -0.593 -12.260 1.00 79.75 420 PRO A N 1
ATOM 3234 C CA . PRO A 1 420 ? -5.033 -1.693 -11.426 1.00 79.75 420 PRO A CA 1
ATOM 3235 C C . PRO A 1 420 ? -5.772 -3.036 -11.596 1.00 79.75 420 PRO A C 1
ATOM 3237 O O . PRO A 1 420 ? -5.477 -3.988 -10.887 1.00 79.75 420 PRO A O 1
ATOM 3240 N N . ARG A 1 421 ? -6.751 -3.100 -12.511 1.00 72.56 421 ARG A N 1
ATOM 3241 C CA . ARG A 1 421 ? -7.538 -4.294 -12.850 1.00 72.56 421 ARG A CA 1
ATOM 3242 C C . ARG A 1 421 ? -6.964 -5.056 -14.043 1.00 72.56 421 ARG A C 1
ATOM 3244 O O . ARG A 1 421 ? -7.401 -6.181 -14.265 1.00 72.56 421 ARG A O 1
ATOM 3251 N N . TYR A 1 422 ? -6.100 -4.427 -14.841 1.00 65.38 422 TYR A N 1
ATOM 3252 C CA . TYR A 1 422 ? -5.538 -5.046 -16.034 1.00 65.38 422 TYR A CA 1
ATOM 3253 C C . TYR A 1 422 ? -4.324 -5.900 -15.682 1.00 65.38 422 TYR A C 1
ATOM 3255 O O . TYR A 1 422 ? -3.480 -5.503 -14.879 1.00 65.38 422 TYR A O 1
ATOM 3263 N N . TYR A 1 423 ? -4.285 -7.062 -16.324 1.00 57.72 423 TYR A N 1
ATOM 3264 C CA . TYR A 1 423 ? -3.173 -8.000 -16.372 1.00 57.72 423 TYR A CA 1
ATOM 3265 C C . TYR A 1 423 ? -2.551 -7.882 -17.768 1.00 57.72 423 TYR A C 1
ATOM 3267 O O . TYR A 1 423 ? -3.282 -7.598 -18.724 1.00 57.72 423 TYR A O 1
ATOM 3275 N N . LEU A 1 424 ? -1.239 -8.085 -17.870 1.00 39.34 424 LEU A N 1
ATOM 3276 C CA . LEU A 1 424 ? -0.601 -8.481 -19.125 1.00 39.34 424 LEU A CA 1
ATOM 3277 C C . LEU A 1 424 ? -0.462 -9.999 -19.127 1.00 39.34 424 LEU A C 1
ATOM 3279 O O . LEU A 1 424 ? -0.128 -10.533 -18.042 1.00 39.34 424 LEU A O 1
#

Radius of gyration: 31.35 Å; chains: 1; bounding box: 92×57×94 Å

InterPro domains:
  IPR002504 NAD kinase [PF01513] (210-327)
  IPR016064 NAD kinase/diacylglycerol kinase-like domain superfamily [SSF111331] (209-422)
  IPR017437 ATP-NAD kinase, PpnK-type, C-terminal [G3DSA:2.60.200.30] (358-424)
  IPR017438 Inorganic polyphosphate/ATP-NAD kinase, N-terminal [G3DSA:3.40.50.10330] (208-357)

Secondary structure (DSSP, 8-state):
-HHHHHHHHHHHHHHHHHHHHHHHHHHTT-------HHHHHHHHHHHHHHHHHHHHHHHHHHHHHHHHHHHHHHHHHHHHHHHHHHHHHHHHHHHHHHHHHHHHHS-------SS-----PPPPPPP---PPP-------------------S----------EEEEEE-SSSS-EEEE--GGG---TTS---S-EEEEESSTTT---EEEEEE-TT-HHHHHHHHHHHHHHHHTS--EEEE-HHHHHHH--TT-B---SHHHHHHHGGG--EEEEEESHHHHHHHHHH-SS-PPPEEEEESSSPPSS--EEGGGHHHHHHHHHH--EEE-----EEE--B---SSGGGTTS-TTTTBPPPEEESSEEEEE-TT-SSPEEEEEEETTEEEEEEEESEEEEE-TTGGGTHHHHTTPPP--TT---

Organism: Aphanomyces astaci (NCBI:txid112090)

pLDDT: mean 74.11, std 22.0, range [21.59, 97.75]